Protein AF-A0A267DAJ0-F1 (afdb_monomer)

pLDDT: mean 79.02, std 20.19, range [28.12, 97.5]

Foldseek 3Di:
DPVVVVVVVVVVVVVVVVVVVVVVVVVVVVVVVVVVVVVVVVVVVVVVVVVVVVVVVVVVVVVVVVVVVVVVVVVVVVVVVVVVVVVVVVVVVVVVVVVVVVVVVVVVVVVVVVVVVVVVVVVVVVVVVVVVVVVVVVVVVVVVVVVVVVVVVVVVVVVVVVVVVVVVVVVVVVVVVVVVVVVVVVVVVVVVVVVVVVVVVVVVVVVVVVVVVVVVVVVVVVVVVVVVVVVVPDDDDDDDPDDDDDDDDDDDPPPVVVVVVVVVVVVVVVVVVVVVVVVVVVVVVVVVVVVVVVVVVVVVVVVVVVVVVVVVVVVVVVVVVVVVVVVVVVVVVVVVVVVVVVVVVVVVVVVVVVVVVVVVVVVVVVVVVVVVVVVVVVVVVVVVVVVVVVVVVVVVVVVVVVVVPPDDDDDDDDDDDDDDDDPDDDPDDDDDDDDDDDDDDDDDDDDDDDDDDDDPPDPVVVVVVVVVVVVPVPDDDDDDDDVVPVVVVVVVVVVVVVVVVVVVVVVVVVVVVVVVVVVVVVVVVVVVVVVVVVVVVVVVVVVVVLVVVLVVLVVCCVPPLQCVVVSLVVNCVSVVDDPVRSVVSVVVSVVSNVVVVVVVVVVVPDPDDDPDPPPPPDDDDD

InterPro domains:
  IPR000237 GRIP domain [PF01465] (546-585)
  IPR000237 GRIP domain [PS50913] (540-588)
  IPR000237 GRIP domain [SM00755] (543-588)
  IPR032023 GCC2, Rab binding domain [PF16704] (497-543)
  IPR051841 Microtubule and Golgi organization protein [PTHR18902] (442-602)

Organism: NCBI:txid282301

Radius of gyration: 82.45 Å; Cα contacts (8 Å, |Δi|>4): 29; chains: 1; bounding box: 186×139×301 Å

Structure (mmCIF, N/CA/C/O backbone):
data_AF-A0A267DAJ0-F1
#
_entry.id   AF-A0A267DAJ0-F1
#
loop_
_atom_site.group_PDB
_atom_site.id
_atom_site.type_symbol
_atom_site.label_atom_id
_atom_site.label_alt_id
_atom_site.label_comp_id
_atom_site.label_asym_id
_atom_site.label_entity_id
_atom_site.label_seq_id
_atom_site.pdbx_PDB_ins_code
_atom_site.Cartn_x
_atom_site.Cartn_y
_atom_site.Cartn_z
_atom_site.occupancy
_atom_site.B_iso_or_equiv
_atom_site.auth_seq_id
_atom_site.auth_comp_id
_atom_site.auth_asym_id
_atom_site.auth_atom_id
_atom_site.pdbx_PDB_model_num
ATOM 1 N N . MET A 1 1 ? 97.417 31.213 -172.892 1.00 56.34 1 MET A N 1
ATOM 2 C CA . MET A 1 1 ? 96.941 29.946 -172.294 1.00 56.34 1 MET A CA 1
ATOM 3 C C . MET A 1 1 ? 97.526 29.656 -170.892 1.00 56.34 1 MET A C 1
ATOM 5 O O . MET A 1 1 ? 97.519 28.510 -170.480 1.00 56.34 1 MET A O 1
ATOM 9 N N . GLN A 1 2 ? 97.986 30.665 -170.129 1.00 55.81 2 GLN A N 1
ATOM 10 C CA . GLN A 1 2 ? 98.380 30.537 -168.703 1.00 55.81 2 GLN A CA 1
ATOM 11 C C . GLN A 1 2 ? 97.568 31.457 -167.764 1.00 55.81 2 GLN A C 1
ATOM 13 O O . GLN A 1 2 ? 97.585 31.253 -166.557 1.00 55.81 2 GLN A O 1
ATOM 18 N N . LEU A 1 3 ? 96.825 32.437 -168.303 1.00 58.94 3 LEU A N 1
ATOM 19 C CA . LEU A 1 3 ? 95.981 33.340 -167.507 1.00 58.94 3 LEU A CA 1
ATOM 20 C C . LEU A 1 3 ? 94.637 32.712 -167.089 1.00 58.94 3 LEU A C 1
ATOM 22 O O . LEU A 1 3 ? 94.156 33.004 -166.000 1.00 58.94 3 LEU A O 1
ATOM 26 N N . ASP A 1 4 ? 94.053 31.826 -167.903 1.00 60.34 4 ASP A N 1
ATOM 27 C CA . ASP A 1 4 ? 92.727 31.254 -167.604 1.00 60.34 4 ASP A CA 1
ATOM 28 C C . ASP A 1 4 ? 92.745 30.274 -166.419 1.00 60.34 4 ASP A C 1
ATOM 30 O O . ASP A 1 4 ? 91.778 30.201 -165.664 1.00 60.34 4 ASP A O 1
ATOM 34 N N . GLN A 1 5 ? 93.867 29.585 -166.180 1.00 60.50 5 GLN A N 1
ATOM 35 C CA . GLN A 1 5 ? 94.000 28.661 -165.048 1.00 60.50 5 GLN A CA 1
ATOM 36 C C . GLN A 1 5 ? 94.042 29.410 -163.700 1.00 60.50 5 GLN A C 1
ATOM 38 O O . GLN A 1 5 ? 93.380 29.014 -162.747 1.00 60.50 5 GLN A O 1
ATOM 43 N N . GLN A 1 6 ? 94.750 30.546 -163.632 1.00 64.31 6 GLN A N 1
ATOM 44 C CA . GLN A 1 6 ? 94.856 31.346 -162.403 1.00 64.31 6 GLN A CA 1
ATOM 45 C C . GLN A 1 6 ? 93.546 32.046 -162.027 1.00 64.31 6 GLN A C 1
ATOM 47 O O . GLN A 1 6 ? 93.268 32.241 -160.844 1.00 64.31 6 GLN A O 1
ATOM 52 N N . MET A 1 7 ? 92.731 32.416 -163.018 1.00 67.25 7 MET A N 1
ATOM 53 C CA . MET A 1 7 ? 91.415 33.000 -162.759 1.00 67.25 7 MET A CA 1
ATOM 54 C C . MET A 1 7 ? 90.448 31.958 -162.189 1.00 67.25 7 MET A C 1
ATOM 56 O O . MET A 1 7 ? 89.735 32.277 -161.243 1.00 67.25 7 MET A O 1
ATOM 60 N N . SER A 1 8 ? 90.495 30.715 -162.682 1.00 68.25 8 SER A N 1
ATOM 61 C CA . SER A 1 8 ? 89.690 29.599 -162.165 1.00 68.25 8 SER A CA 1
ATOM 62 C C . SER A 1 8 ? 90.034 29.246 -160.711 1.00 68.25 8 SER A C 1
ATOM 64 O O . SER A 1 8 ? 89.138 29.088 -159.879 1.00 68.25 8 SER A O 1
ATOM 66 N N . ASP A 1 9 ? 91.324 29.174 -160.373 1.00 70.06 9 ASP A N 1
ATOM 67 C CA . ASP A 1 9 ? 91.767 28.840 -159.011 1.00 70.06 9 ASP A CA 1
ATOM 68 C C . ASP A 1 9 ? 91.442 29.963 -158.012 1.00 70.06 9 ASP A C 1
ATOM 70 O O . ASP A 1 9 ? 91.066 29.708 -156.866 1.00 70.06 9 ASP A O 1
ATOM 74 N N . ARG A 1 10 ? 91.517 31.226 -158.452 1.00 74.75 10 ARG A N 1
ATOM 75 C CA . ARG A 1 10 ? 91.131 32.376 -157.628 1.00 74.75 10 ARG A CA 1
ATOM 76 C C . ARG A 1 10 ? 89.622 32.428 -157.387 1.00 74.75 10 ARG A C 1
ATOM 78 O O . ARG A 1 10 ? 89.211 32.707 -156.264 1.00 74.75 10 ARG A O 1
ATOM 85 N N . THR A 1 11 ? 88.800 32.134 -158.395 1.00 74.81 11 THR A N 1
ATOM 86 C CA . THR A 1 11 ? 87.344 32.043 -158.203 1.00 74.81 11 THR A CA 1
ATOM 87 C C . THR A 1 11 ? 86.968 30.896 -157.268 1.00 74.81 11 THR A C 1
ATOM 89 O O . THR A 1 11 ? 86.125 31.093 -156.399 1.00 74.81 11 THR A O 1
ATOM 92 N N . ALA A 1 12 ? 87.656 29.751 -157.353 1.00 75.56 12 ALA A N 1
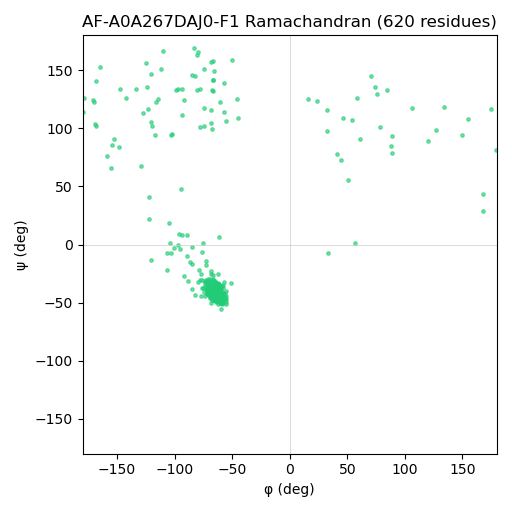ATOM 93 C CA . ALA A 1 12 ? 87.449 28.631 -156.435 1.00 75.56 12 ALA A CA 1
ATOM 94 C C . ALA A 1 12 ? 87.841 28.987 -154.986 1.00 75.56 12 ALA A C 1
ATOM 96 O O . ALA A 1 12 ? 87.092 28.708 -154.053 1.00 75.56 12 ALA A O 1
ATOM 97 N N . ALA A 1 13 ? 88.968 29.677 -154.782 1.00 75.44 13 ALA A N 1
ATOM 98 C CA . ALA A 1 13 ? 89.381 30.139 -153.455 1.00 75.44 13 ALA A CA 1
ATOM 99 C C . ALA A 1 13 ? 88.438 31.212 -152.872 1.00 75.44 13 ALA A C 1
ATOM 101 O O . ALA A 1 13 ? 88.178 31.221 -151.668 1.00 75.44 13 ALA A O 1
ATOM 102 N N . GLU A 1 14 ? 87.902 32.113 -153.701 1.00 77.56 14 GLU A N 1
ATOM 103 C CA . GLU A 1 14 ? 86.909 33.108 -153.275 1.00 77.56 14 GLU A CA 1
ATOM 104 C C . GLU A 1 14 ? 85.554 32.464 -152.927 1.00 77.56 14 GLU A C 1
ATOM 106 O O . GLU A 1 14 ? 84.870 32.933 -152.011 1.00 77.56 14 GLU A O 1
ATOM 111 N N . GLU A 1 15 ? 85.164 31.386 -153.611 1.00 77.81 15 GLU A N 1
ATOM 112 C CA . GLU A 1 15 ? 83.975 30.595 -153.277 1.00 77.81 15 GLU A CA 1
ATOM 113 C C . GLU A 1 15 ? 84.149 29.800 -151.977 1.00 77.81 15 GLU A C 1
ATOM 115 O O . GLU A 1 15 ? 83.267 29.866 -151.117 1.00 77.81 15 GLU A O 1
ATOM 120 N N . GLU A 1 16 ? 85.301 29.157 -151.764 1.00 78.88 16 GLU A N 1
ATOM 121 C CA . GLU A 1 16 ? 85.629 28.479 -150.501 1.00 78.88 16 GLU A CA 1
ATOM 122 C C . GLU A 1 16 ? 85.708 29.468 -149.326 1.00 78.88 16 GLU A C 1
ATOM 124 O O . GLU A 1 16 ? 85.150 29.220 -148.259 1.00 78.88 16 GLU A O 1
ATOM 129 N N . LEU A 1 17 ? 86.282 30.662 -149.521 1.00 78.75 17 LEU A N 1
ATOM 130 C CA . LEU A 1 17 ? 86.294 31.705 -148.488 1.00 78.75 17 LEU A CA 1
ATOM 131 C C . LEU A 1 17 ? 84.874 32.186 -148.141 1.00 78.75 17 LEU A C 1
ATOM 133 O O . LEU A 1 17 ? 84.572 32.454 -146.978 1.00 78.75 17 LEU A O 1
ATOM 137 N N . LYS A 1 18 ? 83.984 32.311 -149.135 1.00 80.06 18 LYS A N 1
ATOM 138 C CA . LYS A 1 18 ? 82.567 32.648 -148.904 1.00 80.06 18 LYS A CA 1
ATOM 139 C C . LYS A 1 18 ? 81.825 31.517 -148.197 1.00 80.06 18 LYS A C 1
ATOM 141 O O . LYS A 1 18 ? 80.920 31.800 -147.417 1.00 80.06 18 LYS A O 1
ATOM 146 N N . LYS A 1 19 ? 82.178 30.262 -148.467 1.00 82.50 19 LYS A N 1
ATOM 147 C CA . LYS A 1 19 ? 81.602 29.092 -147.802 1.00 82.50 19 LYS A CA 1
ATOM 148 C C . LYS A 1 19 ? 82.017 29.038 -146.332 1.00 82.50 19 LYS A C 1
ATOM 150 O O . LYS A 1 19 ? 81.141 29.053 -145.478 1.00 82.50 19 LYS A O 1
ATOM 155 N N . VAL A 1 20 ? 83.313 29.154 -146.040 1.00 81.31 20 VAL A N 1
ATOM 156 C CA . VAL A 1 20 ? 83.838 29.204 -144.664 1.00 81.31 20 VAL A CA 1
ATOM 157 C C . VAL A 1 20 ? 83.282 30.400 -143.888 1.00 81.31 20 VAL A C 1
ATOM 159 O O . VAL A 1 20 ? 82.968 30.274 -142.711 1.00 81.31 20 VAL A O 1
ATOM 162 N N . LYS A 1 21 ? 83.098 31.565 -144.527 1.00 80.50 21 LYS A N 1
ATOM 163 C CA . LYS A 1 21 ? 82.443 32.716 -143.881 1.00 80.50 21 LYS A CA 1
ATOM 164 C C . LYS A 1 21 ? 80.983 32.444 -143.529 1.00 80.50 21 LYS A C 1
ATOM 166 O O . LYS A 1 21 ? 80.570 32.816 -142.440 1.00 80.50 21 LYS A O 1
ATOM 171 N N . ARG A 1 22 ? 80.218 31.787 -144.410 1.00 81.75 22 ARG A N 1
ATOM 172 C CA . ARG A 1 22 ? 78.837 31.384 -144.095 1.00 81.75 22 ARG A CA 1
ATOM 173 C C . ARG A 1 22 ? 78.796 30.347 -142.983 1.00 81.75 22 ARG A C 1
ATOM 175 O O . ARG A 1 22 ? 78.008 30.512 -142.068 1.00 81.75 22 ARG A O 1
ATOM 182 N N . GLU A 1 23 ? 79.671 29.348 -143.021 1.00 82.00 23 GLU A N 1
ATOM 183 C CA . GLU A 1 23 ? 79.777 28.334 -141.966 1.00 82.00 23 GLU A CA 1
ATOM 184 C C . GLU A 1 23 ? 80.171 28.964 -140.621 1.00 82.00 23 GLU A C 1
ATOM 186 O O . GLU A 1 23 ? 79.617 28.608 -139.584 1.00 82.00 23 GLU A O 1
ATOM 191 N N . LEU A 1 24 ? 81.068 29.956 -140.626 1.00 81.88 24 LEU A N 1
ATOM 192 C CA . LEU A 1 24 ? 81.434 30.708 -139.428 1.00 81.88 24 LEU A CA 1
ATOM 193 C C . LEU A 1 24 ? 80.275 31.580 -138.930 1.00 81.88 24 LEU A C 1
ATOM 195 O O . LEU A 1 24 ? 80.025 31.585 -137.733 1.00 81.88 24 LEU A O 1
ATOM 199 N N . GLU A 1 25 ? 79.555 32.276 -139.816 1.00 80.56 25 GLU A N 1
ATOM 200 C CA . GLU A 1 25 ? 78.374 33.084 -139.470 1.00 80.56 25 GLU A CA 1
ATOM 201 C C . GLU A 1 25 ? 77.216 32.229 -138.933 1.00 80.56 25 GLU A C 1
ATOM 203 O O . GLU A 1 25 ? 76.533 32.619 -137.987 1.00 80.56 25 GLU A O 1
ATOM 208 N N . GLU A 1 26 ? 76.988 31.057 -139.524 1.00 83.25 26 GLU A N 1
ATOM 209 C CA . GLU A 1 26 ? 76.014 30.071 -139.055 1.00 83.25 26 GLU A CA 1
ATOM 210 C C . GLU A 1 26 ? 76.438 29.490 -137.709 1.00 83.25 26 GLU A C 1
ATOM 212 O O . GLU A 1 26 ? 75.611 29.407 -136.804 1.00 83.25 26 GLU A O 1
ATOM 217 N N . SER A 1 27 ? 77.727 29.184 -137.530 1.00 80.69 27 SER A N 1
ATOM 218 C CA . SER A 1 27 ? 78.279 28.769 -136.242 1.00 80.69 27 SER A CA 1
ATOM 219 C C . SER A 1 27 ? 78.124 29.869 -135.194 1.00 80.69 27 SER A C 1
ATOM 221 O O . SER A 1 27 ? 77.658 29.581 -134.098 1.00 80.69 27 SER A O 1
ATOM 223 N N . THR A 1 28 ? 78.446 31.131 -135.491 1.00 81.81 28 THR A N 1
ATOM 224 C CA . THR A 1 28 ? 78.282 32.235 -134.531 1.00 81.81 28 THR A CA 1
ATOM 225 C C . THR A 1 28 ? 76.819 32.483 -134.203 1.00 81.81 28 THR A C 1
ATOM 227 O O . THR A 1 28 ? 76.506 32.638 -133.032 1.00 81.81 28 THR A O 1
ATOM 230 N N . ARG A 1 29 ? 75.907 32.430 -135.184 1.00 84.88 29 ARG A N 1
ATOM 231 C CA . ARG A 1 29 ? 74.459 32.535 -134.926 1.00 84.88 29 ARG A CA 1
ATOM 232 C C . ARG A 1 29 ? 73.944 31.363 -134.097 1.00 84.88 29 ARG A C 1
ATOM 234 O O . ARG A 1 29 ? 73.108 31.564 -133.225 1.00 84.88 29 ARG A O 1
ATOM 241 N N . ALA A 1 30 ? 74.437 30.151 -134.345 1.00 83.56 30 ALA A N 1
ATOM 242 C CA . ALA A 1 30 ? 74.098 28.980 -133.544 1.00 83.56 30 ALA A CA 1
ATOM 243 C C . ALA A 1 30 ? 74.598 29.132 -132.100 1.00 83.56 30 ALA A C 1
ATOM 245 O O . ALA A 1 30 ? 73.832 28.883 -131.176 1.00 83.56 30 ALA A O 1
ATOM 246 N N . HIS A 1 31 ? 75.827 29.619 -131.904 1.00 83.69 31 HIS A N 1
ATOM 247 C CA . HIS A 1 31 ? 76.371 29.904 -130.574 1.00 83.69 31 HIS A CA 1
ATOM 248 C C . HIS A 1 31 ? 75.633 31.065 -129.893 1.00 83.69 31 HIS A C 1
ATOM 250 O O . HIS A 1 31 ? 75.391 30.997 -128.699 1.00 83.69 31 HIS A O 1
ATOM 256 N N . GLU A 1 32 ? 75.230 32.112 -130.616 1.00 85.62 32 GLU A N 1
ATOM 257 C CA . GLU A 1 32 ? 74.415 33.212 -130.078 1.00 85.62 32 GLU A CA 1
ATOM 258 C C . GLU A 1 32 ? 73.035 32.719 -129.631 1.00 85.62 32 GLU A C 1
ATOM 260 O O . GLU A 1 32 ? 72.586 33.052 -128.538 1.00 85.62 32 GLU A O 1
ATOM 265 N N . LEU A 1 33 ? 72.376 31.883 -130.438 1.00 87.56 33 LEU A N 1
ATOM 266 C CA . LEU A 1 33 ? 71.113 31.242 -130.071 1.00 87.56 33 LEU A CA 1
ATOM 267 C C . LEU A 1 33 ? 71.280 30.300 -128.875 1.00 87.56 33 LEU A C 1
ATOM 269 O O . LEU A 1 33 ? 70.421 30.277 -127.998 1.00 87.56 33 LEU A O 1
ATOM 273 N N . GLU A 1 34 ? 72.377 29.549 -128.814 1.00 87.19 34 GLU A N 1
ATOM 274 C CA . GLU A 1 34 ? 72.686 28.667 -127.689 1.00 87.19 34 GLU A CA 1
ATOM 275 C C . GLU A 1 34 ? 72.986 29.466 -126.416 1.00 87.19 34 GLU A C 1
ATOM 277 O O . GLU A 1 34 ? 72.481 29.125 -125.352 1.00 87.19 34 GLU A O 1
ATOM 282 N N . VAL A 1 35 ? 73.721 30.576 -126.516 1.00 86.94 35 VAL A N 1
ATOM 283 C CA . VAL A 1 35 ? 73.968 31.503 -125.404 1.00 86.94 35 VAL A CA 1
ATOM 284 C C . VAL A 1 35 ? 72.664 32.133 -124.926 1.00 86.94 35 VAL A C 1
ATOM 286 O O . VAL A 1 35 ? 72.434 32.157 -123.721 1.00 86.94 35 VAL A O 1
ATOM 289 N N . ASN A 1 36 ? 71.787 32.575 -125.830 1.00 87.88 36 ASN A N 1
ATOM 290 C CA . ASN A 1 36 ? 70.475 33.117 -125.467 1.00 87.88 36 ASN A CA 1
ATOM 291 C C . ASN A 1 36 ? 69.601 32.050 -124.792 1.00 87.88 36 ASN A C 1
ATOM 293 O O . ASN A 1 36 ? 69.010 32.311 -123.750 1.00 87.88 36 ASN A O 1
ATOM 297 N N . LEU A 1 37 ? 69.583 30.820 -125.313 1.00 90.06 37 LEU A N 1
ATOM 298 C CA . LEU A 1 37 ? 68.854 29.706 -124.703 1.00 90.06 37 LEU A CA 1
ATOM 299 C C . LEU A 1 37 ? 69.421 29.339 -123.323 1.00 90.06 37 LEU A C 1
ATOM 301 O O . LEU A 1 37 ? 68.673 29.004 -122.405 1.00 90.06 37 LEU A O 1
ATOM 305 N N . LEU A 1 38 ? 70.744 29.383 -123.157 1.00 86.62 38 LEU A N 1
ATOM 306 C CA . LEU A 1 38 ? 71.404 29.159 -121.872 1.00 86.62 38 LEU A CA 1
ATOM 307 C C . LEU A 1 38 ? 71.137 30.304 -120.891 1.00 86.62 38 LEU A C 1
ATOM 309 O O . LEU A 1 38 ? 70.970 30.026 -119.707 1.00 86.62 38 LEU A O 1
ATOM 313 N N . GLN A 1 39 ? 71.049 31.552 -121.356 1.00 89.75 39 GLN A N 1
ATOM 314 C CA . GLN A 1 39 ? 70.639 32.703 -120.547 1.00 89.75 39 GLN A CA 1
ATOM 315 C C . GLN A 1 39 ? 69.182 32.575 -120.102 1.00 89.75 39 GLN A C 1
ATOM 317 O O . GLN A 1 39 ? 68.923 32.661 -118.908 1.00 89.75 39 GLN A O 1
ATOM 322 N N . GLU A 1 40 ? 68.254 32.248 -121.003 1.00 88.56 40 GLU A N 1
ATOM 323 C CA . GLU A 1 40 ? 66.852 31.991 -120.650 1.00 88.56 40 GLU A CA 1
ATOM 324 C C . GLU A 1 40 ? 66.723 30.827 -119.659 1.00 88.56 40 GLU A C 1
ATOM 326 O O . GLU A 1 40 ? 65.985 30.913 -118.679 1.00 88.56 40 GLU A O 1
ATOM 331 N N . ARG A 1 41 ? 67.481 29.737 -119.854 1.00 89.00 41 ARG A N 1
ATOM 332 C CA . ARG A 1 41 ? 67.531 28.619 -118.895 1.00 89.00 41 ARG A CA 1
ATOM 333 C C . ARG A 1 41 ? 68.140 29.028 -117.555 1.00 89.00 41 ARG A C 1
ATOM 335 O O . ARG A 1 41 ? 67.680 28.543 -116.523 1.00 89.00 41 ARG A O 1
ATOM 342 N N . LEU A 1 42 ? 69.152 29.895 -117.553 1.00 89.12 42 LEU A N 1
ATOM 343 C CA . LEU A 1 42 ? 69.768 30.423 -116.338 1.00 89.12 42 LEU A CA 1
ATOM 344 C C . LEU A 1 42 ? 68.791 31.329 -115.582 1.00 89.12 42 LEU A C 1
ATOM 346 O O . LEU A 1 42 ? 68.654 31.180 -114.374 1.00 89.12 42 LEU A O 1
ATOM 350 N N . GLU A 1 43 ? 68.080 32.219 -116.269 1.00 88.12 43 GLU A N 1
ATOM 351 C CA . GLU A 1 43 ? 67.056 33.097 -115.692 1.00 88.12 43 GLU A CA 1
ATOM 352 C C . GLU A 1 43 ? 65.847 32.299 -115.182 1.00 88.12 43 GLU A C 1
ATOM 354 O O . GLU A 1 43 ? 65.364 32.536 -114.072 1.00 88.12 43 GLU A O 1
ATOM 359 N N . ALA A 1 44 ? 65.396 31.284 -115.925 1.00 87.38 44 ALA A N 1
ATOM 360 C CA . ALA A 1 44 ? 64.365 30.347 -115.478 1.00 87.38 44 ALA A CA 1
ATOM 361 C C . ALA A 1 44 ? 64.814 29.558 -114.235 1.00 87.38 44 ALA A C 1
ATOM 363 O O . ALA A 1 44 ? 64.044 29.380 -113.292 1.00 87.38 44 ALA A O 1
ATOM 364 N N . ALA A 1 45 ? 66.079 29.131 -114.179 1.00 86.56 45 ALA A N 1
ATOM 365 C CA . ALA A 1 45 ? 66.640 28.496 -112.990 1.00 86.56 45 ALA A CA 1
ATOM 366 C C . ALA A 1 45 ? 66.768 29.485 -111.818 1.00 86.56 45 ALA A C 1
ATOM 368 O O . ALA A 1 45 ? 66.477 29.120 -110.683 1.00 86.56 45 ALA A O 1
ATOM 369 N N . GLN A 1 46 ? 67.152 30.741 -112.061 1.00 87.94 46 GLN A N 1
ATOM 370 C CA . GLN A 1 46 ? 67.251 31.778 -111.027 1.00 87.94 46 GLN A CA 1
ATOM 371 C C . GLN A 1 46 ? 65.884 32.144 -110.443 1.00 87.94 46 GLN A C 1
ATOM 373 O O . GLN A 1 46 ? 65.759 32.273 -109.225 1.00 87.94 46 GLN A O 1
ATOM 378 N N . THR A 1 47 ? 64.861 32.275 -111.289 1.00 88.00 47 THR A N 1
ATOM 379 C CA . THR A 1 47 ? 63.475 32.514 -110.861 1.00 88.00 47 THR A CA 1
ATOM 380 C C . THR A 1 47 ? 62.874 31.291 -110.167 1.00 88.00 47 THR A C 1
ATOM 382 O O . THR A 1 47 ? 62.203 31.440 -109.151 1.00 88.00 47 THR A O 1
ATOM 385 N N . GLY A 1 48 ? 63.186 30.074 -110.621 1.00 89.00 48 GLY A N 1
ATOM 386 C CA . GLY A 1 48 ? 62.829 28.843 -109.910 1.00 89.00 48 GLY A CA 1
ATOM 387 C C . GLY A 1 48 ? 63.492 28.743 -108.530 1.00 89.00 48 GLY A C 1
ATOM 388 O O . GLY A 1 48 ? 62.839 28.397 -107.550 1.00 89.00 48 GLY A O 1
ATOM 389 N N . VAL A 1 49 ? 64.771 29.120 -108.415 1.00 89.06 49 VAL A N 1
ATOM 390 C CA . VAL A 1 49 ? 65.494 29.171 -107.133 1.00 89.06 49 VAL A CA 1
ATOM 391 C C . VAL A 1 49 ? 64.929 30.255 -106.210 1.00 89.06 49 VAL A C 1
ATOM 393 O O . VAL A 1 49 ? 64.855 30.033 -105.003 1.00 89.06 49 VAL A O 1
ATOM 396 N N . SER A 1 50 ? 64.527 31.423 -106.723 1.00 87.06 50 SER A N 1
ATOM 397 C CA . SER A 1 50 ? 63.916 32.469 -105.891 1.00 87.06 50 SER A CA 1
ATOM 398 C C . SER A 1 50 ? 62.510 32.093 -105.417 1.00 87.06 50 SER A C 1
ATOM 400 O O . SER A 1 50 ? 62.198 32.321 -104.250 1.00 87.06 50 SER A O 1
ATOM 402 N N . GLN A 1 51 ? 61.702 31.449 -106.265 1.00 89.94 51 GLN A N 1
ATOM 403 C CA . GLN A 1 51 ? 60.406 30.881 -105.878 1.00 89.94 51 GLN A CA 1
ATOM 404 C C . GLN A 1 51 ? 60.562 29.757 -104.848 1.00 89.94 51 GLN A C 1
ATOM 406 O O . GLN A 1 51 ? 59.859 29.762 -103.846 1.00 89.94 51 GLN A O 1
ATOM 411 N N . SER A 1 52 ? 61.524 28.844 -105.030 1.00 90.00 52 SER A N 1
ATOM 412 C CA . SER A 1 52 ? 61.827 27.802 -104.036 1.00 90.00 52 SER A CA 1
ATOM 413 C C . SER A 1 52 ? 62.200 28.412 -102.687 1.00 90.00 52 SER A C 1
ATOM 415 O O . SER A 1 52 ? 61.647 28.016 -101.674 1.00 90.00 52 SER A O 1
ATOM 417 N N . LYS A 1 53 ? 63.066 29.434 -102.668 1.00 92.44 53 LYS A N 1
ATOM 418 C CA . LYS A 1 53 ? 63.431 30.141 -101.428 1.00 92.44 53 LYS A CA 1
ATOM 419 C C . LYS A 1 53 ? 62.238 30.825 -100.759 1.00 92.44 53 LYS A C 1
ATOM 421 O 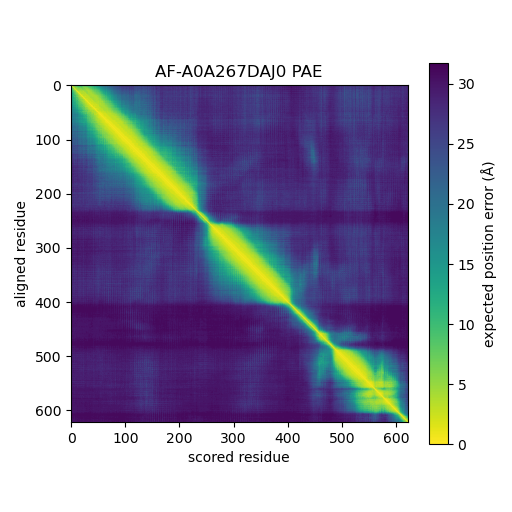O . LYS A 1 53 ? 62.194 30.881 -99.536 1.00 92.44 53 LYS A O 1
ATOM 426 N N . MET A 1 54 ? 61.304 31.375 -101.536 1.00 92.50 54 MET A N 1
ATOM 427 C CA . MET A 1 54 ? 60.067 31.957 -101.006 1.00 92.50 54 MET A CA 1
ATOM 428 C C . MET A 1 54 ? 59.197 30.880 -100.357 1.00 92.50 54 MET A C 1
ATOM 430 O O . MET A 1 54 ? 58.784 31.056 -99.218 1.00 92.50 54 MET A O 1
ATOM 434 N N . LEU A 1 55 ? 59.006 29.744 -101.033 1.00 90.38 55 LEU A N 1
ATOM 435 C CA . LEU A 1 55 ? 58.275 28.605 -100.479 1.00 90.38 55 LEU A CA 1
ATOM 436 C C . LEU A 1 55 ? 58.956 28.045 -99.227 1.00 90.38 55 LEU A C 1
ATOM 438 O O . LEU A 1 55 ? 58.270 27.750 -98.261 1.00 90.38 55 LEU A O 1
ATOM 442 N N . ASP A 1 56 ? 60.285 27.950 -99.197 1.00 93.19 56 ASP A N 1
ATOM 443 C CA . ASP A 1 56 ? 61.027 27.495 -98.015 1.00 93.19 56 ASP A CA 1
ATOM 444 C C . ASP A 1 56 ? 60.843 28.454 -96.824 1.00 93.19 56 ASP A C 1
ATOM 446 O O . ASP A 1 56 ? 60.731 28.012 -95.681 1.00 93.19 56 ASP A O 1
ATOM 450 N N . LEU A 1 57 ? 60.780 29.769 -97.073 1.00 92.88 57 LEU A N 1
ATOM 451 C CA . LEU A 1 57 ? 60.476 30.764 -96.040 1.00 92.88 57 LEU A CA 1
ATOM 452 C C . LEU A 1 57 ? 59.027 30.659 -95.558 1.00 92.88 57 LEU A C 1
ATOM 454 O O . LEU A 1 57 ? 58.804 30.650 -94.351 1.00 92.88 57 LEU A O 1
ATOM 458 N N . GLU A 1 58 ? 58.062 30.531 -96.469 1.00 93.44 58 GLU A N 1
ATOM 459 C CA . GLU A 1 58 ? 56.646 30.345 -96.134 1.00 93.44 58 GLU A CA 1
ATOM 460 C C . GLU A 1 58 ? 56.422 29.041 -95.361 1.00 93.44 58 GLU A C 1
ATOM 462 O O . GLU A 1 58 ? 55.723 29.034 -94.351 1.00 93.44 58 GLU A O 1
ATOM 467 N N . LEU A 1 59 ? 57.066 27.946 -95.770 1.00 93.62 59 LEU A N 1
ATOM 468 C CA . LEU A 1 59 ? 57.059 26.680 -95.042 1.00 93.62 59 LEU A CA 1
ATOM 469 C C . LEU A 1 59 ? 57.662 26.853 -93.651 1.00 93.62 59 LEU A C 1
ATOM 471 O O . LEU A 1 59 ? 57.044 26.433 -92.680 1.00 93.62 59 LEU A O 1
ATOM 475 N N . ALA A 1 60 ? 58.795 27.543 -93.521 1.00 93.69 60 ALA A N 1
ATOM 476 C CA . ALA A 1 60 ? 59.401 27.805 -92.220 1.00 93.69 60 ALA A CA 1
ATOM 477 C C . ALA A 1 60 ? 58.547 28.744 -91.339 1.00 93.69 60 ALA A C 1
ATOM 479 O O . ALA A 1 60 ? 58.610 28.678 -90.111 1.00 93.69 60 ALA A O 1
ATOM 480 N N . GLU A 1 61 ? 57.773 29.663 -91.917 1.00 92.81 61 GLU A N 1
ATOM 481 C CA . GLU A 1 61 ? 56.800 30.486 -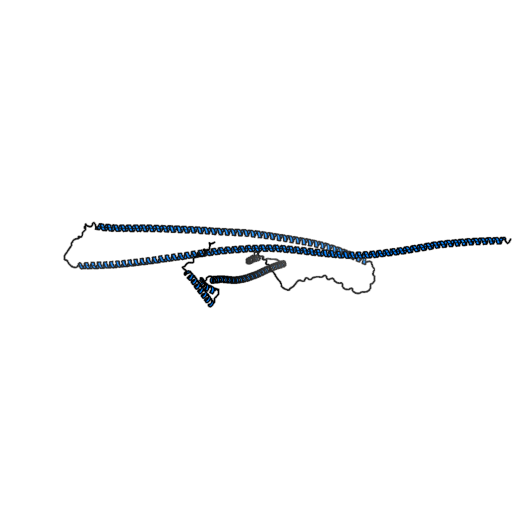91.187 1.00 92.81 61 GLU A CA 1
ATOM 482 C C . GLU A 1 61 ? 55.589 29.659 -90.742 1.00 92.81 61 GLU A C 1
ATOM 484 O O . GLU A 1 61 ? 55.158 29.767 -89.593 1.00 92.81 61 GLU A O 1
ATOM 489 N N . LEU A 1 62 ? 55.073 28.786 -91.608 1.00 94.19 62 LEU A N 1
ATOM 490 C CA . LEU A 1 62 ? 53.996 27.854 -91.279 1.00 94.19 62 LEU A CA 1
ATOM 491 C C . LEU A 1 62 ? 54.426 26.844 -90.212 1.00 94.19 62 LEU A C 1
ATOM 493 O O . LEU A 1 62 ? 53.666 26.605 -89.280 1.00 94.19 62 LEU A O 1
ATOM 497 N N . GLU A 1 63 ? 55.639 26.300 -90.294 1.00 94.25 63 GLU A N 1
ATOM 498 C CA . GLU A 1 63 ? 56.227 25.421 -89.278 1.00 94.25 63 GLU A CA 1
ATOM 499 C C . GLU A 1 63 ? 56.322 26.133 -87.929 1.00 94.25 63 GLU A C 1
ATOM 501 O O . GLU A 1 63 ? 55.835 25.614 -86.925 1.00 94.25 63 GLU A O 1
ATOM 506 N N . ARG A 1 64 ? 56.837 27.372 -87.909 1.00 94.44 64 ARG A N 1
ATOM 507 C CA . ARG A 1 64 ? 56.850 28.195 -86.691 1.00 94.44 64 ARG A CA 1
ATOM 508 C C . AR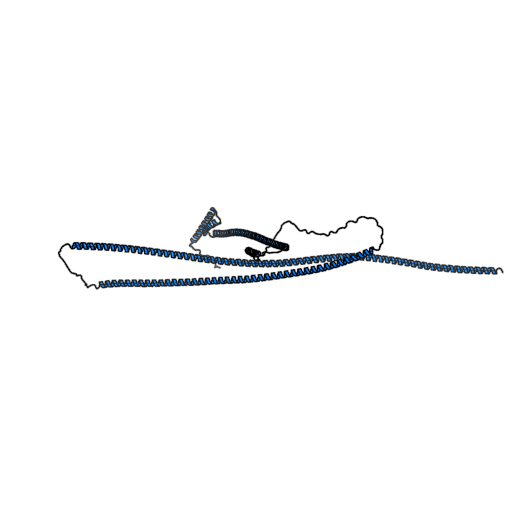G A 1 64 ? 55.446 28.425 -86.143 1.00 94.44 64 ARG A C 1
ATOM 510 O O . ARG A 1 64 ? 55.250 28.310 -84.937 1.00 94.44 64 ARG A O 1
ATOM 517 N N . ASN A 1 65 ? 54.467 28.728 -86.994 1.00 95.38 65 ASN A N 1
ATOM 518 C CA . ASN A 1 65 ? 53.081 28.913 -86.563 1.00 95.38 65 ASN A CA 1
ATOM 519 C C . ASN A 1 65 ? 52.489 27.617 -85.996 1.00 95.38 65 ASN A C 1
ATOM 521 O O . ASN A 1 65 ? 51.825 27.655 -84.965 1.00 95.38 65 ASN A O 1
ATOM 525 N N . VAL A 1 66 ? 52.756 26.469 -86.621 1.00 95.69 66 VAL A N 1
ATOM 526 C CA . VAL A 1 66 ? 52.344 25.152 -86.122 1.00 95.69 66 VAL A CA 1
ATOM 527 C C . VAL A 1 66 ? 52.959 24.879 -84.754 1.00 95.69 66 VAL A C 1
ATOM 529 O O . VAL A 1 66 ? 52.246 24.426 -83.865 1.00 95.69 66 VAL A O 1
ATOM 532 N N . ASP A 1 67 ? 54.236 25.187 -84.548 1.00 94.75 67 ASP A N 1
ATOM 533 C CA . ASP A 1 67 ? 54.892 24.988 -83.255 1.00 94.75 67 ASP A CA 1
ATOM 534 C C . ASP A 1 67 ? 54.366 25.950 -82.184 1.00 94.75 67 ASP A C 1
ATOM 536 O O . ASP A 1 67 ? 54.149 25.540 -81.047 1.00 94.75 67 ASP A O 1
ATOM 540 N N . VAL A 1 68 ? 54.058 27.202 -82.538 1.00 95.25 68 VAL A N 1
ATOM 541 C CA . VAL A 1 68 ? 53.362 28.135 -81.636 1.00 95.25 68 VAL A CA 1
ATOM 542 C C . VAL A 1 68 ? 51.971 27.612 -81.272 1.00 95.25 68 VAL A C 1
ATOM 544 O O . VAL A 1 68 ? 51.600 27.656 -80.101 1.00 95.25 68 VAL A O 1
ATOM 547 N N . TYR A 1 69 ? 51.203 27.091 -82.235 1.00 94.94 69 TYR A N 1
ATOM 548 C CA . TYR A 1 69 ? 49.884 26.517 -81.962 1.00 94.94 69 TYR A CA 1
ATOM 549 C C . TYR A 1 69 ? 49.958 25.230 -81.144 1.00 94.94 69 TYR A C 1
ATOM 551 O O . TYR A 1 69 ? 49.105 25.040 -80.283 1.00 94.94 69 TYR A O 1
ATOM 559 N N . LYS A 1 70 ? 50.965 24.378 -81.365 1.00 96.19 70 LYS A N 1
ATOM 560 C CA . LYS A 1 70 ? 51.226 23.199 -80.526 1.00 96.19 70 LYS A CA 1
ATOM 561 C C . LYS A 1 70 ? 51.559 23.613 -79.100 1.00 96.19 70 LYS A C 1
ATOM 563 O O . LYS A 1 70 ? 50.881 23.165 -78.193 1.00 96.19 70 LYS A O 1
ATOM 568 N N . ASN A 1 71 ? 52.503 24.536 -78.909 1.00 95.25 71 ASN A N 1
ATOM 569 C CA . ASN A 1 71 ? 52.851 25.031 -77.575 1.00 95.25 71 ASN A CA 1
ATOM 570 C C . ASN A 1 71 ? 51.635 25.654 -76.874 1.00 95.25 71 ASN A C 1
ATOM 572 O O . ASN A 1 71 ? 51.394 25.399 -75.700 1.00 95.25 71 ASN A O 1
ATOM 576 N N . LEU A 1 72 ? 50.822 26.430 -77.600 1.00 96.62 72 LEU A N 1
ATOM 577 C CA . LEU A 1 72 ? 49.589 26.988 -77.052 1.00 96.62 72 LEU A CA 1
ATOM 578 C C . LEU A 1 72 ? 48.566 25.896 -76.707 1.00 96.62 72 LEU A C 1
ATOM 580 O O . LEU A 1 72 ? 47.843 26.042 -75.725 1.00 96.62 72 LEU A O 1
ATOM 584 N N . LEU A 1 73 ? 48.473 24.831 -77.505 1.00 95.25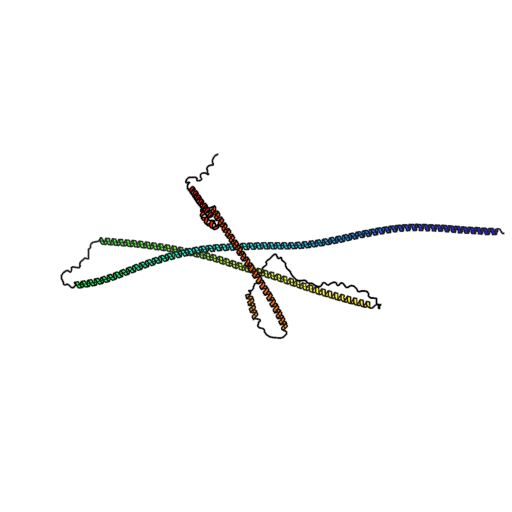 73 LEU A N 1
ATOM 585 C CA . LEU A 1 73 ? 47.609 23.688 -77.223 1.00 95.25 73 LEU A CA 1
ATOM 586 C C . LEU A 1 73 ? 48.086 22.956 -75.964 1.00 95.25 73 LEU A C 1
ATOM 588 O O . LEU A 1 73 ? 47.278 22.757 -75.064 1.00 95.25 73 LEU A O 1
ATOM 592 N N . ASP A 1 74 ? 49.382 22.670 -75.858 1.00 95.81 74 ASP A N 1
ATOM 593 C CA . ASP A 1 74 ? 50.002 22.012 -74.705 1.00 95.81 74 ASP A CA 1
ATOM 594 C C . ASP A 1 74 ? 49.805 22.837 -73.421 1.00 95.81 74 ASP A C 1
ATOM 596 O O . ASP A 1 74 ? 49.401 22.301 -72.388 1.00 95.81 74 ASP A O 1
ATOM 600 N N . ASP A 1 75 ? 49.987 24.163 -73.484 1.00 95.88 75 ASP A N 1
ATOM 601 C CA . ASP A 1 75 ? 49.717 25.073 -72.364 1.00 95.88 75 ASP A CA 1
ATOM 602 C C . ASP A 1 75 ? 48.237 25.033 -71.946 1.00 95.88 75 ASP A C 1
ATOM 604 O O . ASP A 1 75 ? 47.903 25.042 -70.756 1.00 95.88 75 ASP A O 1
ATOM 608 N N . LYS A 1 76 ? 47.312 24.989 -72.915 1.00 95.50 76 LYS A N 1
ATOM 609 C CA . LYS A 1 76 ? 45.872 24.886 -72.635 1.00 95.50 76 LYS A CA 1
ATOM 610 C C . LYS A 1 76 ? 45.507 23.524 -72.059 1.00 95.50 76 LYS A C 1
ATOM 612 O O . LYS A 1 76 ? 44.690 23.481 -71.141 1.00 95.50 76 LYS A O 1
ATOM 617 N N . GLU A 1 77 ? 46.103 22.445 -72.549 1.00 96.06 77 GLU A N 1
ATOM 618 C CA . GLU A 1 77 ? 45.931 21.094 -72.016 1.00 96.06 77 GLU A CA 1
ATOM 619 C C . GLU A 1 77 ? 46.466 20.990 -70.584 1.00 96.06 77 GLU A C 1
ATOM 621 O O . GLU A 1 77 ? 45.782 20.435 -69.723 1.00 96.06 77 GLU A O 1
ATOM 626 N N . ALA A 1 78 ? 47.614 21.606 -70.285 1.00 95.56 78 ALA A N 1
ATOM 627 C CA . ALA A 1 78 ? 48.173 21.669 -68.937 1.00 95.56 78 ALA A CA 1
ATOM 628 C C . ALA A 1 78 ? 47.251 22.423 -67.963 1.00 95.56 78 ALA A C 1
ATOM 630 O O . ALA A 1 78 ? 46.943 21.916 -66.881 1.00 95.56 78 ALA A O 1
ATOM 631 N N . VAL A 1 79 ? 46.740 23.597 -68.359 1.00 96.75 79 VAL A N 1
ATOM 632 C CA . VAL A 1 79 ? 45.783 24.363 -67.540 1.00 96.75 79 VAL A CA 1
ATOM 633 C C . VAL A 1 79 ? 44.468 23.599 -67.363 1.00 96.75 79 VAL A C 1
ATOM 635 O O . VAL A 1 79 ? 43.903 23.587 -66.270 1.00 96.75 79 VAL A O 1
ATOM 638 N N . LEU A 1 80 ? 43.964 22.937 -68.409 1.00 95.44 80 LEU A N 1
ATOM 639 C CA . LEU A 1 80 ? 42.769 22.098 -68.303 1.00 95.44 80 LEU A CA 1
ATOM 640 C C . LEU A 1 80 ? 42.992 20.931 -67.338 1.00 95.44 80 LEU A C 1
ATOM 642 O O . LEU A 1 80 ? 42.122 20.673 -66.509 1.00 95.44 80 LEU A O 1
ATOM 646 N N . ALA A 1 81 ? 44.146 20.265 -67.392 1.00 95.62 81 ALA A N 1
ATOM 647 C CA . ALA A 1 81 ? 44.492 19.190 -66.468 1.00 95.62 81 ALA A CA 1
ATOM 648 C C . ALA A 1 81 ? 44.551 19.684 -65.012 1.00 95.62 81 ALA A C 1
ATOM 650 O O . ALA A 1 81 ? 44.007 19.029 -64.121 1.00 95.62 81 ALA A O 1
ATOM 651 N N . GLU A 1 82 ? 45.132 20.862 -64.764 1.00 96.25 82 GLU A N 1
ATOM 652 C CA . GLU A 1 82 ? 45.136 21.490 -63.438 1.00 96.25 82 GLU A CA 1
ATOM 653 C C . GLU A 1 82 ? 43.707 21.771 -62.948 1.00 96.25 82 GLU A C 1
ATOM 655 O O . GLU A 1 82 ? 43.347 21.372 -61.840 1.00 96.25 82 GLU A O 1
ATOM 660 N N . LYS A 1 83 ? 42.844 22.353 -63.793 1.00 94.81 83 LYS A N 1
ATOM 661 C CA . LYS A 1 83 ? 41.436 22.606 -63.439 1.00 94.81 83 LYS A CA 1
ATOM 662 C C . LYS A 1 83 ? 40.625 21.335 -63.229 1.00 94.81 83 LYS A C 1
ATOM 664 O O . LYS A 1 83 ? 39.773 21.308 -62.345 1.00 94.81 83 LYS A O 1
ATOM 669 N N . VAL A 1 84 ? 40.892 20.270 -63.979 1.00 96.94 84 VAL A N 1
ATOM 670 C CA . VAL A 1 84 ? 40.266 18.960 -63.754 1.00 96.94 84 VAL A CA 1
ATOM 671 C C . VAL A 1 84 ? 40.690 18.381 -62.403 1.00 96.94 84 VAL A C 1
ATOM 673 O O . VAL A 1 84 ? 39.837 17.882 -61.671 1.00 96.94 84 VAL A O 1
ATOM 676 N N . ASN A 1 85 ? 41.964 18.503 -62.027 1.00 95.56 85 ASN A N 1
ATOM 677 C CA . ASN A 1 85 ? 42.453 18.060 -60.719 1.00 95.56 85 ASN A CA 1
ATOM 678 C C . ASN A 1 85 ? 41.872 18.901 -59.566 1.00 95.56 85 ASN A C 1
ATOM 680 O O . ASN A 1 85 ? 41.437 18.346 -58.554 1.00 95.56 85 ASN A O 1
ATOM 684 N N . GLU A 1 86 ? 41.792 20.227 -59.718 1.00 96.69 86 GLU A N 1
ATOM 685 C CA . GLU A 1 86 ? 41.096 21.110 -58.769 1.00 96.69 86 GLU A CA 1
ATOM 686 C C . GLU A 1 86 ? 39.616 20.713 -58.617 1.00 96.69 86 GLU A C 1
ATOM 688 O O . GLU A 1 86 ? 39.119 20.572 -57.503 1.00 96.69 86 GLU A O 1
ATOM 693 N N . LEU A 1 87 ? 38.903 20.456 -59.719 1.00 94.81 87 LEU A N 1
ATOM 694 C CA . LEU A 1 87 ? 37.512 19.994 -59.663 1.00 94.81 87 LEU A CA 1
ATOM 695 C C . LEU A 1 87 ? 37.384 18.621 -58.996 1.00 94.81 87 LEU A C 1
ATOM 697 O O . LEU A 1 87 ? 36.448 18.412 -58.225 1.00 94.81 87 LEU A O 1
ATOM 701 N N . ALA A 1 88 ? 38.310 17.695 -59.252 1.00 96.31 88 ALA A N 1
ATOM 702 C CA . ALA A 1 88 ? 38.318 16.376 -58.626 1.00 96.31 88 ALA A CA 1
ATOM 703 C C . ALA A 1 88 ? 38.510 16.479 -57.105 1.00 96.31 88 ALA A C 1
ATOM 705 O O . ALA A 1 88 ? 37.712 15.923 -56.351 1.00 96.31 88 ALA A O 1
ATOM 706 N N . THR A 1 89 ? 39.501 17.254 -56.654 1.00 95.81 89 THR A N 1
ATOM 707 C CA . THR A 1 89 ? 39.758 17.487 -55.221 1.00 95.81 89 THR A CA 1
ATOM 708 C C . THR A 1 89 ? 38.601 18.210 -54.531 1.00 95.81 89 THR A C 1
ATOM 710 O O . THR A 1 89 ? 38.192 17.810 -53.441 1.00 95.81 89 THR A O 1
ATOM 713 N N . MET A 1 90 ? 37.998 19.215 -55.175 1.00 94.50 90 MET A N 1
ATOM 714 C CA . MET A 1 90 ? 36.801 19.878 -54.649 1.00 94.50 90 MET A CA 1
ATOM 715 C C . MET A 1 90 ? 35.606 18.925 -54.578 1.00 94.50 90 MET A C 1
ATOM 717 O O . MET A 1 90 ? 34.877 18.934 -53.591 1.00 94.50 90 MET A O 1
ATOM 721 N N . THR A 1 91 ? 35.425 18.058 -55.577 1.00 96.38 91 THR A N 1
ATOM 722 C CA . THR A 1 91 ? 34.359 17.044 -55.581 1.00 96.38 91 THR A CA 1
ATOM 723 C C . THR A 1 91 ? 34.553 16.032 -54.454 1.00 96.38 91 THR A C 1
ATOM 725 O O . THR A 1 91 ? 33.591 15.669 -53.780 1.00 96.38 91 THR A O 1
ATOM 728 N N . GLU A 1 92 ? 35.786 15.585 -54.214 1.00 96.38 92 GLU A N 1
ATOM 729 C CA . GLU A 1 92 ? 36.112 14.690 -53.102 1.00 96.38 92 GLU A CA 1
ATOM 730 C C . GLU A 1 92 ? 35.891 15.370 -51.744 1.00 96.38 92 GLU A C 1
ATOM 732 O O . GLU A 1 92 ? 35.298 14.772 -50.845 1.00 96.38 92 GLU A O 1
ATOM 737 N N . SER A 1 93 ? 36.249 16.652 -51.619 1.00 97.12 93 SER A N 1
ATOM 738 C CA . SER A 1 93 ? 35.942 17.454 -50.432 1.00 97.12 93 SER A CA 1
ATOM 739 C C . SER A 1 93 ? 34.432 17.588 -50.202 1.00 97.12 93 SER A C 1
ATOM 741 O O . SER A 1 93 ? 33.967 17.312 -49.095 1.00 97.12 93 SER A O 1
ATOM 743 N N . CYS A 1 94 ? 33.645 17.908 -51.236 1.00 95.62 94 CYS A N 1
ATOM 744 C CA . CYS A 1 94 ? 32.183 17.950 -51.153 1.00 95.62 94 CYS A CA 1
ATOM 745 C C . CYS A 1 94 ? 31.601 16.604 -50.708 1.00 95.62 94 CYS A C 1
ATOM 747 O O . CYS A 1 94 ? 30.807 16.578 -49.772 1.00 95.62 94 CYS A O 1
ATOM 749 N N . ARG A 1 95 ? 32.059 15.486 -51.289 1.00 96.94 95 ARG A N 1
ATOM 750 C CA . ARG A 1 95 ? 31.641 14.137 -50.869 1.00 96.94 95 ARG A CA 1
ATOM 751 C C . ARG A 1 95 ? 31.989 13.863 -49.408 1.00 96.94 95 ARG A C 1
ATOM 753 O O . ARG A 1 95 ? 31.162 13.336 -48.672 1.00 96.94 95 ARG A O 1
ATOM 760 N N . SER A 1 96 ? 33.184 14.250 -48.959 1.00 96.00 96 SER A N 1
ATOM 761 C CA . SER A 1 96 ? 33.582 14.085 -47.557 1.00 96.00 96 SER A CA 1
ATOM 762 C C . SER A 1 96 ? 32.677 14.887 -46.609 1.00 96.00 96 SER A C 1
ATOM 764 O O . SER A 1 96 ? 32.211 14.355 -45.601 1.00 96.00 96 SER A O 1
ATOM 766 N N . LEU A 1 97 ? 32.330 16.129 -46.964 1.00 95.44 97 LEU A N 1
ATOM 767 C CA . LEU A 1 97 ? 31.419 16.970 -46.186 1.00 95.44 97 LEU A CA 1
ATOM 768 C C . LEU A 1 97 ? 29.986 16.423 -46.191 1.00 95.44 97 LEU A C 1
ATOM 770 O O . LEU A 1 97 ? 29.320 16.469 -45.160 1.00 95.44 97 LEU A O 1
ATOM 774 N N . GLU A 1 98 ? 29.521 15.862 -47.308 1.00 96.25 98 GLU A N 1
ATOM 775 C CA . GLU A 1 98 ? 28.230 15.170 -47.398 1.00 96.25 98 GLU A CA 1
ATOM 776 C C . GLU A 1 98 ? 28.183 13.952 -46.467 1.00 96.25 98 GLU A C 1
ATOM 778 O O . GLU A 1 98 ? 27.221 13.801 -45.712 1.00 96.25 98 GLU A O 1
ATOM 783 N N . THR A 1 99 ? 29.240 13.129 -46.442 1.00 96.19 99 THR A N 1
ATOM 784 C CA . THR A 1 99 ? 29.316 11.984 -45.516 1.00 96.19 99 THR A CA 1
ATOM 785 C C . THR A 1 99 ? 29.328 12.429 -44.052 1.00 96.19 99 THR A C 1
ATOM 787 O O . THR A 1 99 ? 28.563 11.897 -43.249 1.00 96.19 99 THR A O 1
ATOM 790 N N . GLN A 1 100 ? 30.093 13.472 -43.709 1.00 95.94 100 GLN A N 1
ATOM 791 C CA . GLN A 1 100 ? 30.110 14.040 -42.356 1.00 95.94 100 GLN A CA 1
ATOM 792 C C . GLN A 1 100 ? 28.748 14.624 -41.960 1.00 95.94 100 GLN A C 1
ATOM 794 O O . GLN A 1 100 ? 28.308 14.465 -40.821 1.00 95.94 100 GLN A O 1
ATOM 799 N N . LEU A 1 101 ? 28.045 15.275 -42.893 1.00 94.25 101 LEU A N 1
ATOM 800 C CA . LEU A 1 101 ? 26.698 15.788 -42.657 1.00 94.25 101 LEU A CA 1
ATOM 801 C C . LEU A 1 101 ? 25.709 14.643 -42.406 1.00 94.25 101 LEU A C 1
ATOM 803 O O . LEU A 1 101 ? 24.888 14.741 -41.493 1.00 94.25 101 LEU A O 1
ATOM 807 N N . GLN A 1 102 ? 25.798 13.552 -43.170 1.00 96.75 102 GLN A N 1
ATOM 808 C CA . GLN A 1 102 ? 24.946 12.375 -43.000 1.00 96.75 102 GLN A CA 1
ATOM 809 C C . GLN A 1 102 ? 25.213 11.660 -41.664 1.00 96.75 102 GLN A C 1
ATOM 811 O O . GLN A 1 102 ? 24.271 11.257 -40.976 1.00 96.75 102 GLN A O 1
ATOM 816 N N . GLU A 1 103 ? 26.476 11.549 -41.247 1.00 95.44 103 GLU A N 1
ATOM 817 C CA . GLU A 1 103 ? 26.849 11.032 -39.925 1.00 95.44 103 GLU A CA 1
ATOM 818 C C . GLU A 1 103 ? 26.327 11.927 -38.795 1.00 95.44 103 GLU A C 1
ATOM 820 O O . GLU A 1 103 ? 25.719 11.434 -37.845 1.00 95.44 103 GLU A O 1
ATOM 825 N N . ALA A 1 104 ? 26.479 13.249 -38.909 1.00 92.69 104 ALA A N 1
ATOM 826 C CA . ALA A 1 104 ? 25.944 14.188 -37.925 1.00 92.69 104 ALA A CA 1
ATOM 827 C C . ALA A 1 104 ? 24.406 14.122 -37.842 1.00 92.69 104 ALA A C 1
ATOM 829 O O . ALA A 1 104 ? 23.834 14.175 -36.749 1.00 92.69 104 ALA A O 1
ATOM 830 N N . GLN A 1 105 ? 23.719 13.962 -38.979 1.00 94.81 105 GLN A N 1
ATOM 831 C CA . GLN A 1 105 ? 22.267 13.776 -39.031 1.00 94.81 105 GLN A CA 1
ATOM 832 C C . GLN A 1 105 ? 21.824 12.462 -38.374 1.00 94.81 105 GLN A C 1
ATOM 834 O O . GLN A 1 105 ? 20.863 12.471 -37.600 1.00 94.81 105 GLN A O 1
ATOM 839 N N . SER A 1 106 ? 22.522 11.347 -38.619 1.00 94.31 106 SER A N 1
ATOM 840 C CA . SER A 1 106 ? 22.187 10.057 -37.999 1.00 94.31 106 SER A CA 1
ATOM 841 C C . SER A 1 106 ? 22.436 10.070 -36.486 1.00 94.31 106 SER A C 1
ATOM 843 O O . SER A 1 106 ? 21.586 9.621 -35.711 1.00 94.31 106 SER A O 1
ATOM 845 N N . GLN A 1 107 ? 23.537 10.683 -36.037 1.00 93.38 107 GLN A N 1
ATOM 846 C CA . GLN A 1 107 ? 23.823 10.894 -34.616 1.00 93.38 107 GLN A CA 1
ATOM 847 C C . GLN A 1 107 ? 22.755 11.766 -33.944 1.00 93.38 107 GLN A C 1
ATOM 849 O O . GLN A 1 107 ? 22.289 11.444 -32.843 1.00 93.38 107 GLN A O 1
ATOM 854 N N . ARG A 1 108 ? 22.323 12.844 -34.613 1.00 93.06 108 ARG A N 1
ATOM 855 C CA . ARG A 1 108 ? 21.231 13.701 -34.142 1.00 93.06 108 ARG A CA 1
ATOM 856 C C . ARG A 1 108 ? 19.928 12.915 -34.006 1.00 93.06 108 ARG A C 1
ATOM 858 O O . ARG A 1 108 ? 19.343 12.951 -32.926 1.00 93.06 108 ARG A O 1
ATOM 865 N N . ALA A 1 109 ? 19.516 12.161 -35.023 1.00 93.44 109 ALA A N 1
ATOM 866 C CA . ALA A 1 109 ? 18.307 11.336 -34.967 1.00 93.44 109 ALA A CA 1
ATOM 867 C C . ALA A 1 109 ? 18.353 10.316 -33.811 1.00 93.44 109 ALA A C 1
ATOM 869 O O . ALA A 1 109 ? 17.408 10.216 -33.029 1.00 93.44 109 ALA A O 1
ATOM 870 N N . ALA A 1 110 ? 19.489 9.637 -33.616 1.00 93.12 110 ALA A N 1
ATOM 871 C CA . ALA A 1 110 ? 19.676 8.700 -32.506 1.00 93.12 110 ALA A CA 1
ATOM 872 C C . ALA A 1 110 ? 19.620 9.393 -31.128 1.00 93.12 110 ALA A C 1
ATOM 874 O O . ALA A 1 110 ? 19.158 8.816 -30.139 1.00 93.12 110 ALA A O 1
ATOM 875 N N . SER A 1 111 ? 20.104 10.636 -31.021 1.00 88.62 111 SER A N 1
ATOM 876 C CA . SER A 1 111 ? 19.957 11.438 -29.798 1.00 88.62 111 SER A CA 1
ATOM 877 C C . SER A 1 111 ? 18.509 11.870 -29.551 1.00 88.62 111 SER A C 1
ATOM 879 O O . SER A 1 111 ? 18.043 11.791 -28.414 1.00 88.62 111 SER A O 1
ATOM 881 N N . GLU A 1 112 ? 17.775 12.254 -30.598 1.00 93.94 112 GLU A N 1
ATOM 882 C CA . GLU A 1 112 ? 16.369 12.651 -30.515 1.00 93.94 112 GLU A CA 1
ATOM 883 C C . GLU A 1 112 ? 15.494 11.460 -30.090 1.00 93.94 112 GLU A C 1
ATOM 885 O O . GLU A 1 112 ? 14.641 11.611 -29.211 1.00 93.94 112 GLU A O 1
ATOM 890 N N . GLU A 1 113 ? 15.774 10.253 -30.594 1.00 95.56 113 GLU A N 1
ATOM 891 C CA . GLU A 1 113 ? 15.108 9.017 -30.163 1.00 95.56 113 GLU A CA 1
ATOM 892 C C . GLU A 1 113 ? 15.385 8.702 -28.682 1.00 95.56 113 GLU A C 1
ATOM 894 O O . GLU A 1 113 ? 14.461 8.401 -27.919 1.00 95.56 113 GLU A O 1
ATOM 899 N N . ARG A 1 114 ? 16.645 8.828 -28.231 1.00 93.12 114 ARG A N 1
ATOM 900 C CA . ARG A 1 114 ? 17.011 8.662 -26.811 1.00 93.12 114 ARG A CA 1
ATOM 901 C C . ARG A 1 114 ? 16.290 9.670 -25.918 1.00 93.12 114 ARG A C 1
ATOM 903 O O . ARG A 1 114 ? 15.751 9.288 -24.881 1.00 93.12 114 ARG A O 1
ATOM 910 N N . VAL A 1 115 ? 16.228 10.936 -26.328 1.00 93.06 115 VAL A N 1
ATOM 911 C CA . VAL A 1 115 ? 15.472 11.978 -25.616 1.00 93.06 115 VAL A CA 1
ATOM 912 C C . VAL A 1 115 ? 13.977 11.645 -25.589 1.00 93.06 115 VAL A C 1
ATOM 914 O O . VAL A 1 115 ? 13.339 11.830 -24.554 1.00 93.06 115 VAL A O 1
ATOM 917 N N . GLY A 1 116 ? 13.416 11.111 -26.677 1.00 92.62 116 GLY A N 1
ATOM 918 C CA . GLY A 1 116 ? 12.035 10.624 -26.734 1.00 92.62 116 GLY A CA 1
ATOM 919 C C . GLY A 1 116 ? 11.758 9.516 -25.713 1.00 92.62 116 GLY A C 1
ATOM 920 O O . GLY A 1 116 ? 10.821 9.634 -24.919 1.00 92.62 116 GLY A O 1
ATOM 921 N N . LYS A 1 117 ? 12.621 8.493 -25.657 1.00 94.88 117 LYS A N 1
ATOM 922 C CA . LYS A 1 117 ? 12.539 7.401 -24.668 1.00 94.88 117 LYS A CA 1
ATOM 923 C C . LYS A 1 117 ? 12.644 7.926 -23.234 1.00 94.88 117 LYS A C 1
ATOM 925 O O . LYS A 1 117 ? 11.823 7.565 -22.394 1.00 94.88 117 LYS A O 1
ATOM 930 N N . LEU A 1 118 ? 13.587 8.829 -22.956 1.00 91.19 118 LEU A N 1
ATOM 931 C CA . LEU A 1 118 ? 13.736 9.448 -21.632 1.00 91.19 118 LEU A CA 1
ATOM 932 C C . LEU A 1 118 ? 12.510 10.280 -21.237 1.00 91.19 118 LEU A C 1
ATOM 934 O O . LEU A 1 118 ? 12.050 10.182 -20.102 1.00 91.19 118 LEU A O 1
ATOM 938 N N . LYS A 1 119 ? 11.933 11.055 -22.164 1.00 95.75 119 LYS A N 1
ATOM 939 C CA . LYS A 1 119 ? 10.680 11.790 -21.927 1.00 95.75 119 LYS A CA 1
ATOM 940 C C . LYS A 1 119 ? 9.525 10.838 -21.621 1.00 95.75 119 LYS A C 1
ATOM 942 O O . LYS A 1 119 ? 8.768 11.098 -20.691 1.00 95.75 119 LYS A O 1
ATOM 947 N N . GLN A 1 120 ? 9.401 9.731 -22.354 1.00 92.56 120 GLN A N 1
ATOM 948 C CA . GLN A 1 120 ? 8.365 8.731 -22.097 1.00 92.56 120 GLN A CA 1
ATOM 949 C C . GLN A 1 120 ? 8.540 8.076 -20.720 1.00 92.56 120 GLN A C 1
ATOM 951 O O . GLN A 1 120 ? 7.568 7.963 -19.976 1.00 92.56 120 GLN A O 1
ATOM 956 N N . MET A 1 121 ? 9.769 7.701 -20.355 1.00 90.94 121 MET A N 1
ATOM 957 C CA . MET A 1 121 ? 10.089 7.173 -19.023 1.00 90.94 121 MET A CA 1
ATOM 958 C C . MET A 1 121 ? 9.788 8.192 -17.920 1.00 90.94 121 MET A C 1
ATOM 960 O O . MET A 1 121 ? 9.207 7.826 -16.905 1.00 90.94 121 MET A O 1
ATOM 964 N N . LEU A 1 122 ? 10.094 9.475 -18.137 1.00 94.56 122 LEU A N 1
ATOM 965 C CA . LEU A 1 122 ? 9.776 10.553 -17.199 1.00 94.56 122 LEU A CA 1
ATOM 966 C C . LEU A 1 122 ? 8.262 10.750 -17.025 1.00 94.56 122 LEU A C 1
ATOM 968 O O . LEU A 1 122 ? 7.797 11.037 -15.927 1.00 94.56 122 LEU A O 1
ATOM 972 N N . VAL A 1 123 ? 7.475 10.628 -18.096 1.00 95.81 123 VAL A N 1
ATOM 973 C CA . VAL A 1 123 ? 6.008 10.715 -18.009 1.00 95.81 123 VAL A CA 1
ATOM 974 C C . VAL A 1 123 ? 5.439 9.508 -17.265 1.00 95.81 123 VAL A C 1
ATOM 976 O O . VAL A 1 123 ? 4.565 9.687 -16.419 1.00 95.81 123 VAL A O 1
ATOM 979 N N . LYS A 1 124 ? 5.951 8.300 -17.534 1.00 94.62 124 LYS A N 1
ATOM 980 C CA . LYS A 1 124 ? 5.567 7.084 -16.803 1.00 94.62 124 LYS A CA 1
ATOM 981 C C . LYS A 1 124 ? 5.883 7.210 -15.313 1.00 94.62 124 LYS A C 1
ATOM 983 O O . LYS A 1 124 ? 4.971 7.068 -14.509 1.00 94.62 124 LYS A O 1
ATOM 988 N N . SER A 1 125 ? 7.105 7.605 -14.954 1.00 87.44 125 SER A N 1
ATOM 989 C CA . SER A 1 125 ? 7.492 7.767 -13.550 1.00 87.44 125 SER A CA 1
ATOM 990 C C . SER A 1 125 ? 6.714 8.880 -12.845 1.00 87.44 125 SER A C 1
ATOM 992 O O . SER A 1 125 ? 6.337 8.723 -11.691 1.00 87.44 125 SER A O 1
ATOM 994 N N . LYS A 1 126 ? 6.389 9.987 -13.531 1.00 91.88 126 LYS A N 1
ATOM 995 C CA . LYS A 1 126 ? 5.489 11.022 -12.987 1.00 91.88 126 LYS A CA 1
ATOM 996 C C . LYS A 1 126 ? 4.078 10.494 -12.738 1.00 91.88 126 LYS A C 1
ATOM 998 O O . LYS A 1 126 ? 3.475 10.858 -11.732 1.00 91.88 126 LYS A O 1
ATOM 1003 N N . LYS A 1 127 ? 3.547 9.663 -13.641 1.00 95.00 127 LYS A N 1
ATOM 1004 C CA . LYS A 1 127 ? 2.229 9.038 -13.478 1.00 95.00 127 LYS A CA 1
ATOM 1005 C C . LYS A 1 127 ? 2.232 8.060 -12.303 1.00 95.00 127 LYS A C 1
ATOM 1007 O O . LYS A 1 127 ? 1.354 8.155 -11.457 1.00 95.00 127 LYS A O 1
ATOM 1012 N N . GLU A 1 128 ? 3.236 7.190 -12.227 1.00 91.88 128 GLU A N 1
ATOM 1013 C CA . GLU A 1 128 ? 3.428 6.255 -11.113 1.00 91.88 128 GLU A CA 1
ATOM 1014 C C . GLU A 1 128 ? 3.576 7.004 -9.785 1.00 91.88 128 GLU A C 1
ATOM 1016 O O . GLU A 1 128 ? 2.941 6.644 -8.802 1.00 91.88 128 GLU A O 1
ATOM 1021 N N . LEU A 1 129 ? 4.331 8.106 -9.755 1.00 88.94 129 LEU A N 1
ATOM 1022 C CA . LEU A 1 129 ? 4.486 8.928 -8.555 1.00 88.94 129 LEU A CA 1
ATOM 1023 C C . LEU A 1 129 ? 3.165 9.585 -8.126 1.00 88.94 129 LEU A C 1
ATOM 1025 O O . LEU A 1 129 ? 2.867 9.616 -6.935 1.00 88.94 129 LEU A O 1
ATOM 1029 N N . ALA A 1 130 ? 2.351 10.063 -9.071 1.00 89.94 130 ALA A N 1
ATOM 1030 C CA . ALA A 1 130 ? 1.019 10.594 -8.774 1.00 89.94 130 ALA A CA 1
ATOM 1031 C C . ALA A 1 130 ? 0.054 9.500 -8.276 1.00 89.94 130 ALA A C 1
ATOM 1033 O O . ALA A 1 130 ? -0.742 9.738 -7.369 1.00 89.94 130 ALA A O 1
ATOM 1034 N N . GLU A 1 131 ? 0.138 8.294 -8.836 1.00 92.69 131 GLU A N 1
ATOM 1035 C CA . GLU A 1 131 ? -0.660 7.138 -8.419 1.00 92.69 131 GLU A CA 1
ATOM 1036 C C . GLU A 1 131 ? -0.267 6.656 -7.016 1.00 92.69 131 GLU A C 1
ATOM 1038 O O . GLU A 1 131 ? -1.137 6.458 -6.167 1.00 92.69 131 GLU A O 1
ATOM 1043 N N . VAL A 1 132 ? 1.036 6.590 -6.718 1.00 89.06 132 VAL A N 1
ATOM 1044 C CA . VAL A 1 132 ? 1.550 6.298 -5.372 1.00 89.06 132 VAL A CA 1
ATOM 1045 C C . VAL A 1 132 ? 1.107 7.374 -4.382 1.00 89.06 132 VAL A C 1
ATOM 1047 O O . VAL A 1 132 ? 0.590 7.028 -3.323 1.00 89.06 132 VAL A O 1
ATOM 1050 N N . GLN A 1 133 ? 1.217 8.661 -4.727 1.00 90.38 133 GLN A N 1
ATOM 1051 C CA . GLN A 1 133 ? 0.737 9.759 -3.877 1.00 90.38 133 GLN A CA 1
ATOM 1052 C C . GLN A 1 133 ? -0.760 9.645 -3.571 1.00 90.38 133 GLN A C 1
ATOM 1054 O O . GLN A 1 133 ? -1.160 9.815 -2.420 1.00 90.38 133 GLN A O 1
ATOM 1059 N N . LYS A 1 134 ? -1.583 9.308 -4.569 1.00 92.38 134 LYS A N 1
ATOM 1060 C CA . LYS A 1 134 ? -3.017 9.082 -4.369 1.00 92.38 134 LYS A CA 1
ATOM 1061 C C . LYS A 1 134 ? -3.275 7.876 -3.462 1.00 92.38 134 LYS A C 1
ATOM 1063 O O . LYS A 1 134 ? -4.050 7.983 -2.518 1.00 92.38 134 LYS A O 1
ATOM 1068 N N . SER A 1 135 ? -2.594 6.753 -3.698 1.00 85.50 135 SER A N 1
ATOM 1069 C CA . SER A 1 135 ? -2.736 5.556 -2.859 1.00 85.50 135 SER A CA 1
ATOM 1070 C C . SER A 1 135 ? -2.318 5.820 -1.407 1.00 85.50 135 SER A C 1
ATOM 1072 O O . SER A 1 135 ? -2.994 5.373 -0.483 1.00 85.50 135 SER A O 1
ATOM 1074 N N . MET A 1 136 ? -1.268 6.623 -1.196 1.00 84.19 136 MET A N 1
ATOM 1075 C CA . MET A 1 136 ? -0.848 7.066 0.130 1.00 84.19 136 MET A CA 1
ATOM 1076 C C . MET A 1 136 ? -1.939 7.897 0.807 1.00 84.19 136 MET A C 1
ATOM 1078 O O . MET A 1 136 ? -2.294 7.601 1.946 1.00 84.19 136 MET A O 1
ATOM 1082 N N . GLN A 1 137 ? -2.515 8.882 0.112 1.00 89.06 137 GLN A N 1
ATOM 1083 C CA . GLN A 1 137 ? -3.614 9.693 0.648 1.00 89.06 137 GLN A CA 1
ATOM 1084 C C . GLN A 1 137 ? -4.819 8.831 1.041 1.00 89.06 137 GLN A C 1
ATOM 1086 O O . GLN A 1 137 ? -5.336 8.981 2.145 1.00 89.06 137 GLN A O 1
ATOM 1091 N N . GLU A 1 138 ? -5.205 7.866 0.204 1.00 90.62 138 GLU A N 1
ATOM 1092 C CA . GLU A 1 138 ? -6.282 6.927 0.530 1.00 90.62 138 GLU A CA 1
ATOM 1093 C C . GLU A 1 138 ? -5.956 6.081 1.772 1.00 90.62 138 GLU A C 1
ATOM 1095 O O . GLU A 1 138 ? -6.821 5.855 2.618 1.00 90.62 138 GLU A O 1
ATOM 1100 N N . THR A 1 139 ? -4.712 5.607 1.924 1.00 82.75 139 THR A N 1
ATOM 1101 C CA . THR A 1 139 ? -4.308 4.865 3.134 1.00 82.75 139 THR A CA 1
ATOM 1102 C C . THR A 1 139 ? -4.275 5.743 4.384 1.00 82.75 139 THR A C 1
ATOM 1104 O O . THR A 1 139 ? -4.638 5.275 5.463 1.00 82.75 139 THR A O 1
ATOM 1107 N N . GLU A 1 140 ? -3.899 7.019 4.258 1.00 89.12 140 GLU A N 1
ATOM 1108 C CA . GLU A 1 140 ? -3.962 7.980 5.360 1.00 89.12 140 GLU A CA 1
ATOM 1109 C C . GLU A 1 140 ? -5.403 8.277 5.772 1.00 89.12 140 GLU A C 1
ATOM 1111 O O . GLU A 1 140 ? -5.691 8.356 6.963 1.00 89.12 140 GLU A O 1
ATOM 1116 N N . GLU A 1 141 ? -6.316 8.432 4.813 1.00 89.38 141 GLU A N 1
ATOM 1117 C CA . GLU A 1 141 ? -7.743 8.612 5.084 1.00 89.38 141 GLU A CA 1
ATOM 1118 C C . GLU A 1 141 ? -8.333 7.387 5.783 1.00 89.38 141 GLU A C 1
ATOM 1120 O O . GLU A 1 141 ? -8.941 7.543 6.841 1.00 89.38 141 GLU A O 1
ATOM 1125 N N . ARG A 1 142 ? -8.039 6.171 5.297 1.00 90.25 142 ARG A N 1
ATOM 1126 C CA . ARG A 1 142 ? -8.433 4.922 5.975 1.00 90.25 142 ARG A CA 1
ATOM 1127 C C . ARG A 1 142 ? -7.882 4.846 7.401 1.00 90.25 142 ARG A C 1
ATOM 1129 O O . ARG A 1 142 ? -8.605 4.468 8.316 1.00 90.25 142 ARG A O 1
ATOM 1136 N N . SER A 1 143 ? -6.626 5.245 7.612 1.00 83.69 143 SER A N 1
ATOM 1137 C CA . SER A 1 143 ? -6.021 5.311 8.949 1.00 83.69 143 SER A CA 1
ATOM 1138 C C . SER A 1 143 ? -6.734 6.328 9.850 1.00 83.69 143 SER A C 1
ATOM 1140 O O . SER A 1 143 ? -7.051 6.019 10.999 1.00 83.69 143 SER A O 1
ATOM 1142 N N . ARG A 1 144 ? -7.067 7.520 9.328 1.00 89.69 144 ARG A N 1
ATOM 1143 C CA . ARG A 1 144 ? -7.862 8.532 10.049 1.00 89.69 144 ARG A CA 1
ATOM 1144 C C . ARG A 1 144 ? -9.250 8.004 10.411 1.00 89.69 144 ARG A C 1
ATOM 1146 O O . ARG A 1 144 ? -9.706 8.263 11.521 1.00 89.69 144 ARG A O 1
ATOM 1153 N N . ASP A 1 145 ? -9.897 7.248 9.530 1.00 90.06 145 ASP A N 1
ATOM 1154 C CA . ASP A 1 145 ? -11.197 6.628 9.804 1.00 90.06 145 ASP A CA 1
ATOM 1155 C C . ASP A 1 145 ? -11.105 5.555 10.891 1.00 90.06 145 ASP A C 1
ATOM 1157 O O . ASP A 1 145 ? -11.891 5.581 11.837 1.00 90.06 145 ASP A O 1
ATOM 1161 N N . SER A 1 146 ? -10.094 4.681 10.845 1.00 85.62 146 SER A N 1
ATOM 1162 C CA . SER A 1 146 ? -9.851 3.707 11.918 1.00 85.62 146 SER A CA 1
ATOM 1163 C C . SER A 1 146 ? -9.533 4.377 13.260 1.00 85.62 146 SER A C 1
ATOM 1165 O O . SER A 1 146 ? -9.931 3.875 14.309 1.00 85.62 146 SER A O 1
ATOM 1167 N N . ILE A 1 147 ? -8.833 5.519 13.260 1.00 90.69 147 ILE A N 1
ATOM 1168 C CA . ILE A 1 147 ? -8.601 6.310 14.478 1.00 90.69 147 ILE A CA 1
ATOM 1169 C C . ILE A 1 147 ? -9.927 6.838 15.033 1.00 90.69 147 ILE A C 1
ATOM 1171 O O . ILE A 1 147 ? -10.185 6.653 16.219 1.00 90.69 147 ILE A O 1
ATOM 1175 N N . ARG A 1 148 ? -10.789 7.417 14.187 1.00 93.06 148 ARG A N 1
ATOM 1176 C CA . ARG A 1 148 ? -12.118 7.901 14.600 1.00 93.06 148 ARG A CA 1
ATOM 1177 C C . ARG A 1 148 ? -12.976 6.778 15.176 1.00 93.06 148 ARG A C 1
ATOM 1179 O O . ARG A 1 148 ? -13.596 6.970 16.214 1.00 93.06 148 ARG A O 1
ATOM 1186 N N . GLU A 1 149 ? -12.980 5.606 14.542 1.00 94.25 149 GLU A N 1
ATOM 1187 C CA . GLU A 1 149 ? -13.725 4.444 15.038 1.00 94.25 149 GLU A CA 1
ATOM 1188 C C . GLU A 1 149 ? -13.211 3.990 16.411 1.00 94.25 149 GLU A C 1
ATOM 1190 O O . GLU A 1 149 ? -14.012 3.767 17.319 1.00 94.25 149 GLU A O 1
ATOM 1195 N N . ARG A 1 150 ? -11.887 3.936 16.618 1.00 89.38 150 ARG A N 1
ATOM 1196 C CA . ARG A 1 150 ? -11.331 3.651 17.951 1.00 89.38 150 ARG A CA 1
ATOM 1197 C C . ARG A 1 150 ? -11.730 4.698 18.987 1.00 89.38 150 ARG A C 1
ATOM 1199 O O . ARG A 1 150 ? -11.974 4.326 20.132 1.00 89.38 150 ARG A O 1
ATOM 1206 N N . ASP A 1 151 ? -11.757 5.976 18.628 1.00 92.69 151 ASP A N 1
ATOM 1207 C CA . ASP A 1 151 ? -12.110 7.047 19.563 1.00 92.69 151 ASP A CA 1
ATOM 1208 C C . ASP A 1 151 ? -13.599 6.960 19.953 1.00 92.69 151 ASP A C 1
ATOM 1210 O O . ASP A 1 151 ? -13.930 7.084 21.133 1.00 92.69 151 ASP A O 1
ATOM 1214 N N . CYS A 1 152 ? -14.486 6.627 19.004 1.00 96.12 152 CYS A N 1
ATOM 1215 C CA . CYS A 1 152 ? -15.891 6.315 19.286 1.00 96.12 152 CYS A CA 1
ATOM 1216 C C . CYS A 1 152 ? -16.032 5.113 20.230 1.00 96.12 152 CYS A C 1
ATOM 1218 O O . CYS A 1 152 ? -16.698 5.223 21.257 1.00 96.12 152 CYS A O 1
ATOM 1220 N N . LEU A 1 153 ? -15.350 3.999 19.940 1.00 94.19 153 LEU A N 1
ATOM 1221 C CA . LEU A 1 153 ? -15.363 2.814 20.808 1.00 94.19 153 LEU A CA 1
ATOM 1222 C C . LEU A 1 153 ? -14.788 3.110 22.201 1.00 94.19 153 LEU A C 1
ATOM 1224 O O . LEU A 1 153 ? -15.264 2.574 23.197 1.00 94.19 153 LEU A O 1
ATOM 1228 N N . THR A 1 154 ? -13.782 3.981 22.294 1.00 94.31 154 THR A N 1
ATOM 1229 C CA . THR A 1 154 ? -13.209 4.402 23.581 1.00 94.31 154 THR A CA 1
ATOM 1230 C C . THR A 1 154 ? -14.227 5.201 24.395 1.00 94.31 154 THR A C 1
ATOM 1232 O O . THR A 1 154 ? -14.400 4.923 25.580 1.00 94.31 154 THR A O 1
ATOM 1235 N N . SER A 1 155 ? -14.957 6.124 23.758 1.00 95.00 155 SER A N 1
ATOM 1236 C CA . SER A 1 155 ? -16.058 6.855 24.399 1.00 95.00 155 SER A CA 1
ATOM 1237 C C . SER A 1 155 ? -17.162 5.910 24.883 1.00 95.00 155 SER A C 1
ATOM 1239 O O . SER A 1 155 ? -17.619 6.040 26.015 1.00 95.00 155 SER A O 1
ATOM 1241 N N . GLU A 1 156 ? -17.553 4.922 24.071 1.00 97.00 156 GLU A N 1
ATOM 1242 C CA . GLU A 1 156 ? -18.556 3.917 24.459 1.00 97.00 156 GLU A CA 1
ATOM 1243 C C . GLU A 1 156 ? -18.096 3.072 25.658 1.00 97.00 156 GLU A C 1
ATOM 1245 O O . GLU A 1 156 ? -18.878 2.793 26.569 1.00 97.00 156 GLU A O 1
ATOM 1250 N N . ILE A 1 157 ? -16.817 2.685 25.697 1.00 93.44 157 ILE A N 1
ATOM 1251 C CA . ILE A 1 157 ? -16.229 1.971 26.836 1.00 93.44 157 ILE A CA 1
ATOM 1252 C C . ILE A 1 157 ? -16.300 2.824 28.109 1.00 93.44 157 ILE A C 1
ATOM 1254 O O . ILE A 1 157 ? -16.612 2.296 29.179 1.00 93.44 157 ILE A O 1
ATOM 1258 N N . ASP A 1 158 ? -16.006 4.119 28.022 1.00 95.75 158 ASP A N 1
ATOM 1259 C CA . ASP A 1 158 ? -16.039 5.007 29.183 1.00 95.75 158 ASP A CA 1
ATOM 1260 C C . ASP A 1 158 ? -17.473 5.254 29.682 1.00 95.75 158 ASP A C 1
ATOM 1262 O O . ASP A 1 158 ? -17.705 5.225 30.896 1.00 95.75 158 ASP A O 1
ATOM 1266 N N . ASP A 1 159 ? -18.454 5.343 28.780 1.00 97.00 159 ASP A N 1
ATOM 1267 C CA . ASP A 1 159 ? -19.877 5.382 29.138 1.00 97.00 159 ASP A CA 1
ATOM 1268 C C . ASP A 1 159 ? -20.321 4.096 29.855 1.00 97.00 159 ASP A C 1
ATOM 1270 O O . ASP A 1 159 ? -21.003 4.150 30.884 1.00 97.00 159 ASP A O 1
ATOM 1274 N N . LEU A 1 160 ? -19.899 2.925 29.365 1.00 95.00 160 LEU A N 1
ATOM 1275 C CA . LEU A 1 160 ? -20.193 1.640 30.008 1.00 95.00 160 LEU A CA 1
ATOM 1276 C C . LEU A 1 160 ? -19.538 1.522 31.390 1.00 95.00 160 LEU A C 1
ATOM 1278 O O . LEU A 1 160 ? -20.168 1.022 32.325 1.00 95.00 160 LEU A O 1
ATOM 1282 N N . LYS A 1 161 ? -18.306 2.015 31.565 1.00 97.50 161 LYS A N 1
ATOM 1283 C CA . LYS A 1 161 ? -17.663 2.085 32.890 1.00 97.50 161 LYS A CA 1
ATOM 1284 C C . LYS A 1 161 ? -18.446 2.988 33.839 1.00 97.50 161 LYS A C 1
ATOM 1286 O O . LYS A 1 161 ? -18.631 2.625 35.004 1.00 97.50 161 LYS A O 1
ATOM 1291 N N . LEU A 1 162 ? -18.930 4.135 33.357 1.00 96.38 162 LEU A N 1
ATOM 1292 C CA . LEU A 1 162 ? -19.737 5.049 34.162 1.00 96.38 162 LEU A CA 1
ATOM 1293 C C . LEU A 1 162 ? -21.046 4.375 34.601 1.00 96.38 162 LEU A C 1
ATOM 1295 O O . LEU A 1 162 ? -21.373 4.382 35.788 1.00 96.38 162 LEU A O 1
ATOM 1299 N N . GLN A 1 163 ? -21.741 3.699 33.685 1.00 96.75 163 GLN A N 1
ATOM 1300 C CA . GLN A 1 163 ? -22.946 2.928 34.006 1.00 96.75 163 GLN A CA 1
ATOM 1301 C C . GLN A 1 163 ? -22.667 1.802 35.010 1.00 96.75 163 GLN A C 1
ATOM 1303 O O . GLN A 1 163 ? -23.419 1.640 35.972 1.00 96.75 163 GLN A O 1
ATOM 1308 N N . LEU A 1 164 ? -21.567 1.062 34.841 1.00 94.38 164 LEU A N 1
ATOM 1309 C CA . LEU A 1 164 ? -21.176 -0.006 35.760 1.00 94.38 164 LEU A CA 1
ATOM 1310 C C . LEU A 1 164 ? -20.885 0.538 37.164 1.00 94.38 164 LEU A C 1
ATOM 1312 O O . LEU A 1 164 ? -21.367 -0.018 38.147 1.00 94.38 164 LEU A O 1
ATOM 1316 N N . SER A 1 165 ? -20.140 1.641 37.271 1.00 95.31 165 SER A N 1
ATOM 1317 C CA . SER A 1 165 ? -19.860 2.283 38.562 1.00 95.31 165 SER A CA 1
ATOM 1318 C C . SER A 1 165 ? -21.131 2.783 39.257 1.00 95.31 165 SER A C 1
ATOM 1320 O O . SER A 1 165 ? -21.281 2.590 40.463 1.00 95.31 165 SER A O 1
ATOM 1322 N N . SER A 1 166 ? -22.089 3.334 38.504 1.00 96.56 166 SER A N 1
ATOM 1323 C CA . SER A 1 166 ? -23.402 3.727 39.026 1.00 96.56 166 SER A CA 1
ATOM 1324 C C . SER A 1 166 ? -24.205 2.520 39.525 1.00 96.56 166 SER A C 1
ATOM 1326 O O . SER A 1 166 ? -24.728 2.542 40.641 1.00 96.56 166 SER A O 1
ATOM 1328 N N . ALA A 1 167 ? -24.251 1.434 38.749 1.00 94.56 167 ALA A N 1
ATOM 1329 C CA . ALA A 1 167 ? -24.928 0.201 39.142 1.00 94.56 167 ALA A CA 1
ATOM 1330 C C . ALA A 1 167 ? -24.294 -0.428 40.394 1.00 94.56 167 ALA A C 1
ATOM 1332 O O . ALA A 1 167 ? -25.008 -0.862 41.299 1.00 94.56 167 ALA A O 1
ATOM 1333 N N . LEU A 1 168 ? -22.961 -0.425 40.488 1.00 95.06 168 LEU A N 1
ATOM 1334 C CA . LEU A 1 168 ? -22.239 -0.885 41.675 1.00 95.06 168 LEU A CA 1
ATOM 1335 C C . LEU A 1 168 ? -22.543 -0.014 42.898 1.00 95.06 168 LEU A C 1
ATOM 1337 O O . LEU A 1 168 ? -22.765 -0.559 43.977 1.00 95.06 168 LEU A O 1
ATOM 1341 N N . ALA A 1 169 ? -22.614 1.311 42.745 1.00 96.31 169 ALA A N 1
ATOM 1342 C CA . ALA A 1 169 ? -22.986 2.211 43.836 1.00 96.31 169 ALA A CA 1
ATOM 1343 C C . ALA A 1 169 ? -24.414 1.939 44.344 1.00 96.31 169 ALA A C 1
ATOM 1345 O O . ALA A 1 169 ? -24.628 1.838 45.553 1.00 96.31 169 ALA A O 1
ATOM 1346 N N . LEU A 1 170 ? -25.376 1.736 43.436 1.00 96.44 170 LEU A N 1
ATOM 1347 C CA . LEU A 1 170 ? -26.748 1.352 43.790 1.00 96.44 170 LEU A CA 1
ATOM 1348 C C . LEU A 1 170 ? -26.797 -0.006 44.505 1.00 96.44 170 LEU A C 1
ATOM 1350 O O . LEU A 1 170 ? -27.487 -0.159 45.513 1.00 96.44 170 LEU A O 1
ATOM 1354 N N . LYS A 1 171 ? -26.025 -0.987 44.030 1.00 96.19 171 LYS A N 1
ATOM 1355 C CA . LYS A 1 171 ? -25.912 -2.310 44.655 1.00 96.19 171 LYS A CA 1
ATOM 1356 C C . LYS A 1 171 ? -25.347 -2.220 46.075 1.00 96.19 171 LYS A C 1
ATOM 1358 O O . LYS A 1 171 ? -25.876 -2.841 46.987 1.00 96.19 171 LYS A O 1
ATOM 1363 N N . VAL A 1 172 ? -24.314 -1.407 46.291 1.00 97.25 172 VAL A N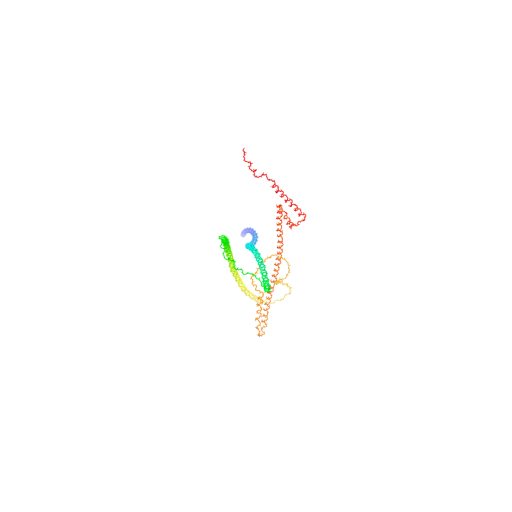 1
ATOM 1364 C CA . VAL A 1 172 ? -23.758 -1.178 47.635 1.00 97.25 172 VAL A CA 1
ATOM 1365 C C . VAL A 1 172 ? -24.776 -0.487 48.547 1.00 97.25 172 VAL A C 1
ATOM 1367 O O . VAL A 1 172 ? -24.942 -0.910 49.688 1.00 97.25 172 VAL A O 1
ATOM 1370 N N . SER A 1 173 ? -25.495 0.528 48.056 1.00 96.88 173 SER A N 1
ATOM 1371 C CA . SER A 1 173 ? -26.534 1.216 48.840 1.00 96.88 173 SER A CA 1
ATOM 1372 C C . SER A 1 173 ? -27.653 0.265 49.270 1.00 96.88 173 SER A C 1
ATOM 1374 O O . SER A 1 173 ? -28.035 0.238 50.438 1.00 96.88 173 SER A O 1
ATOM 1376 N N . THR A 1 174 ? -28.144 -0.562 48.347 1.00 94.81 174 THR A N 1
ATOM 1377 C CA . THR A 1 174 ? -29.207 -1.541 48.628 1.00 94.81 174 THR A CA 1
ATOM 1378 C C . THR A 1 174 ? -28.742 -2.647 49.581 1.00 94.81 174 THR A C 1
ATOM 1380 O O . THR A 1 174 ? -29.475 -2.994 50.507 1.00 94.81 174 THR A O 1
ATOM 1383 N N . ASP A 1 175 ? -27.507 -3.141 49.450 1.00 94.50 175 ASP A N 1
ATOM 1384 C CA . ASP A 1 175 ? -26.910 -4.077 50.415 1.00 94.50 175 ASP A CA 1
ATOM 1385 C C . ASP A 1 175 ? -26.791 -3.447 51.820 1.00 94.50 175 ASP A C 1
ATOM 1387 O O . ASP A 1 175 ? -27.062 -4.095 52.838 1.00 94.50 175 ASP A O 1
ATOM 1391 N N . GLN A 1 176 ? -26.420 -2.164 51.903 1.00 96.56 176 GLN A N 1
ATOM 1392 C CA . GLN A 1 176 ? -26.355 -1.420 53.164 1.00 96.56 176 GLN A CA 1
ATOM 1393 C C . GLN A 1 176 ? -27.747 -1.282 53.809 1.00 96.56 176 GLN A C 1
ATOM 1395 O O . GLN A 1 176 ? -27.911 -1.460 55.017 1.00 96.56 176 GLN A O 1
ATOM 1400 N N . GLU A 1 177 ? -28.782 -1.000 53.020 1.00 96.00 177 GLU A N 1
ATOM 1401 C CA . GLU A 1 177 ? -30.166 -0.940 53.500 1.00 96.00 177 GLU A CA 1
ATOM 1402 C C . GLU A 1 177 ? -30.674 -2.312 53.963 1.00 96.00 177 GLU A C 1
ATOM 1404 O O . GLU A 1 177 ? -31.288 -2.427 55.030 1.00 96.00 177 GLU A O 1
ATOM 1409 N N . LEU A 1 178 ? -30.364 -3.377 53.220 1.00 94.88 178 LEU A N 1
ATOM 1410 C CA . LEU A 1 178 ? -30.732 -4.747 53.573 1.00 94.88 178 LEU A CA 1
ATOM 1411 C C . LEU A 1 178 ? -30.051 -5.199 54.874 1.00 94.88 178 LEU A C 1
ATOM 1413 O O . LEU A 1 178 ? -30.679 -5.806 55.743 1.00 94.88 178 LEU A O 1
ATOM 1417 N N . THR A 1 179 ? -28.771 -4.876 55.052 1.00 96.12 179 THR A N 1
ATOM 1418 C CA . THR A 1 179 ? -28.044 -5.180 56.295 1.00 96.12 179 THR A CA 1
ATOM 1419 C C . THR A 1 179 ? -28.585 -4.375 57.476 1.00 96.12 179 THR A C 1
ATOM 1421 O O . THR A 1 179 ? -28.808 -4.940 58.548 1.00 96.12 179 THR A O 1
ATOM 1424 N N . ASN A 1 180 ? -28.898 -3.092 57.283 1.00 96.12 180 ASN A N 1
ATOM 1425 C CA . ASN A 1 180 ? -29.522 -2.256 58.311 1.00 96.12 180 ASN A CA 1
ATOM 1426 C C . ASN A 1 180 ? -30.903 -2.779 58.729 1.00 96.12 180 ASN A C 1
ATOM 1428 O O . ASN A 1 180 ? -31.203 -2.856 59.923 1.00 96.12 180 ASN A O 1
ATOM 1432 N N . THR A 1 181 ? -31.749 -3.160 57.770 1.00 94.75 181 THR A N 1
ATOM 1433 C CA . THR A 1 181 ? -33.073 -3.734 58.056 1.00 94.75 181 THR A CA 1
ATOM 1434 C C . THR A 1 181 ? -32.954 -5.093 58.739 1.00 94.75 181 THR A C 1
ATOM 1436 O O . THR A 1 181 ? -33.610 -5.304 59.760 1.00 94.75 181 THR A O 1
ATOM 1439 N N . LYS A 1 182 ? -32.053 -5.974 58.283 1.00 95.75 182 LYS A N 1
ATOM 1440 C CA . LYS A 1 182 ? -31.734 -7.243 58.957 1.00 95.75 182 LYS A CA 1
ATOM 1441 C C . LYS A 1 182 ? -31.319 -7.026 60.412 1.00 95.75 182 LYS A C 1
ATOM 1443 O O . LYS A 1 182 ? -31.881 -7.666 61.297 1.00 95.75 182 LYS A O 1
ATOM 1448 N N . ASN A 1 183 ? -30.396 -6.100 60.672 1.00 96.06 183 ASN A N 1
ATOM 1449 C CA . ASN A 1 183 ? -29.929 -5.792 62.025 1.00 96.06 183 ASN A CA 1
ATOM 1450 C C . ASN A 1 183 ? -31.063 -5.248 62.909 1.00 96.06 183 ASN A C 1
ATOM 1452 O O . ASN A 1 183 ? -31.186 -5.645 64.066 1.00 96.06 183 ASN A O 1
ATOM 1456 N N . ARG A 1 184 ? -31.943 -4.393 62.363 1.00 96.38 184 ARG A N 1
ATOM 1457 C CA . ARG A 1 184 ? -33.141 -3.906 63.073 1.00 96.38 184 ARG A CA 1
ATOM 1458 C C . ARG A 1 184 ? -34.100 -5.040 63.428 1.00 96.38 184 ARG A C 1
ATOM 1460 O O . ARG A 1 184 ? -34.585 -5.088 64.557 1.00 96.38 184 ARG A O 1
ATOM 1467 N N . PHE A 1 185 ? -34.375 -5.947 62.490 1.00 93.69 185 PHE A N 1
ATOM 1468 C CA . PHE A 1 185 ? -35.224 -7.107 62.757 1.00 93.69 185 PHE A CA 1
ATOM 1469 C C . PHE A 1 185 ? -34.595 -8.030 63.793 1.00 93.69 185 PHE A C 1
ATOM 1471 O O . PHE A 1 185 ? -35.285 -8.430 64.722 1.00 93.69 185 PHE A O 1
ATOM 1478 N N . GLN A 1 186 ? -33.294 -8.299 63.689 1.00 96.12 186 GLN A N 1
ATOM 1479 C CA . GLN A 1 186 ? -32.566 -9.125 64.647 1.00 96.12 186 GLN A CA 1
ATOM 1480 C C . GLN A 1 186 ? -32.605 -8.525 66.061 1.00 96.12 186 GLN A C 1
ATOM 1482 O O . GLN A 1 186 ? -32.933 -9.237 67.007 1.00 96.12 186 GLN A O 1
ATOM 1487 N N . ALA A 1 187 ? -32.385 -7.215 66.205 1.00 95.81 187 ALA A N 1
ATOM 1488 C CA . ALA A 1 187 ? -32.506 -6.519 67.488 1.00 95.81 187 ALA A CA 1
ATOM 1489 C C . ALA A 1 187 ? -33.939 -6.571 68.049 1.00 95.81 187 ALA A C 1
ATOM 1491 O O . ALA A 1 187 ? -34.143 -6.780 69.245 1.00 95.81 187 ALA A O 1
ATOM 1492 N N . ARG A 1 188 ? -34.960 -6.426 67.191 1.00 96.06 188 ARG A N 1
ATOM 1493 C CA . ARG A 1 188 ? -36.368 -6.555 67.600 1.00 96.06 188 ARG A CA 1
ATOM 1494 C C . ARG A 1 188 ? -36.697 -7.976 68.061 1.00 96.06 188 ARG A C 1
ATOM 1496 O O . ARG A 1 188 ? -37.426 -8.125 69.037 1.00 96.06 188 ARG A O 1
ATOM 1503 N N . LEU A 1 189 ? -36.155 -8.986 67.382 1.00 95.06 189 LEU A N 1
ATOM 1504 C CA . LEU A 1 189 ? -36.333 -10.400 67.708 1.00 95.06 189 LEU A CA 1
ATOM 1505 C C . LEU A 1 189 ? -35.727 -10.712 69.084 1.00 95.06 189 LEU A C 1
ATOM 1507 O O . LEU A 1 189 ? -36.444 -11.198 69.957 1.00 95.06 189 LEU A O 1
ATOM 1511 N N . GLN A 1 190 ? -34.484 -10.282 69.326 1.00 96.25 190 GLN A N 1
ATOM 1512 C CA . GLN A 1 190 ? -33.821 -10.387 70.634 1.00 96.25 190 GLN A CA 1
ATOM 1513 C C . GLN A 1 190 ? -34.633 -9.705 71.744 1.00 96.25 190 GLN A C 1
ATOM 1515 O O . GLN A 1 190 ? -34.923 -10.318 72.767 1.00 96.25 190 GLN A O 1
ATOM 1520 N N . ALA A 1 191 ? -35.113 -8.478 71.519 1.00 95.94 191 ALA A N 1
ATOM 1521 C CA . ALA A 1 191 ? -35.937 -7.774 72.503 1.00 95.94 191 ALA A CA 1
ATOM 1522 C C . ALA A 1 191 ? -37.268 -8.496 72.802 1.00 95.94 191 ALA A C 1
ATOM 1524 O O . ALA A 1 191 ? -37.779 -8.436 73.923 1.00 95.94 191 ALA A O 1
ATOM 1525 N N . THR A 1 192 ? -37.874 -9.167 71.816 1.00 92.69 192 THR A N 1
ATOM 1526 C CA . THR A 1 192 ? -39.075 -9.987 72.050 1.00 92.69 192 THR A CA 1
ATOM 1527 C C . THR A 1 192 ? -38.766 -11.295 72.771 1.00 92.69 192 THR A C 1
ATOM 1529 O O . THR A 1 192 ? -39.546 -11.693 73.634 1.00 92.69 192 THR A O 1
ATOM 1532 N N . GLU A 1 193 ? -37.629 -11.929 72.481 1.00 95.75 193 GLU A N 1
ATOM 1533 C CA . GLU A 1 193 ? -37.152 -13.123 73.188 1.00 95.75 193 GLU A CA 1
ATOM 1534 C C . GLU A 1 193 ? -36.846 -12.812 74.658 1.00 95.75 193 GLU A C 1
ATOM 1536 O O . GLU A 1 193 ? -37.278 -13.545 75.545 1.00 95.75 193 GLU A O 1
ATOM 1541 N N . GLU A 1 194 ? -36.194 -11.682 74.946 1.00 95.56 194 GLU A N 1
ATOM 1542 C CA . GLU A 1 194 ? -35.950 -11.205 76.313 1.00 95.56 194 GLU A CA 1
ATOM 1543 C C . GLU A 1 194 ? -37.259 -10.981 77.081 1.00 95.56 194 GLU A C 1
ATOM 1545 O O . GLU A 1 194 ? -37.402 -11.421 78.226 1.00 95.56 194 GLU A O 1
ATOM 1550 N N . LYS A 1 195 ? -38.260 -10.353 76.447 1.00 96.06 195 LYS A N 1
ATOM 1551 C CA . LYS A 1 195 ? -39.596 -10.172 77.041 1.00 96.06 195 LYS A CA 1
ATOM 1552 C C . LYS A 1 195 ? -40.296 -11.503 77.300 1.00 96.06 195 LYS A C 1
ATOM 1554 O O . LYS A 1 195 ? -40.896 -11.669 78.361 1.00 96.06 195 LYS A O 1
ATOM 1559 N N . LEU A 1 196 ? -40.215 -12.445 76.360 1.00 94.56 196 LEU A N 1
ATOM 1560 C CA . LEU A 1 196 ? -40.771 -13.790 76.505 1.00 94.56 196 LEU A CA 1
ATOM 1561 C C . LEU A 1 196 ? -40.121 -14.522 77.686 1.00 94.56 196 LEU A C 1
ATOM 1563 O O . LEU A 1 196 ? -40.824 -15.093 78.517 1.00 94.56 196 LEU A O 1
ATOM 1567 N N . ASN A 1 197 ? -38.794 -14.462 77.793 1.00 95.12 197 ASN A N 1
ATOM 1568 C CA . ASN A 1 197 ? -38.043 -15.075 78.885 1.00 95.12 197 ASN A CA 1
ATOM 1569 C C . ASN A 1 197 ? -38.376 -14.424 80.235 1.00 95.12 197 ASN A C 1
ATOM 1571 O O . ASN A 1 197 ? -38.598 -15.133 81.213 1.00 95.12 197 ASN A O 1
ATOM 1575 N N . SER A 1 198 ? -38.511 -13.095 80.286 1.00 95.19 198 SER A N 1
ATOM 1576 C CA . SER A 1 198 ? -38.969 -12.386 81.489 1.00 95.19 198 SER A CA 1
ATOM 1577 C C . SER A 1 198 ? -40.387 -12.796 81.900 1.00 95.19 198 SER A C 1
ATOM 1579 O O . SER A 1 198 ? -40.645 -13.026 83.081 1.00 95.19 198 SER A O 1
ATOM 1581 N N . ALA A 1 199 ? -41.314 -12.920 80.946 1.00 92.94 199 ALA A N 1
ATOM 1582 C CA . ALA A 1 199 ? -42.677 -13.369 81.217 1.00 92.94 199 ALA A CA 1
ATOM 1583 C C . ALA A 1 199 ? -42.717 -14.825 81.707 1.00 92.94 199 ALA A C 1
ATOM 1585 O O . ALA A 1 199 ? -43.440 -15.118 82.655 1.00 92.94 199 ALA A O 1
ATOM 1586 N N . ARG A 1 200 ? -41.904 -15.713 81.117 1.00 94.88 200 ARG A N 1
ATOM 1587 C CA . ARG A 1 200 ? -41.731 -17.099 81.583 1.00 94.88 200 ARG A CA 1
ATOM 1588 C C . ARG A 1 200 ? -41.197 -17.152 83.012 1.00 94.88 200 ARG A C 1
ATOM 1590 O O . ARG A 1 200 ? -41.785 -17.839 83.832 1.00 94.88 200 ARG A O 1
ATOM 1597 N N . ALA A 1 201 ? -40.166 -16.370 83.334 1.00 95.12 201 ALA A N 1
ATOM 1598 C CA . ALA A 1 201 ? -39.628 -16.301 84.692 1.00 95.12 201 ALA A CA 1
ATOM 1599 C C . ALA A 1 201 ? -40.668 -15.791 85.707 1.00 95.12 201 ALA A C 1
ATOM 1601 O O . ALA A 1 201 ? -40.763 -16.310 86.816 1.00 95.12 201 ALA A O 1
ATOM 1602 N N . LYS A 1 202 ? -41.492 -14.801 85.330 1.00 95.31 202 LYS A N 1
ATOM 1603 C CA . LYS A 1 202 ? -42.604 -14.322 86.171 1.00 95.31 202 LYS A CA 1
ATOM 1604 C C . LYS A 1 202 ? -43.697 -15.374 86.351 1.00 95.31 202 LYS A C 1
ATOM 1606 O O . LYS A 1 202 ? -44.242 -15.481 87.445 1.00 95.31 202 LYS A O 1
ATOM 1611 N N . LEU A 1 203 ? -44.029 -16.124 85.298 1.00 93.69 203 LEU A N 1
ATOM 1612 C CA . LEU A 1 203 ? -44.980 -17.234 85.373 1.00 93.69 203 LEU A CA 1
ATOM 1613 C C . LEU A 1 203 ? -44.468 -18.302 86.343 1.00 93.69 203 LEU A C 1
ATOM 1615 O O . LEU A 1 203 ? -45.200 -18.694 87.242 1.00 93.69 203 LEU A O 1
ATOM 1619 N N . GLU A 1 204 ? -43.202 -18.692 86.217 1.00 95.38 204 GLU A N 1
ATOM 1620 C CA . GLU A 1 204 ? -42.563 -19.676 87.092 1.00 95.38 204 GLU A CA 1
ATOM 1621 C C . GLU A 1 204 ? -42.521 -19.197 88.553 1.00 95.38 204 GLU A C 1
ATOM 1623 O O . GLU A 1 204 ? -42.880 -19.942 89.460 1.00 95.38 204 GLU A O 1
ATOM 1628 N N . GLN A 1 205 ? -42.194 -17.922 88.800 1.00 95.25 205 GLN A N 1
ATOM 1629 C CA . GLN A 1 205 ? -42.289 -17.327 90.140 1.00 95.25 205 GLN A CA 1
ATOM 1630 C C . GLN A 1 205 ? -43.721 -17.345 90.694 1.00 95.25 205 GLN A C 1
ATOM 1632 O O . GLN A 1 205 ? -43.919 -17.632 91.873 1.00 95.25 205 GLN A O 1
ATOM 1637 N N . ALA A 1 206 ? -44.727 -17.042 89.869 1.00 91.62 206 ALA A N 1
ATOM 1638 C CA . ALA A 1 206 ? -46.128 -17.085 90.282 1.00 91.62 206 ALA A CA 1
ATOM 1639 C C . ALA A 1 206 ? -46.601 -18.521 90.561 1.00 91.62 206 ALA A C 1
ATOM 1641 O O . ALA A 1 206 ? -47.360 -18.744 91.502 1.00 91.62 206 ALA A O 1
ATOM 1642 N N . GLU A 1 207 ? -46.136 -19.501 89.783 1.00 93.94 207 GLU A N 1
ATOM 1643 C CA . GLU A 1 207 ? -46.392 -20.924 90.009 1.00 93.94 207 GLU A CA 1
ATOM 1644 C C . GLU A 1 207 ? -45.757 -21.410 91.312 1.00 93.94 207 GLU A C 1
ATOM 1646 O O . GLU A 1 207 ? -46.447 -22.048 92.109 1.00 93.94 207 GLU A O 1
ATOM 1651 N N . GLN A 1 208 ? -44.498 -21.043 91.571 1.00 94.69 208 GLN A N 1
ATOM 1652 C CA . GLN A 1 208 ? -43.812 -21.319 92.835 1.00 94.69 208 GLN A CA 1
ATOM 1653 C C . GLN A 1 208 ? -44.556 -20.679 94.015 1.00 94.69 208 GLN A C 1
ATOM 1655 O O . GLN A 1 208 ? -44.855 -21.367 94.985 1.00 94.69 208 GLN A O 1
ATOM 1660 N N . ALA A 1 209 ? -44.947 -19.404 93.915 1.00 93.38 209 ALA A N 1
ATOM 1661 C CA . ALA A 1 209 ? -45.717 -18.721 94.958 1.00 93.38 209 ALA A CA 1
ATOM 1662 C C . ALA A 1 209 ? -47.103 -19.354 95.187 1.00 93.38 209 ALA A C 1
ATOM 1664 O O . ALA A 1 209 ? -47.578 -19.454 96.320 1.00 93.38 209 ALA A O 1
ATOM 1665 N N . ARG A 1 210 ? -47.770 -19.815 94.120 1.00 92.19 210 ARG A N 1
ATOM 1666 C CA . ARG A 1 210 ? -49.029 -20.568 94.216 1.00 92.19 210 ARG A CA 1
ATOM 1667 C C . ARG A 1 210 ? -48.810 -21.907 94.917 1.00 92.19 210 ARG A C 1
ATOM 1669 O O . ARG A 1 210 ? -49.667 -22.326 95.691 1.00 92.19 210 ARG A O 1
ATOM 1676 N N . GLN A 1 211 ? -47.698 -22.580 94.635 1.00 94.44 211 GLN A N 1
ATOM 1677 C CA . GLN A 1 211 ? -47.342 -23.849 95.257 1.00 94.44 211 GLN A CA 1
ATOM 1678 C C . GLN A 1 211 ? -47.040 -23.672 96.749 1.00 94.44 211 GLN A C 1
ATOM 1680 O O . GLN A 1 211 ? -47.638 -24.378 97.554 1.00 94.44 211 GLN A O 1
ATOM 1685 N N . THR A 1 212 ? -46.242 -22.672 97.134 1.00 93.44 212 THR A N 1
ATOM 1686 C CA . THR A 1 212 ? -45.991 -22.361 98.551 1.00 93.44 212 THR A CA 1
ATOM 1687 C C . THR A 1 212 ? -47.272 -21.963 99.279 1.00 93.44 212 THR A C 1
ATOM 1689 O O . THR A 1 212 ? -47.509 -22.421 100.387 1.00 93.44 212 THR A O 1
ATOM 1692 N N . LEU A 1 213 ? -48.155 -21.174 98.652 1.00 92.00 213 LEU A N 1
ATOM 1693 C CA . LEU A 1 213 ? -49.443 -20.817 99.256 1.00 92.00 213 LEU A CA 1
ATOM 1694 C C . LEU A 1 213 ? -50.361 -22.039 99.417 1.00 92.00 213 LEU A C 1
ATOM 1696 O O . LEU A 1 213 ? -51.106 -22.124 100.391 1.00 92.00 213 LEU A O 1
ATOM 1700 N N . ALA A 1 214 ? -50.329 -22.983 98.472 1.00 91.81 214 ALA A N 1
ATOM 1701 C CA . ALA A 1 214 ? -51.058 -24.242 98.593 1.00 91.81 214 ALA A CA 1
ATOM 1702 C C . ALA A 1 214 ? -50.513 -25.092 99.754 1.00 91.81 214 ALA A C 1
ATOM 1704 O O . ALA A 1 214 ? -51.303 -25.590 100.555 1.00 91.81 214 ALA A O 1
ATOM 1705 N N . GLU A 1 215 ? -49.188 -25.187 99.896 1.00 92.75 215 GLU A N 1
ATOM 1706 C CA . GLU A 1 215 ? -48.527 -25.845 101.030 1.00 92.75 215 GLU A CA 1
ATOM 1707 C C . GLU A 1 215 ? -48.879 -25.165 102.364 1.00 92.75 215 GLU A C 1
ATOM 1709 O O . GLU A 1 215 ? -49.262 -25.843 103.319 1.00 92.75 215 GLU A O 1
ATOM 1714 N N . ASP A 1 216 ? -48.847 -23.831 102.420 1.00 92.19 216 ASP A N 1
ATOM 1715 C CA . ASP A 1 216 ? -49.254 -23.040 103.586 1.00 92.19 216 ASP A CA 1
ATOM 1716 C C . ASP A 1 216 ? -50.735 -23.249 103.930 1.00 92.19 216 ASP A C 1
ATOM 1718 O O . ASP A 1 216 ? -51.099 -23.353 105.105 1.00 92.19 216 ASP A O 1
ATOM 1722 N N . PHE A 1 217 ? -51.609 -23.339 102.925 1.00 89.62 217 PHE A N 1
ATOM 1723 C CA . PHE A 1 217 ? -53.034 -23.601 103.114 1.00 89.62 217 PHE A CA 1
ATOM 1724 C C . PHE A 1 217 ? -53.294 -25.020 103.630 1.00 89.62 217 PHE A C 1
ATOM 1726 O O . PHE A 1 217 ? -54.129 -25.210 104.520 1.00 89.62 217 PHE A O 1
ATOM 1733 N N . ASP A 1 218 ? -52.562 -26.018 103.140 1.00 90.38 218 ASP A N 1
ATOM 1734 C CA . ASP A 1 218 ? -52.633 -27.385 103.655 1.00 90.38 218 ASP A CA 1
ATOM 1735 C C . ASP A 1 218 ? -52.049 -27.482 105.079 1.00 90.38 218 ASP A C 1
ATOM 1737 O O . ASP A 1 218 ? -52.635 -28.123 105.963 1.00 90.38 218 ASP A O 1
ATOM 1741 N N . ALA A 1 219 ? -50.970 -26.753 105.372 1.00 86.12 219 ALA A N 1
ATOM 1742 C CA . ALA A 1 219 ? -50.446 -26.582 106.726 1.00 86.12 219 ALA A CA 1
ATOM 1743 C C . ALA A 1 219 ? -51.454 -25.867 107.649 1.00 86.12 219 ALA A C 1
ATOM 1745 O O . ALA A 1 219 ? -51.595 -26.211 108.824 1.00 86.12 219 ALA A O 1
ATOM 1746 N N . TYR A 1 220 ? -52.208 -24.894 107.139 1.00 89.88 220 TYR A N 1
ATOM 1747 C CA . TYR A 1 220 ? -53.282 -24.240 107.884 1.00 89.88 220 TYR A CA 1
ATOM 1748 C C . TYR A 1 220 ? -54.456 -25.194 108.142 1.00 89.88 220 TYR A C 1
ATOM 1750 O O . TYR A 1 220 ? -54.900 -25.316 109.283 1.00 89.88 220 TYR A O 1
ATOM 1758 N N . LYS A 1 221 ? -54.919 -25.945 107.133 1.00 90.88 221 LYS A N 1
ATOM 1759 C CA . LYS A 1 221 ? -55.959 -26.979 107.291 1.00 90.88 221 LYS A CA 1
ATOM 1760 C C . LYS A 1 221 ? -55.591 -28.007 108.352 1.00 90.88 221 LYS A C 1
ATOM 1762 O O . LYS A 1 221 ? -56.441 -28.381 109.163 1.00 90.88 221 LYS A O 1
ATOM 1767 N N . THR A 1 222 ? -54.345 -28.478 108.357 1.00 85.19 222 THR A N 1
ATOM 1768 C CA . THR A 1 222 ? -53.866 -29.437 109.362 1.00 85.19 222 THR A CA 1
ATOM 1769 C C . THR A 1 222 ? -53.835 -28.812 110.759 1.00 85.19 222 THR A C 1
ATOM 1771 O O . THR A 1 222 ? -54.327 -29.442 111.697 1.00 85.19 222 THR A O 1
ATOM 1774 N N . LYS A 1 223 ? -53.381 -27.556 110.900 1.00 86.62 223 LYS A N 1
ATOM 1775 C CA . LYS A 1 223 ? -53.429 -26.791 112.163 1.00 86.62 223 LYS A CA 1
ATOM 1776 C C . LYS A 1 223 ? -54.857 -26.561 112.669 1.00 86.62 223 LYS A C 1
ATOM 1778 O O . LYS A 1 223 ? -55.117 -26.816 113.839 1.00 86.62 223 LYS A O 1
ATOM 1783 N N . VAL A 1 224 ? -55.798 -26.148 111.818 1.00 83.31 224 VAL A N 1
ATOM 1784 C CA . VAL A 1 224 ? -57.217 -25.974 112.188 1.00 83.31 224 VAL A CA 1
ATOM 1785 C C . VAL A 1 224 ? -57.859 -27.308 112.538 1.00 83.31 224 VAL A C 1
ATOM 1787 O O . VAL A 1 224 ? -58.576 -27.396 113.524 1.00 83.31 224 VAL A O 1
ATOM 1790 N N . SER A 1 225 ? -57.565 -28.378 111.800 1.00 74.12 225 SER A N 1
ATOM 1791 C CA . SER A 1 225 ? -58.056 -29.721 112.136 1.00 74.12 225 SER A CA 1
ATOM 1792 C C . SER A 1 225 ? -57.496 -30.216 113.472 1.00 74.12 225 SER A C 1
ATOM 1794 O O . SER A 1 225 ? -58.186 -30.924 114.205 1.00 74.12 225 SER A O 1
ATOM 1796 N N . ALA A 1 226 ? -56.259 -29.842 113.810 1.00 73.56 226 ALA A N 1
ATOM 1797 C CA . ALA A 1 226 ? -55.660 -30.107 115.113 1.00 73.56 226 ALA A CA 1
ATOM 1798 C C . ALA A 1 226 ? -56.300 -29.250 116.224 1.00 73.56 226 ALA A C 1
ATOM 1800 O O . ALA A 1 226 ? -56.628 -29.791 117.277 1.00 73.56 226 ALA A O 1
ATOM 1801 N N . ALA A 1 227 ? -56.556 -27.961 115.973 1.00 70.12 227 ALA A N 1
ATOM 1802 C CA . ALA A 1 227 ? -57.232 -27.050 116.900 1.00 70.12 227 ALA A CA 1
ATOM 1803 C C . ALA A 1 227 ? -58.698 -27.444 117.140 1.00 70.12 227 ALA A C 1
ATOM 1805 O O . ALA A 1 227 ? -59.129 -27.524 118.282 1.00 70.12 227 ALA A O 1
ATOM 1806 N N . TRP A 1 228 ? -59.438 -27.816 116.095 1.00 65.00 228 TRP A N 1
ATOM 1807 C CA . TRP A 1 228 ? -60.805 -28.331 116.189 1.00 65.00 228 TRP A CA 1
ATOM 1808 C C . TRP A 1 228 ? -60.866 -29.666 116.944 1.00 65.00 228 TRP A C 1
ATOM 1810 O O . TRP A 1 228 ? -61.785 -29.909 117.725 1.00 65.00 228 TRP A O 1
ATOM 1820 N N . ARG A 1 229 ? -59.858 -30.536 116.789 1.00 61.53 229 ARG A N 1
ATOM 1821 C CA . ARG A 1 229 ? -59.724 -31.743 117.624 1.00 61.53 229 ARG A CA 1
ATOM 1822 C C . ARG A 1 229 ? -59.362 -31.425 119.081 1.00 61.53 229 ARG A C 1
ATOM 1824 O O . ARG A 1 229 ? -59.757 -32.193 119.958 1.00 61.53 229 ARG A O 1
ATOM 1831 N N . ALA A 1 230 ? -58.654 -30.326 119.345 1.00 56.44 230 ALA A N 1
ATOM 1832 C CA . ALA A 1 230 ? -58.361 -29.845 120.696 1.00 56.44 230 ALA A CA 1
ATOM 1833 C C . ALA A 1 230 ? -59.589 -29.188 121.360 1.00 56.44 230 ALA A C 1
ATOM 1835 O O . ALA A 1 230 ? -59.844 -29.427 122.538 1.00 56.44 230 ALA A O 1
ATOM 1836 N N . GLU A 1 231 ? -60.403 -28.454 120.597 1.00 51.69 231 GLU A N 1
ATOM 1837 C CA . GLU A 1 231 ? -61.645 -27.814 121.052 1.00 51.69 231 GLU A CA 1
ATOM 1838 C C . GLU A 1 231 ? -62.748 -28.836 121.384 1.00 51.69 231 GLU A C 1
ATOM 1840 O O . GLU A 1 231 ? -63.572 -28.617 122.268 1.00 51.69 231 GLU A O 1
ATOM 1845 N N . LYS A 1 232 ? -62.711 -30.031 120.779 1.00 49.78 232 LYS A N 1
ATOM 1846 C CA . LYS A 1 232 ? -63.659 -31.127 121.059 1.00 49.78 232 LYS A CA 1
ATOM 1847 C C . LYS A 1 232 ? -63.422 -31.876 122.388 1.00 49.78 232 LYS A C 1
ATOM 1849 O O . LYS A 1 232 ? -64.140 -32.835 122.665 1.00 49.78 232 LYS A O 1
ATOM 1854 N N . ARG A 1 233 ? -62.426 -31.489 123.205 1.00 45.22 233 ARG A N 1
ATOM 1855 C CA . ARG A 1 233 ? -62.031 -32.166 124.467 1.00 45.22 233 ARG A CA 1
ATOM 1856 C C . ARG A 1 233 ? -62.450 -31.456 125.776 1.00 45.22 233 ARG A C 1
ATOM 1858 O O . ARG A 1 233 ? -61.925 -31.802 126.830 1.00 45.22 233 ARG A O 1
ATOM 1865 N N . GLN A 1 234 ? -63.416 -30.533 125.760 1.00 36.53 234 GLN A N 1
ATOM 1866 C CA . GLN A 1 234 ? -64.001 -29.903 126.966 1.00 36.53 234 GLN A CA 1
ATOM 1867 C C . GLN A 1 234 ? -65.539 -30.083 127.007 1.00 36.53 234 GLN A C 1
ATOM 1869 O O . GLN A 1 234 ? -66.175 -29.911 125.964 1.00 36.53 234 GLN A O 1
ATOM 1874 N N . PRO A 1 235 ? -66.170 -30.438 128.154 1.00 39.50 235 PRO A N 1
ATOM 1875 C CA . PRO A 1 235 ? -67.610 -30.677 128.216 1.00 39.50 235 PRO A CA 1
ATOM 1876 C C . PRO A 1 235 ? -68.436 -29.425 128.590 1.00 39.50 235 PRO A C 1
ATOM 1878 O O . PRO A 1 235 ? -68.263 -28.842 129.651 1.00 39.50 235 PRO A O 1
ATOM 1881 N N . ILE A 1 236 ? -69.392 -29.111 127.706 1.00 38.47 236 ILE A N 1
ATOM 1882 C CA . ILE A 1 236 ? -70.798 -28.700 127.928 1.00 38.47 236 ILE A CA 1
ATOM 1883 C C . ILE A 1 236 ? -71.086 -27.495 128.855 1.00 38.47 236 ILE A C 1
ATOM 1885 O O . ILE A 1 236 ? -71.166 -27.659 130.066 1.00 38.47 236 ILE A O 1
ATOM 1889 N N . ALA A 1 237 ? -71.488 -26.355 128.262 1.00 28.47 237 ALA A N 1
ATOM 1890 C CA . ALA A 1 237 ? -72.709 -25.619 128.646 1.00 28.47 237 ALA A CA 1
ATOM 1891 C C . ALA A 1 237 ? -73.073 -24.468 127.674 1.00 28.47 237 ALA A C 1
ATOM 1893 O O . ALA A 1 237 ? -72.325 -23.513 127.517 1.00 28.47 237 ALA A O 1
ATOM 1894 N N . ALA A 1 238 ? -74.313 -24.538 127.170 1.00 29.44 238 ALA A N 1
ATOM 1895 C CA . ALA A 1 238 ? -75.232 -23.438 126.846 1.00 29.44 238 ALA A CA 1
ATOM 1896 C C . ALA A 1 238 ? -75.044 -22.561 125.579 1.00 29.44 238 ALA A C 1
ATOM 1898 O O . ALA A 1 238 ? -74.048 -21.872 125.409 1.00 29.44 238 ALA A O 1
ATOM 1899 N N . LYS A 1 239 ? -76.181 -22.451 124.854 1.00 32.50 239 LYS A N 1
ATOM 1900 C CA . LYS A 1 239 ? -76.607 -21.396 123.901 1.00 32.50 239 LYS A CA 1
ATOM 1901 C C . LYS A 1 239 ? -75.886 -21.420 122.541 1.00 32.50 239 LYS A C 1
ATOM 1903 O O . LYS A 1 239 ? -74.685 -21.570 122.473 1.00 32.50 239 LYS A O 1
ATOM 1908 N N . THR A 1 240 ? -76.517 -21.285 121.379 1.00 32.91 240 THR A N 1
ATOM 1909 C CA . THR A 1 240 ? -77.880 -20.912 120.983 1.00 32.91 240 THR A CA 1
ATOM 1910 C C . THR A 1 240 ? -77.965 -21.220 119.491 1.00 32.91 240 THR A C 1
ATOM 1912 O O . THR A 1 240 ? -77.189 -20.679 118.709 1.00 32.91 240 THR A O 1
ATOM 1915 N N . SER A 1 241 ? -78.910 -22.061 119.087 1.00 34.06 241 SER A N 1
ATOM 1916 C CA . SER A 1 241 ? -79.378 -22.122 117.707 1.00 34.06 241 SER A CA 1
ATOM 1917 C C . SER A 1 241 ? -80.330 -20.948 117.489 1.00 34.06 241 SER A C 1
ATOM 1919 O O . SER A 1 241 ? -81.483 -20.995 117.917 1.00 34.06 241 SER A O 1
ATOM 1921 N N . ALA A 1 242 ? -79.839 -19.885 116.861 1.00 31.36 242 ALA A N 1
ATOM 1922 C CA . ALA A 1 242 ? -80.664 -18.801 116.359 1.00 31.36 242 ALA A CA 1
ATOM 1923 C C . ALA A 1 242 ? -80.463 -18.719 114.845 1.00 31.36 242 ALA A C 1
ATOM 1925 O O . ALA A 1 242 ? -79.435 -18.265 114.360 1.00 31.36 242 ALA A O 1
ATOM 1926 N N . ALA A 1 243 ? -81.469 -19.257 114.160 1.00 29.16 243 ALA A N 1
ATOM 1927 C CA . ALA A 1 243 ? -82.058 -18.744 112.935 1.00 29.16 243 ALA A CA 1
ATOM 1928 C C . ALA A 1 243 ? -81.105 -18.303 111.813 1.00 29.16 243 ALA A C 1
ATOM 1930 O O . ALA A 1 243 ? -80.552 -17.207 111.800 1.00 29.16 243 ALA A O 1
ATOM 1931 N N . ALA A 1 244 ? -81.104 -19.128 110.768 1.00 35.44 244 ALA A N 1
ATOM 1932 C CA . ALA A 1 244 ? -81.097 -18.647 109.400 1.00 35.44 244 ALA A CA 1
ATOM 1933 C C . ALA A 1 244 ? -82.122 -17.513 109.247 1.00 35.44 244 ALA A C 1
ATOM 1935 O O . ALA A 1 244 ? -83.322 -17.773 109.307 1.00 35.44 244 ALA A O 1
ATOM 1936 N N . ASN A 1 245 ? -81.657 -16.276 109.080 1.00 30.95 245 ASN A N 1
ATOM 1937 C CA . ASN A 1 245 ? -82.446 -15.209 108.475 1.00 30.95 245 ASN A CA 1
ATOM 1938 C C . ASN A 1 245 ? -81.567 -13.987 108.166 1.00 30.95 245 ASN A C 1
ATOM 1940 O O . ASN A 1 245 ? -81.261 -13.236 109.079 1.00 30.95 245 ASN A O 1
ATOM 1944 N N . VAL A 1 246 ? -81.198 -13.780 106.901 1.00 36.88 246 VAL A N 1
ATOM 1945 C CA . VAL A 1 246 ? -81.229 -12.466 106.225 1.00 36.88 246 VAL A CA 1
ATOM 1946 C C . VAL A 1 246 ? -81.414 -12.801 104.738 1.00 36.88 246 VAL A C 1
ATOM 1948 O O . VAL A 1 246 ? -80.508 -13.289 104.078 1.00 36.88 246 VAL A O 1
ATOM 1951 N N . SER A 1 247 ? -82.658 -12.877 104.284 1.00 34.44 247 SER A N 1
ATOM 1952 C CA . SER A 1 247 ? -83.408 -11.747 103.721 1.00 34.44 247 SER A CA 1
ATOM 1953 C C . SER A 1 247 ? -83.183 -11.617 102.212 1.00 34.44 247 SER A C 1
ATOM 1955 O O . SER A 1 247 ? -82.440 -10.779 101.714 1.00 34.44 247 SER A O 1
ATOM 1957 N N . THR A 1 248 ? -83.886 -12.466 101.465 1.00 35.44 248 THR A N 1
ATOM 1958 C CA . THR A 1 248 ? -84.489 -12.051 100.198 1.00 35.44 248 THR A CA 1
ATOM 1959 C C . THR A 1 248 ? -85.586 -11.024 100.486 1.00 35.44 248 THR A C 1
ATOM 1961 O O . THR A 1 248 ? -86.474 -11.305 101.289 1.00 35.44 248 THR A O 1
ATOM 1964 N N . LYS A 1 249 ? -85.547 -9.919 99.729 1.00 39.31 249 LYS A N 1
ATOM 1965 C CA . LYS A 1 249 ? -86.493 -8.786 99.618 1.00 39.31 249 LYS A CA 1
ATOM 1966 C C . LYS A 1 249 ? -86.299 -7.591 100.567 1.00 39.31 249 LYS A C 1
ATOM 1968 O O . LYS A 1 249 ? -86.964 -7.465 101.586 1.00 39.31 249 LYS A O 1
ATOM 1973 N N . SER A 1 250 ? -85.561 -6.610 100.050 1.00 31.20 250 SER A N 1
ATOM 1974 C CA . SER A 1 250 ? -86.045 -5.234 99.828 1.00 31.20 250 SER A CA 1
ATOM 1975 C C . SER A 1 250 ? -85.833 -4.964 98.325 1.00 31.20 250 SER A C 1
ATOM 1977 O O . SER A 1 250 ? -84.718 -5.134 97.855 1.00 31.20 250 SER A O 1
ATOM 1979 N N . ALA A 1 251 ? -86.804 -4.728 97.438 1.00 40.28 251 ALA A N 1
ATOM 1980 C CA . ALA A 1 251 ? -87.918 -3.787 97.509 1.00 40.28 251 ALA A CA 1
ATOM 1981 C C . ALA A 1 251 ? -87.467 -2.450 98.094 1.00 40.28 251 ALA A C 1
ATOM 1983 O O . ALA A 1 251 ? -87.659 -2.236 99.281 1.00 40.28 251 ALA A O 1
ATOM 1984 N N . THR A 1 252 ? -86.807 -1.646 97.252 1.00 38.69 252 THR A N 1
ATOM 1985 C CA . THR A 1 252 ? -86.952 -0.185 97.056 1.00 38.69 252 THR A CA 1
ATOM 1986 C C . THR A 1 252 ? -85.638 0.352 96.496 1.00 38.69 252 THR A C 1
ATOM 1988 O O . THR A 1 252 ? -84.645 0.407 97.215 1.00 38.69 252 THR A O 1
ATOM 1991 N N . GLY A 1 253 ? -85.626 0.736 95.220 1.00 35.16 253 GLY A N 1
ATOM 1992 C CA . GLY A 1 253 ? -84.441 1.336 94.609 1.00 35.16 253 GLY A CA 1
ATOM 1993 C C . GLY A 1 253 ? -84.510 1.442 93.092 1.00 35.16 253 GLY A C 1
ATOM 1994 O O . GLY A 1 253 ? -83.518 1.164 92.433 1.00 35.16 253 GLY A O 1
ATOM 1995 N N . GLY A 1 254 ? -85.652 1.858 92.532 1.00 44.00 254 GLY A N 1
ATOM 1996 C CA . GLY A 1 254 ? -85.801 2.140 91.094 1.00 44.00 254 GLY A CA 1
ATOM 1997 C C . GLY A 1 254 ? -84.898 3.266 90.557 1.00 44.00 254 GLY A C 1
ATOM 1998 O O . GLY A 1 254 ? -85.025 3.637 89.399 1.00 44.00 254 GLY A O 1
ATOM 1999 N N . GLU A 1 255 ? -83.987 3.792 91.378 1.00 49.53 255 GLU A N 1
ATOM 2000 C CA . GLU A 1 255 ? -82.954 4.764 91.011 1.00 49.53 255 GLU A CA 1
ATOM 2001 C C . GLU A 1 255 ? -81.538 4.142 90.956 1.00 49.53 255 GLU A C 1
ATOM 2003 O O . GLU A 1 255 ? -80.693 4.654 90.228 1.00 49.53 255 GLU A O 1
ATOM 2008 N N . SER A 1 256 ? -81.271 3.007 91.630 1.00 49.88 256 SER A N 1
ATOM 2009 C CA . SER A 1 256 ? -79.959 2.317 91.592 1.00 49.88 256 SER A CA 1
ATOM 2010 C C . SER A 1 256 ? -79.819 1.423 90.361 1.00 49.88 256 SER A C 1
ATOM 2012 O O . SER A 1 256 ? -78.808 1.493 89.672 1.00 49.88 256 SER A O 1
ATOM 2014 N N . ASP A 1 257 ? -80.860 0.655 90.021 1.00 53.25 257 ASP A N 1
ATOM 2015 C CA . ASP A 1 257 ? -80.878 -0.144 88.786 1.00 53.25 257 ASP A CA 1
ATOM 2016 C C . ASP A 1 257 ? -80.903 0.756 87.540 1.00 53.25 257 ASP A C 1
ATOM 2018 O O . ASP A 1 257 ? -80.348 0.400 86.504 1.00 53.25 257 ASP A O 1
ATOM 2022 N N . ALA A 1 258 ? -81.502 1.951 87.644 1.00 60.75 258 ALA A N 1
ATOM 2023 C CA . ALA A 1 258 ? -81.469 2.960 86.590 1.00 60.75 258 ALA A CA 1
ATOM 2024 C C . ALA A 1 258 ? -80.048 3.516 86.402 1.00 60.75 258 ALA A C 1
ATOM 2026 O O . ALA A 1 258 ? -79.559 3.528 85.276 1.00 60.75 258 ALA A O 1
ATOM 2027 N N . ALA A 1 259 ? -79.353 3.885 87.486 1.00 66.31 259 ALA A N 1
ATOM 2028 C CA . ALA A 1 259 ? -77.969 4.357 87.432 1.00 66.31 259 ALA A CA 1
ATOM 2029 C C . ALA A 1 259 ? -76.987 3.281 86.928 1.00 66.31 259 ALA A C 1
ATOM 2031 O O . ALA A 1 259 ? -76.133 3.580 86.094 1.00 66.31 259 ALA A O 1
ATOM 2032 N N . ASP A 1 260 ? -77.142 2.026 87.356 1.00 69.19 260 ASP A N 1
ATOM 2033 C CA . ASP A 1 260 ? -76.325 0.907 86.873 1.00 69.19 260 ASP A CA 1
ATOM 2034 C C . ASP A 1 260 ? -76.648 0.550 85.410 1.00 69.19 260 ASP A C 1
ATOM 2036 O O . ASP A 1 260 ? -75.743 0.226 84.633 1.00 69.19 260 ASP A O 1
ATOM 2040 N N . SER A 1 261 ? -77.913 0.678 84.988 1.00 69.31 261 SER A N 1
ATOM 2041 C CA . SER A 1 261 ? -78.312 0.515 83.583 1.00 69.31 261 SER A CA 1
ATOM 2042 C C . SER A 1 261 ? -77.794 1.646 82.684 1.00 69.31 261 SER A C 1
ATOM 2044 O O . SER A 1 261 ? -77.362 1.377 81.563 1.00 69.31 261 SER A O 1
ATOM 2046 N N . GLU A 1 262 ? -77.754 2.885 83.182 1.00 78.31 262 GLU A N 1
ATOM 2047 C CA . GLU A 1 262 ? -77.212 4.059 82.488 1.00 78.31 262 GLU A CA 1
ATOM 2048 C C . GLU A 1 262 ? -75.683 3.956 82.367 1.00 78.31 262 GLU A C 1
ATOM 2050 O O . GLU A 1 262 ? -75.123 4.190 81.296 1.00 78.31 262 GLU A O 1
ATOM 2055 N N . LEU A 1 263 ? -74.995 3.510 83.425 1.00 82.25 263 LEU A N 1
ATOM 2056 C CA . LEU A 1 263 ? -73.552 3.266 83.412 1.00 82.25 263 LEU A CA 1
ATOM 2057 C C . LEU A 1 263 ? -73.185 2.128 82.446 1.00 82.25 263 LEU A C 1
ATOM 2059 O O . LEU A 1 263 ? -72.219 2.242 81.690 1.00 82.25 263 LEU A O 1
ATOM 2063 N N . LEU A 1 264 ? -73.967 1.042 82.422 1.00 82.81 264 LEU A N 1
ATOM 2064 C CA . LEU A 1 264 ? -73.797 -0.050 81.460 1.00 82.81 264 LEU A CA 1
ATOM 2065 C C . LEU A 1 264 ? -74.042 0.428 80.024 1.00 82.81 264 LEU A C 1
ATOM 2067 O O . LEU A 1 264 ? -73.278 0.077 79.124 1.00 82.81 264 LEU A O 1
ATOM 2071 N N . ARG A 1 265 ? -75.064 1.265 79.813 1.00 83.94 265 ARG A N 1
ATOM 2072 C CA . ARG A 1 265 ? -75.374 1.874 78.518 1.00 83.94 265 ARG A CA 1
ATOM 2073 C C . ARG A 1 265 ? -74.241 2.781 78.037 1.00 83.94 265 ARG A C 1
ATOM 2075 O O . ARG A 1 265 ? -73.808 2.624 76.901 1.00 83.94 265 ARG A O 1
ATOM 2082 N N . GLN A 1 266 ? -73.699 3.648 78.892 1.00 87.12 266 GLN A N 1
ATOM 2083 C CA . GLN A 1 266 ? -72.534 4.479 78.564 1.00 87.12 266 GLN A CA 1
ATOM 2084 C C . GLN A 1 266 ? -71.302 3.628 78.237 1.00 87.12 266 GLN A C 1
ATOM 2086 O O . GLN A 1 266 ? -70.575 3.926 77.293 1.00 87.12 266 GLN A O 1
ATOM 2091 N N . ARG A 1 267 ? -71.080 2.527 78.965 1.00 87.38 267 ARG A N 1
ATOM 2092 C CA . ARG A 1 267 ? -69.968 1.599 78.703 1.00 87.38 267 ARG A CA 1
ATOM 2093 C C . ARG A 1 267 ? -70.123 0.878 77.361 1.00 87.38 267 ARG A C 1
ATOM 2095 O O . ARG A 1 267 ? -69.137 0.690 76.652 1.00 87.38 267 ARG A O 1
ATOM 2102 N N . LEU A 1 268 ? -71.352 0.511 76.992 1.00 84.31 268 LEU A N 1
ATOM 2103 C CA . LEU A 1 268 ? -71.682 -0.051 75.680 1.00 84.31 268 LEU A CA 1
ATOM 2104 C C . LEU A 1 268 ? -71.560 0.995 74.565 1.00 84.31 268 LEU A C 1
ATOM 2106 O O . LEU A 1 268 ? -71.012 0.679 73.517 1.00 84.31 268 LEU A O 1
ATOM 2110 N N . GLU A 1 269 ? -71.996 2.237 74.780 1.00 88.62 269 GLU A N 1
ATOM 2111 C CA . GLU A 1 269 ? -71.823 3.334 73.818 1.00 88.62 269 GLU A CA 1
ATOM 2112 C C . GLU A 1 269 ? -70.338 3.653 73.589 1.00 88.62 269 GLU A C 1
ATOM 2114 O O . GLU A 1 269 ? -69.919 3.790 72.440 1.00 88.62 269 GLU A O 1
ATOM 2119 N N . GLN A 1 270 ? -69.518 3.667 74.645 1.00 90.31 270 GLN A N 1
ATOM 2120 C CA . GLN A 1 270 ? -68.060 3.797 74.540 1.00 90.31 270 GLN A CA 1
ATOM 2121 C C . GLN A 1 270 ? -67.422 2.611 73.801 1.00 90.31 270 GLN A C 1
ATOM 2123 O O . GLN A 1 270 ? -66.534 2.815 72.976 1.00 90.31 270 GLN A O 1
ATOM 2128 N N . ALA A 1 271 ? -67.883 1.378 74.045 1.00 88.38 271 ALA A N 1
ATOM 2129 C CA . ALA A 1 271 ? -67.403 0.196 73.326 1.00 88.38 271 ALA A CA 1
ATOM 2130 C C . ALA A 1 271 ? -67.817 0.205 71.844 1.00 88.38 271 ALA A C 1
ATOM 2132 O O . ALA A 1 271 ? -67.044 -0.179 70.973 1.00 88.38 271 ALA A O 1
ATOM 2133 N N . VAL A 1 272 ? -69.024 0.678 71.528 1.00 89.69 272 VAL A N 1
ATOM 2134 C CA . VAL A 1 272 ? -69.490 0.841 70.145 1.00 89.69 272 VAL A CA 1
ATOM 2135 C C . VAL A 1 272 ? -68.721 1.960 69.444 1.00 89.69 272 VAL A C 1
ATOM 2137 O O . VAL A 1 272 ? -68.376 1.809 68.273 1.00 89.69 272 VAL A O 1
ATOM 2140 N N . ALA A 1 273 ? -68.431 3.067 70.132 1.00 90.12 273 ALA A N 1
ATOM 2141 C CA . ALA A 1 273 ? -67.610 4.147 69.596 1.00 90.12 273 ALA A CA 1
ATOM 2142 C C . ALA A 1 273 ? -66.183 3.666 69.292 1.00 90.12 273 ALA A C 1
ATOM 2144 O O . ALA A 1 273 ? -65.704 3.878 68.180 1.00 90.12 273 ALA A O 1
ATOM 2145 N N . SER A 1 274 ? -65.549 2.935 70.214 1.00 91.12 274 SER A N 1
ATOM 2146 C CA . SER A 1 274 ? -64.201 2.397 69.999 1.00 91.12 274 SER A CA 1
ATOM 2147 C C . SER A 1 274 ? -64.156 1.328 68.904 1.00 91.12 274 SER A C 1
ATOM 2149 O O . SER A 1 274 ? -63.220 1.317 68.110 1.00 91.12 274 SER A O 1
ATOM 2151 N N . LEU A 1 275 ? -65.184 0.479 68.777 1.00 90.00 275 LEU A N 1
ATOM 2152 C CA . LEU A 1 275 ? -65.294 -0.479 67.670 1.00 90.00 275 LEU A CA 1
ATOM 2153 C C . LEU A 1 275 ? -65.515 0.208 66.317 1.00 90.00 275 LEU A C 1
ATOM 2155 O O . LEU A 1 275 ? -64.961 -0.236 65.314 1.00 90.00 275 LEU A O 1
ATOM 2159 N N . LYS A 1 276 ? -66.295 1.295 66.264 1.00 91.19 276 LYS A N 1
ATOM 2160 C CA . LYS A 1 276 ? -66.464 2.097 65.040 1.00 91.19 276 LYS A CA 1
ATOM 2161 C C . LYS A 1 276 ? -65.164 2.780 64.633 1.00 91.19 276 LYS A C 1
ATOM 2163 O O . LYS A 1 276 ? -64.836 2.783 63.452 1.00 91.19 276 LYS A O 1
ATOM 2168 N N . GLU A 1 277 ? -64.423 3.317 65.596 1.00 93.50 277 GLU A N 1
ATOM 2169 C CA . GLU A 1 277 ? -63.115 3.921 65.353 1.00 93.50 277 GLU A CA 1
ATOM 2170 C C . GLU A 1 277 ? -62.090 2.876 64.895 1.00 93.50 277 GLU A C 1
ATOM 2172 O O . GLU A 1 277 ? -61.387 3.101 63.915 1.00 93.50 277 GLU A O 1
ATOM 2177 N N . GLN A 1 278 ? -62.073 1.686 65.506 1.00 92.75 278 GLN A N 1
ATOM 2178 C CA . GLN A 1 278 ? -61.247 0.564 65.048 1.00 92.75 278 GLN A CA 1
ATOM 2179 C C . GLN A 1 278 ? -61.631 0.081 63.644 1.00 92.75 278 GLN A C 1
ATOM 2181 O O . GLN A 1 278 ? -60.746 -0.233 62.850 1.00 92.75 278 GLN A O 1
ATOM 2186 N N . LEU A 1 279 ? -62.924 0.044 63.306 1.00 91.94 279 LEU A N 1
ATOM 2187 C CA . LEU A 1 279 ? -63.385 -0.317 61.965 1.00 91.94 279 LEU A CA 1
ATOM 2188 C C . LEU A 1 279 ? -62.968 0.737 60.932 1.00 91.94 279 LEU A C 1
ATOM 2190 O O . LEU A 1 279 ? -62.464 0.369 59.877 1.00 91.94 279 LEU A O 1
ATOM 2194 N N . ALA A 1 280 ? -63.124 2.026 61.243 1.00 93.38 280 ALA A N 1
ATOM 2195 C CA . ALA A 1 280 ? -62.693 3.121 60.376 1.00 93.38 280 ALA A CA 1
ATOM 2196 C C . ALA A 1 280 ? -61.167 3.130 60.187 1.00 93.38 280 ALA A C 1
ATOM 2198 O O . ALA A 1 280 ? -60.689 3.256 59.063 1.00 93.38 280 ALA A O 1
ATOM 2199 N N . ALA A 1 281 ? -60.401 2.910 61.261 1.00 93.38 281 ALA A N 1
ATOM 2200 C CA . ALA A 1 281 ? -58.948 2.783 61.202 1.00 93.38 281 ALA A CA 1
ATOM 2201 C C . ALA A 1 281 ? -58.511 1.553 60.389 1.00 93.38 281 ALA A C 1
ATOM 2203 O O . ALA A 1 281 ? -57.589 1.643 59.584 1.00 93.38 281 ALA A O 1
ATOM 2204 N N . SER A 1 282 ? -59.197 0.413 60.543 1.00 88.19 282 SER A N 1
ATOM 2205 C CA . SER A 1 282 ? -58.943 -0.782 59.733 1.00 88.19 282 SER A CA 1
ATOM 2206 C C . SER A 1 282 ? -59.291 -0.562 58.261 1.00 88.19 282 SER A C 1
ATOM 2208 O O . SER A 1 282 ? -58.574 -1.066 57.404 1.00 88.19 282 SER A O 1
ATOM 2210 N N . GLN A 1 283 ? -60.370 0.165 57.957 1.00 92.25 283 GLN A N 1
ATOM 2211 C CA . GLN A 1 283 ? -60.770 0.496 56.587 1.00 92.25 283 GLN A CA 1
ATOM 2212 C C . GLN A 1 283 ? -59.770 1.451 55.923 1.00 92.25 283 GLN A C 1
ATOM 2214 O O . GLN A 1 283 ? -59.369 1.202 54.787 1.00 92.25 283 GLN A O 1
ATOM 2219 N N . ALA A 1 284 ? -59.311 2.480 56.643 1.00 94.31 284 ALA A N 1
ATOM 2220 C CA . ALA A 1 284 ? -58.252 3.377 56.183 1.00 94.31 284 ALA A CA 1
ATOM 2221 C C . ALA A 1 284 ? -56.947 2.608 55.921 1.00 94.31 284 ALA A C 1
ATOM 2223 O O . ALA A 1 284 ? -56.405 2.686 54.826 1.00 94.31 284 ALA A O 1
ATOM 2224 N N . ALA A 1 285 ? -56.525 1.746 56.853 1.00 93.44 285 ALA A N 1
ATOM 2225 C CA . ALA A 1 285 ? -55.330 0.922 56.676 1.00 93.44 285 ALA A CA 1
ATOM 2226 C C . ALA A 1 285 ? -55.428 -0.041 55.475 1.00 93.44 285 ALA A C 1
ATOM 2228 O O . ALA A 1 285 ? -54.426 -0.307 54.814 1.00 93.44 285 ALA A O 1
ATOM 2229 N N . THR A 1 286 ? -56.617 -0.574 55.163 1.00 91.62 286 THR A N 1
ATOM 2230 C CA . THR A 1 286 ? -56.804 -1.394 53.953 1.00 91.62 286 THR A CA 1
ATOM 2231 C C . THR A 1 286 ? -56.801 -0.579 52.664 1.00 91.62 286 THR A C 1
ATOM 2233 O O . THR A 1 286 ? -56.347 -1.108 51.654 1.00 91.62 286 THR A O 1
ATOM 2236 N N . ALA A 1 287 ? -57.280 0.669 52.693 1.00 94.69 287 ALA A N 1
ATOM 2237 C CA . ALA A 1 287 ? -57.229 1.577 51.549 1.00 94.69 287 ALA A CA 1
ATOM 2238 C C . ALA A 1 287 ? -55.783 2.012 51.266 1.00 94.69 287 ALA A C 1
ATOM 2240 O O . ALA A 1 287 ? -55.317 1.853 50.143 1.00 94.69 287 ALA A O 1
ATOM 2241 N N . ASP A 1 288 ? -55.033 2.401 52.301 1.00 92.75 288 ASP A N 1
ATOM 2242 C CA . ASP A 1 288 ? -53.607 2.730 52.184 1.00 92.75 288 ASP A CA 1
ATOM 2243 C C . ASP A 1 288 ? -52.808 1.531 51.636 1.00 92.75 288 ASP A C 1
ATOM 2245 O O . ASP A 1 288 ? -52.017 1.661 50.704 1.00 92.75 288 ASP A O 1
ATOM 2249 N N . ALA A 1 289 ? -53.077 0.319 52.139 1.00 90.50 289 ALA A N 1
ATOM 2250 C CA . ALA A 1 289 ? -52.447 -0.901 51.631 1.00 90.50 289 ALA A CA 1
ATOM 2251 C C . ALA A 1 289 ? -52.863 -1.255 50.187 1.00 90.50 289 ALA A C 1
ATOM 2253 O O . ALA A 1 289 ? -52.120 -1.952 49.490 1.00 90.50 289 ALA A O 1
ATOM 2254 N N . GLN A 1 290 ? -54.049 -0.838 49.730 1.00 92.12 290 GLN A N 1
ATOM 2255 C CA . GLN A 1 290 ? -54.473 -0.979 48.332 1.00 92.12 290 GLN A CA 1
ATOM 2256 C C . GLN A 1 290 ? -53.737 0.022 47.436 1.00 92.12 290 GLN A C 1
ATOM 2258 O O . GLN A 1 290 ? -53.198 -0.386 46.409 1.00 92.12 290 GLN A O 1
ATOM 2263 N N . ASP A 1 291 ? -53.620 1.278 47.861 1.00 94.75 291 ASP A N 1
ATOM 2264 C CA . ASP A 1 291 ? -52.888 2.312 47.128 1.00 94.75 291 ASP A CA 1
ATOM 2265 C C . ASP A 1 291 ? -51.395 1.976 47.001 1.00 94.75 291 ASP A C 1
ATOM 2267 O O . ASP A 1 291 ? -50.811 2.131 45.925 1.00 94.75 291 ASP A O 1
ATOM 2271 N N . GLU A 1 292 ? -50.778 1.437 48.059 1.00 94.19 292 GLU A N 1
ATOM 2272 C CA . GLU A 1 292 ? -49.400 0.937 48.018 1.00 94.19 292 GLU A CA 1
ATOM 2273 C C . GLU A 1 292 ? -49.242 -0.233 47.035 1.00 94.19 292 GLU A C 1
ATOM 2275 O O . GLU A 1 292 ? -48.278 -0.274 46.266 1.00 94.19 292 GLU A O 1
ATOM 2280 N N . ARG A 1 293 ? -50.195 -1.175 47.003 1.00 90.88 293 ARG A N 1
ATOM 2281 C CA . ARG A 1 293 ? -50.179 -2.288 46.036 1.00 90.88 293 ARG A CA 1
ATOM 2282 C C . ARG A 1 293 ? -50.304 -1.796 44.601 1.00 90.88 293 ARG A C 1
ATOM 2284 O O . ARG A 1 293 ? -49.562 -2.271 43.742 1.00 90.88 293 ARG A O 1
ATOM 2291 N N . ASP A 1 294 ? -51.188 -0.839 44.346 1.00 94.75 294 ASP A N 1
ATOM 2292 C CA . ASP A 1 294 ? -51.373 -0.254 43.020 1.00 94.75 294 ASP A CA 1
ATOM 2293 C C . ASP A 1 294 ? -50.156 0.578 42.593 1.00 94.75 294 ASP A C 1
ATOM 2295 O O . ASP A 1 294 ? -49.764 0.554 41.424 1.00 94.75 294 ASP A O 1
ATOM 2299 N N . ALA A 1 295 ? -49.514 1.286 43.526 1.00 94.50 295 ALA A N 1
ATOM 2300 C CA . ALA A 1 295 ? -48.263 1.995 43.271 1.00 94.50 295 ALA A CA 1
ATOM 2301 C C . ALA A 1 295 ? -47.140 1.023 42.877 1.00 94.50 295 ALA A C 1
ATOM 2303 O O . ALA A 1 295 ? -46.496 1.218 41.845 1.00 94.50 295 ALA A O 1
ATOM 2304 N N . VAL A 1 296 ? -46.966 -0.068 43.631 1.00 94.56 296 VAL A N 1
ATOM 2305 C CA . VAL A 1 296 ? -45.980 -1.116 43.318 1.00 94.56 296 VAL A CA 1
ATOM 2306 C C . VAL A 1 296 ? -46.300 -1.807 41.987 1.00 94.56 296 VAL A C 1
ATOM 2308 O O . VAL A 1 296 ? -45.387 -2.072 41.207 1.00 94.56 296 VAL A O 1
ATOM 2311 N N . ALA A 1 297 ? -47.575 -2.057 41.675 1.00 94.06 297 ALA A N 1
ATOM 2312 C CA . ALA A 1 297 ? -47.976 -2.631 40.391 1.00 94.06 297 ALA A CA 1
ATOM 2313 C C . ALA A 1 297 ? -47.591 -1.723 39.208 1.00 94.06 297 ALA A C 1
ATOM 2315 O O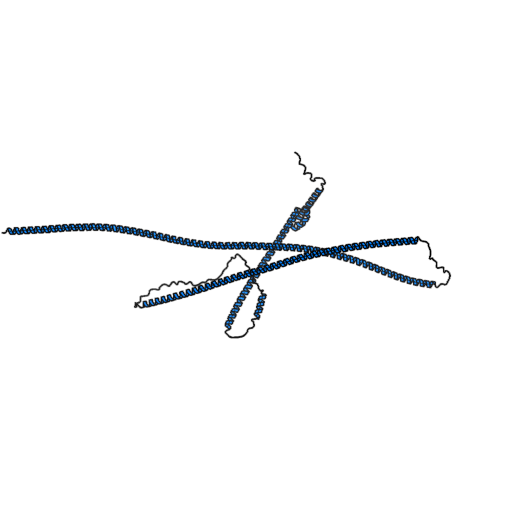 . ALA A 1 297 ? -47.000 -2.196 38.236 1.00 94.06 297 ALA A O 1
ATOM 2316 N N . ARG A 1 298 ? -47.833 -0.407 39.313 1.00 95.19 298 ARG A N 1
ATOM 2317 C CA . ARG A 1 298 ? -47.427 0.567 38.281 1.00 95.19 298 ARG A CA 1
ATOM 2318 C C . ARG A 1 298 ? -45.909 0.654 38.128 1.00 95.19 298 ARG A C 1
ATOM 2320 O O . ARG A 1 298 ? -45.422 0.779 37.005 1.00 95.19 298 ARG A O 1
ATOM 2327 N N . GLU A 1 299 ? -45.167 0.587 39.231 1.00 94.75 299 GLU A N 1
ATOM 2328 C CA . GLU A 1 299 ? -43.699 0.570 39.222 1.00 94.75 299 GLU A CA 1
ATOM 2329 C C . GLU A 1 299 ? -43.170 -0.676 38.492 1.00 94.75 299 GLU A C 1
ATOM 2331 O O . GLU A 1 299 ? -42.305 -0.563 37.622 1.00 94.75 299 GLU A O 1
ATOM 2336 N N . LEU A 1 300 ? -43.732 -1.856 38.778 1.00 93.00 300 LEU A N 1
ATOM 2337 C CA . LEU A 1 300 ? -43.372 -3.107 38.105 1.00 93.00 300 LEU A CA 1
ATOM 2338 C C . LEU A 1 300 ? -43.680 -3.062 36.604 1.00 93.00 300 LEU A C 1
ATOM 2340 O O . LEU A 1 300 ? -42.835 -3.456 35.799 1.00 93.00 300 LEU A O 1
ATOM 2344 N N . ASP A 1 301 ? -44.840 -2.540 36.207 1.00 92.75 301 ASP A N 1
ATOM 2345 C CA . ASP A 1 301 ? -45.191 -2.375 34.792 1.00 92.75 301 ASP A CA 1
ATOM 2346 C C . ASP A 1 301 ? -44.269 -1.372 34.083 1.00 92.75 301 ASP A C 1
ATOM 2348 O O . ASP A 1 301 ? -43.852 -1.590 32.942 1.00 92.75 301 ASP A O 1
ATOM 2352 N N . ALA A 1 302 ? -43.887 -0.285 34.759 1.00 93.62 302 ALA A N 1
ATOM 2353 C CA . ALA A 1 302 ? -42.920 0.674 34.233 1.00 93.62 302 ALA A CA 1
ATOM 2354 C C . ALA A 1 302 ? -41.524 0.050 34.073 1.00 93.62 302 ALA A C 1
ATOM 2356 O O . ALA A 1 302 ? -40.857 0.291 33.064 1.00 93.62 302 ALA A O 1
ATOM 2357 N N . GLN A 1 303 ? -41.085 -0.775 35.028 1.00 91.50 303 GLN A N 1
ATOM 2358 C CA . GLN A 1 303 ? -39.823 -1.511 34.932 1.00 91.50 303 GLN A CA 1
ATOM 2359 C C . GLN A 1 303 ? -39.847 -2.541 33.797 1.00 91.50 303 GLN A C 1
ATOM 2361 O O . GLN A 1 303 ? -38.873 -2.620 33.049 1.00 91.50 303 GLN A O 1
ATOM 2366 N N . ARG A 1 304 ? -40.962 -3.261 33.603 1.00 92.81 304 ARG A N 1
ATOM 2367 C CA . ARG A 1 304 ? -41.143 -4.191 32.474 1.00 92.81 304 ARG A CA 1
ATOM 2368 C C . ARG A 1 304 ? -41.041 -3.483 31.133 1.00 92.81 304 ARG A C 1
ATOM 2370 O O . ARG A 1 304 ? -40.229 -3.888 30.312 1.00 92.81 304 ARG A O 1
ATOM 2377 N N . ARG A 1 305 ? -41.758 -2.369 30.947 1.00 93.06 305 ARG A N 1
ATOM 2378 C CA . ARG A 1 305 ? -41.679 -1.571 29.709 1.00 93.06 305 ARG A CA 1
ATOM 2379 C C . ARG A 1 305 ? -40.267 -1.061 29.440 1.00 93.06 305 ARG A C 1
ATOM 2381 O O . ARG A 1 305 ? -39.810 -1.100 28.305 1.00 93.06 305 ARG A O 1
ATOM 2388 N N . ARG A 1 306 ? -39.551 -0.610 30.478 1.00 93.06 306 ARG A N 1
ATOM 2389 C CA . ARG A 1 306 ? -38.137 -0.215 30.349 1.00 93.06 306 ARG A CA 1
ATOM 2390 C C . ARG A 1 306 ? -37.253 -1.400 29.948 1.00 93.06 306 ARG A C 1
ATOM 2392 O O . ARG A 1 306 ? -36.338 -1.217 29.148 1.00 93.06 306 ARG A O 1
ATOM 2399 N N . GLY A 1 307 ? -37.523 -2.590 30.484 1.00 89.31 307 GLY A N 1
ATOM 2400 C CA . GLY A 1 307 ? -36.887 -3.844 30.076 1.00 89.31 307 GLY A CA 1
ATOM 2401 C C . GLY A 1 307 ? -37.126 -4.146 28.598 1.00 89.31 307 GLY A C 1
ATOM 2402 O O . GLY A 1 307 ? -36.166 -4.213 27.841 1.00 89.31 307 GLY A O 1
ATOM 2403 N N . GLU A 1 308 ? -38.388 -4.184 28.171 1.00 92.12 308 GLU A N 1
ATOM 2404 C CA . GLU A 1 308 ? -38.793 -4.427 26.778 1.00 92.12 308 GLU A CA 1
ATOM 2405 C C . GLU A 1 308 ? -38.152 -3.425 25.805 1.00 92.12 308 GLU A C 1
ATOM 2407 O O . GLU A 1 308 ? -37.653 -3.814 24.752 1.00 92.12 308 GLU A O 1
ATOM 2412 N N . THR A 1 309 ? -38.088 -2.134 26.161 1.00 92.06 309 THR A N 1
ATOM 2413 C CA . THR A 1 309 ? -37.409 -1.134 25.320 1.00 92.06 309 THR A CA 1
ATOM 2414 C C . THR A 1 309 ? -35.906 -1.377 25.219 1.00 92.06 309 THR A C 1
ATOM 2416 O O . THR A 1 309 ? -35.341 -1.244 24.137 1.00 92.06 309 THR A O 1
ATOM 2419 N N . ARG A 1 310 ? -35.250 -1.772 26.319 1.00 90.31 310 ARG A N 1
ATOM 2420 C CA . ARG A 1 310 ? -33.810 -2.073 26.321 1.00 90.31 310 ARG A CA 1
ATOM 2421 C C . ARG A 1 310 ? -33.504 -3.339 25.529 1.00 90.31 310 ARG A C 1
ATOM 2423 O O . ARG A 1 310 ? -32.515 -3.366 24.806 1.00 90.31 310 ARG A O 1
ATOM 2430 N N . GLU A 1 311 ? -34.353 -4.357 25.637 1.00 89.44 311 GLU A N 1
ATOM 2431 C CA . GLU A 1 311 ? -34.252 -5.589 24.852 1.00 89.44 311 GLU A CA 1
ATOM 2432 C C . GLU A 1 311 ? -34.461 -5.315 23.359 1.00 89.44 311 GLU A C 1
ATOM 2434 O O . GLU A 1 311 ? -33.671 -5.779 22.540 1.00 89.44 311 GLU A O 1
ATOM 2439 N N . ALA A 1 312 ? -35.448 -4.492 22.992 1.00 92.56 312 ALA A N 1
ATOM 2440 C CA . ALA A 1 312 ? -35.666 -4.085 21.605 1.00 92.56 312 ALA A CA 1
ATOM 2441 C C . ALA A 1 312 ? -34.482 -3.279 21.038 1.00 92.56 312 ALA A C 1
ATOM 2443 O O . ALA A 1 312 ? -34.065 -3.501 19.900 1.00 92.56 312 ALA A O 1
ATOM 2444 N N . GLU A 1 313 ? -33.907 -2.365 21.825 1.00 91.56 313 GLU A N 1
ATOM 2445 C CA . GLU A 1 313 ? -32.703 -1.624 21.438 1.00 91.56 313 GLU A CA 1
ATOM 2446 C C . GLU A 1 313 ? -31.478 -2.536 21.294 1.00 91.56 313 GLU A C 1
ATOM 2448 O O . GLU A 1 313 ? -30.713 -2.374 20.341 1.00 91.56 313 GLU A O 1
ATOM 2453 N N . ALA A 1 314 ? -31.293 -3.501 22.200 1.00 87.31 314 ALA A N 1
ATOM 2454 C CA . ALA A 1 314 ? -30.220 -4.488 22.117 1.00 87.31 314 ALA A CA 1
ATOM 2455 C C . ALA A 1 314 ? -30.371 -5.369 20.868 1.00 87.31 314 ALA A C 1
ATOM 2457 O O . ALA A 1 314 ? -29.435 -5.456 20.076 1.00 87.31 314 ALA A O 1
ATOM 2458 N N . ALA A 1 315 ? -31.569 -5.904 20.614 1.00 93.56 315 ALA A N 1
ATOM 2459 C CA . ALA A 1 315 ? -31.868 -6.691 19.419 1.00 93.56 315 ALA A CA 1
ATOM 2460 C C . ALA A 1 315 ? -31.652 -5.888 18.123 1.00 93.56 315 ALA A C 1
ATOM 2462 O O . ALA A 1 315 ? -31.119 -6.405 17.142 1.00 93.56 315 ALA A O 1
ATOM 2463 N N . ALA A 1 316 ? -32.005 -4.597 18.107 1.00 92.75 316 ALA A N 1
ATOM 2464 C CA . ALA A 1 316 ? -31.747 -3.725 16.963 1.00 92.75 316 ALA A CA 1
ATOM 2465 C C . ALA A 1 316 ? -30.246 -3.462 16.746 1.00 92.75 316 ALA A C 1
ATOM 2467 O O . ALA A 1 316 ? -29.800 -3.362 15.600 1.00 92.75 316 ALA A O 1
ATOM 2468 N N . ARG A 1 317 ? -29.455 -3.341 17.822 1.00 91.56 317 ARG A N 1
ATOM 2469 C CA . ARG A 1 317 ? -27.989 -3.220 17.735 1.00 91.56 317 ARG A CA 1
ATOM 2470 C C . ARG A 1 317 ? -27.362 -4.511 17.220 1.00 91.56 317 ARG A C 1
ATOM 2472 O O . ARG A 1 317 ? -26.549 -4.440 16.304 1.00 91.56 317 ARG A O 1
ATOM 2479 N N . GLU A 1 318 ? -27.781 -5.663 17.736 1.00 90.12 318 GLU A N 1
ATOM 2480 C CA . GLU A 1 318 ? -27.334 -6.977 17.261 1.00 90.12 318 GLU A CA 1
ATOM 2481 C C . GLU A 1 318 ? -27.650 -7.164 15.776 1.00 90.12 318 GLU A C 1
ATOM 2483 O O . GLU A 1 318 ? -26.740 -7.426 14.998 1.00 90.12 318 GLU A O 1
ATOM 2488 N N . ALA A 1 319 ? -28.882 -6.884 15.340 1.00 92.88 319 ALA A N 1
ATOM 2489 C CA . ALA A 1 319 ? -29.261 -6.971 13.929 1.00 92.88 319 ALA A CA 1
ATOM 2490 C C . ALA A 1 319 ? -28.405 -6.068 13.017 1.00 92.88 319 ALA A C 1
ATOM 2492 O O . ALA A 1 319 ? -28.050 -6.462 11.905 1.00 92.88 319 ALA A O 1
ATOM 2493 N N . ARG A 1 320 ? -28.032 -4.864 13.478 1.00 94.31 320 ARG A N 1
ATOM 2494 C CA . ARG A 1 320 ? -27.121 -3.967 12.740 1.00 94.31 320 ARG A CA 1
ATOM 2495 C C . ARG A 1 320 ? -25.702 -4.522 12.664 1.00 94.31 320 ARG A C 1
ATOM 2497 O O . ARG A 1 320 ? -25.069 -4.400 11.618 1.00 94.31 320 ARG A O 1
ATOM 2504 N N . LEU A 1 321 ? -25.204 -5.110 13.751 1.00 89.62 321 LEU A N 1
ATOM 2505 C CA . LEU A 1 321 ? -23.890 -5.750 13.771 1.00 89.62 321 LEU A CA 1
ATOM 2506 C C . LEU A 1 321 ? -23.871 -6.985 12.866 1.00 89.62 321 LEU A C 1
ATOM 2508 O O . LEU A 1 321 ? -22.945 -7.113 12.071 1.00 89.62 321 LEU A O 1
ATOM 2512 N N . GLN A 1 322 ? -24.914 -7.821 12.906 1.00 92.31 322 GLN A N 1
ATOM 2513 C CA . GLN A 1 322 ? -25.091 -8.944 11.983 1.00 92.31 322 GLN A CA 1
ATOM 2514 C C . GLN A 1 322 ? -25.051 -8.469 10.527 1.00 92.31 322 GLN A C 1
ATOM 2516 O O . GLN A 1 322 ? -24.233 -8.948 9.752 1.00 92.31 322 GLN A O 1
ATOM 2521 N N . ALA A 1 323 ? -25.843 -7.450 10.177 1.00 94.06 323 ALA A N 1
ATOM 2522 C CA . ALA A 1 323 ? -25.862 -6.911 8.820 1.00 94.06 323 ALA A CA 1
ATOM 2523 C C . ALA A 1 323 ? -24.495 -6.346 8.386 1.00 94.06 323 ALA A C 1
ATOM 2525 O O . ALA A 1 323 ? -24.112 -6.479 7.224 1.00 94.06 323 ALA A O 1
ATOM 2526 N N . ARG A 1 324 ? -23.737 -5.727 9.303 1.00 92.56 324 ARG A N 1
ATOM 2527 C CA . ARG A 1 324 ? -22.377 -5.239 9.019 1.00 92.56 324 ARG A CA 1
ATOM 2528 C C . ARG A 1 324 ? -21.402 -6.398 8.794 1.00 92.56 324 ARG A C 1
ATOM 2530 O O . ARG A 1 324 ? -20.563 -6.297 7.903 1.00 92.56 324 ARG A O 1
ATOM 2537 N N . LEU A 1 325 ? -21.516 -7.485 9.558 1.00 89.75 325 LEU A N 1
ATOM 2538 C CA . LEU A 1 325 ? -20.714 -8.695 9.357 1.00 89.75 325 LEU A CA 1
ATOM 2539 C C . LEU A 1 325 ? -21.029 -9.360 8.014 1.00 89.75 325 LEU A C 1
ATOM 2541 O O . LEU A 1 325 ? -20.098 -9.686 7.282 1.00 89.75 325 LEU A O 1
ATOM 2545 N N . ASP A 1 326 ? -22.307 -9.476 7.650 1.00 92.44 326 ASP A N 1
ATOM 2546 C CA . ASP A 1 326 ? -22.721 -10.037 6.359 1.00 92.44 326 ASP A CA 1
ATOM 2547 C C . ASP A 1 326 ? -22.188 -9.189 5.190 1.00 92.44 326 ASP A C 1
ATOM 2549 O O . ASP A 1 326 ? -21.621 -9.718 4.235 1.00 92.44 326 ASP A O 1
ATOM 2553 N N . GLN A 1 327 ? -22.264 -7.856 5.292 1.00 92.31 327 GLN A N 1
ATOM 2554 C CA . GLN A 1 327 ? -21.693 -6.948 4.289 1.00 92.31 327 GLN A CA 1
ATOM 2555 C C . GLN A 1 327 ? -20.173 -7.090 4.148 1.00 92.31 327 GLN A C 1
ATOM 2557 O O . GLN A 1 327 ? -19.654 -7.026 3.030 1.00 92.31 327 GLN A O 1
ATOM 2562 N N . LEU A 1 328 ? -19.454 -7.268 5.262 1.00 89.69 328 LEU A N 1
ATOM 2563 C CA . LEU A 1 328 ? -18.011 -7.509 5.244 1.00 89.69 328 LEU A CA 1
ATOM 2564 C C . LEU A 1 328 ? -17.690 -8.867 4.611 1.00 89.69 328 LEU A C 1
ATOM 2566 O O . LEU A 1 328 ? -16.829 -8.922 3.737 1.00 89.69 328 LEU A O 1
ATOM 2570 N N . ALA A 1 329 ? -18.433 -9.923 4.951 1.00 90.81 329 ALA A N 1
ATOM 2571 C CA . ALA A 1 329 ? -18.271 -11.246 4.350 1.00 90.81 329 ALA A CA 1
ATOM 2572 C C . ALA A 1 329 ? -18.517 -11.221 2.828 1.00 90.81 329 ALA A C 1
ATOM 2574 O O . ALA A 1 329 ? -17.734 -11.773 2.054 1.00 90.81 329 ALA A O 1
ATOM 2575 N N . GLU A 1 330 ? -19.550 -10.512 2.361 1.00 92.44 330 GLU A N 1
ATOM 2576 C CA . GLU A 1 330 ? -19.800 -10.309 0.928 1.00 92.44 330 GLU A CA 1
ATOM 2577 C C . GLU A 1 330 ? -18.715 -9.461 0.244 1.00 92.44 330 GLU A C 1
ATOM 2579 O O . GLU A 1 330 ? -18.419 -9.642 -0.942 1.00 92.44 330 GLU A O 1
ATOM 2584 N N . ALA A 1 331 ? -18.144 -8.476 0.941 1.00 89.12 331 ALA A N 1
ATOM 2585 C CA . ALA A 1 331 ? -17.042 -7.673 0.416 1.00 89.12 331 ALA A CA 1
ATOM 2586 C C . ALA A 1 331 ? -15.760 -8.508 0.280 1.00 89.12 331 ALA A C 1
ATOM 2588 O O . ALA A 1 331 ? -15.100 -8.425 -0.757 1.00 89.12 331 ALA A O 1
ATOM 2589 N N . GLU A 1 332 ? -15.454 -9.348 1.270 1.00 85.81 332 GLU A N 1
ATOM 2590 C CA . GLU A 1 332 ? -14.336 -10.295 1.247 1.00 85.81 332 GLU A CA 1
ATOM 2591 C C . GLU A 1 332 ? -14.502 -11.339 0.141 1.00 85.81 332 GLU A C 1
ATOM 2593 O O . GLU A 1 332 ? -13.566 -11.558 -0.628 1.00 85.81 332 GLU A O 1
ATOM 2598 N N . ALA A 1 333 ? -15.699 -11.911 -0.028 1.00 90.75 333 ALA A N 1
ATOM 2599 C CA . ALA A 1 333 ? -15.990 -12.836 -1.123 1.00 90.75 333 ALA A CA 1
ATOM 2600 C C . ALA A 1 333 ? -15.758 -12.178 -2.495 1.00 90.75 333 ALA A C 1
ATOM 2602 O O . ALA A 1 333 ? -15.035 -12.715 -3.336 1.00 90.75 333 ALA A O 1
ATOM 2603 N N . ARG A 1 334 ? -16.278 -10.958 -2.698 1.00 92.56 334 ARG A N 1
ATOM 2604 C CA . ARG A 1 334 ? -16.068 -10.184 -3.937 1.00 92.56 334 ARG A CA 1
ATOM 2605 C C . ARG A 1 334 ? -14.611 -9.775 -4.150 1.00 92.56 334 ARG A C 1
ATOM 2607 O O . ARG A 1 334 ? -14.185 -9.632 -5.296 1.00 92.56 334 ARG A O 1
ATOM 2614 N N . ALA A 1 335 ? -13.855 -9.521 -3.084 1.00 89.00 335 ALA A N 1
ATOM 2615 C CA . ALA A 1 335 ? -12.423 -9.244 -3.170 1.00 89.00 335 ALA A CA 1
ATOM 2616 C C . ALA A 1 335 ? -11.642 -10.512 -3.548 1.00 89.00 335 ALA A C 1
ATOM 2618 O O . ALA A 1 335 ? -10.764 -10.449 -4.408 1.00 89.00 335 ALA A O 1
ATOM 2619 N N . GLY A 1 336 ? -12.016 -11.663 -2.984 1.00 89.56 336 GLY A N 1
ATOM 2620 C CA . GLY A 1 336 ? -11.460 -12.970 -3.328 1.00 89.56 336 GLY A CA 1
ATOM 2621 C C . GLY A 1 336 ? -11.705 -13.351 -4.789 1.00 89.56 336 GLY A C 1
ATOM 2622 O O . GLY A 1 336 ? -10.774 -13.761 -5.482 1.00 89.56 336 GLY A O 1
ATOM 2623 N N . GLU A 1 337 ? -12.921 -13.147 -5.300 1.00 92.12 337 GLU A N 1
ATOM 2624 C CA . GLU A 1 337 ? -13.239 -13.361 -6.719 1.00 92.12 337 GLU A CA 1
ATOM 2625 C C . GLU A 1 337 ? -12.420 -12.449 -7.641 1.00 92.12 337 GLU A C 1
ATOM 2627 O O . GLU A 1 337 ? -11.854 -12.922 -8.628 1.00 92.12 337 GLU A O 1
ATOM 2632 N N . ARG A 1 338 ? -12.288 -11.159 -7.299 1.00 91.12 338 ARG A N 1
ATOM 2633 C CA . ARG A 1 338 ? -11.443 -10.217 -8.051 1.00 91.12 338 ARG A CA 1
ATOM 2634 C C . ARG A 1 338 ? -9.980 -10.647 -8.062 1.00 91.12 338 ARG A C 1
ATOM 2636 O O . ARG A 1 338 ? -9.381 -10.695 -9.132 1.00 91.12 338 ARG A O 1
ATOM 2643 N N . ALA A 1 339 ? -9.427 -11.023 -6.910 1.00 88.69 339 ALA A N 1
ATOM 2644 C CA . ALA A 1 339 ? -8.054 -11.510 -6.810 1.00 88.69 339 ALA A CA 1
ATOM 2645 C C . ALA A 1 339 ? -7.837 -12.786 -7.641 1.00 88.69 339 ALA A C 1
ATOM 2647 O O . ALA A 1 339 ? -6.809 -12.926 -8.304 1.00 88.69 339 ALA A O 1
ATOM 2648 N N . ARG A 1 340 ? -8.823 -13.693 -7.668 1.00 93.50 340 ARG A N 1
ATOM 2649 C CA . ARG A 1 340 ? -8.780 -14.912 -8.485 1.00 93.50 340 ARG A CA 1
ATOM 2650 C C . ARG A 1 340 ? -8.804 -14.606 -9.983 1.00 93.50 340 ARG A C 1
ATOM 2652 O O . ARG A 1 340 ? -8.027 -15.197 -10.728 1.00 93.50 340 ARG A O 1
ATOM 2659 N N . LEU A 1 341 ? -9.656 -13.680 -10.424 1.00 95.25 341 LEU A N 1
ATOM 2660 C CA . LEU A 1 341 ? -9.709 -13.247 -11.825 1.00 95.25 341 LEU A CA 1
ATOM 2661 C C . LEU A 1 341 ? -8.423 -12.524 -12.247 1.00 95.25 341 LEU A C 1
ATOM 2663 O O . LEU A 1 341 ? -7.912 -12.771 -13.337 1.00 95.25 341 LEU A O 1
ATOM 2667 N N . GLU A 1 342 ? -7.859 -11.679 -11.381 1.00 92.31 342 GLU A N 1
ATOM 2668 C CA . GLU A 1 342 ? -6.555 -11.054 -11.624 1.00 92.31 342 GLU A CA 1
ATOM 2669 C C . GLU A 1 342 ? -5.437 -12.091 -11.732 1.00 92.31 342 GLU A C 1
ATOM 2671 O O . GLU A 1 342 ? -4.605 -11.999 -12.633 1.00 92.31 342 GLU A O 1
ATOM 2676 N N . MET A 1 343 ? -5.415 -13.086 -10.841 1.00 91.88 343 MET A N 1
ATOM 2677 C CA . MET A 1 343 ? -4.447 -14.180 -10.897 1.00 91.88 343 MET A CA 1
ATOM 2678 C C . MET A 1 343 ? -4.573 -14.952 -12.213 1.00 91.88 343 MET A C 1
ATOM 2680 O O . MET A 1 343 ? -3.573 -15.124 -12.903 1.00 91.88 343 MET A O 1
ATOM 2684 N N . GLN A 1 344 ? -5.792 -15.312 -12.619 1.00 94.31 344 GLN A N 1
ATOM 2685 C CA . GLN A 1 344 ? -6.036 -15.986 -13.894 1.00 94.31 344 GLN A CA 1
ATOM 2686 C C . GLN A 1 344 ? -5.604 -15.128 -15.095 1.00 94.31 344 GLN A C 1
ATOM 2688 O O . GLN A 1 344 ? -5.009 -15.640 -16.040 1.00 94.31 344 GLN A O 1
ATOM 2693 N N . SER A 1 345 ? -5.853 -13.815 -15.066 1.00 93.31 345 SER A N 1
ATOM 2694 C CA . SER A 1 345 ? -5.399 -12.896 -16.117 1.00 93.31 345 SER A CA 1
ATOM 2695 C C . SER A 1 345 ? -3.871 -12.791 -16.171 1.00 93.31 345 SER A C 1
ATOM 2697 O O . SER A 1 345 ? -3.304 -12.778 -17.264 1.00 93.31 345 SER A O 1
ATOM 2699 N N . ARG A 1 346 ? -3.195 -12.759 -15.014 1.00 92.88 346 ARG A N 1
ATOM 2700 C CA . ARG A 1 346 ? -1.726 -12.780 -14.932 1.00 92.88 346 ARG A CA 1
ATOM 2701 C C . ARG A 1 346 ? -1.162 -14.095 -15.463 1.00 92.88 346 ARG A C 1
ATOM 2703 O O . ARG A 1 346 ? -0.205 -14.057 -16.226 1.00 92.88 346 ARG A O 1
ATOM 2710 N N . GLU A 1 347 ? -1.756 -15.232 -15.112 1.00 91.94 347 GLU A N 1
ATOM 2711 C CA . GLU A 1 347 ? -1.363 -16.549 -15.633 1.00 91.94 347 GLU A CA 1
ATOM 2712 C C . GLU A 1 347 ? -1.533 -16.635 -17.152 1.00 91.94 347 GLU A C 1
ATOM 2714 O O . GLU A 1 347 ? -0.636 -17.108 -17.845 1.00 91.94 347 GLU A O 1
ATOM 2719 N N . GLN A 1 348 ? -2.640 -16.121 -17.693 1.00 94.31 348 GLN A N 1
ATOM 2720 C CA . GLN A 1 348 ? -2.848 -16.050 -19.141 1.00 94.31 348 GLN A CA 1
ATOM 2721 C C . GLN A 1 348 ? -1.810 -15.155 -19.825 1.00 94.31 348 GLN A C 1
ATOM 2723 O O . GLN A 1 348 ? -1.263 -15.544 -20.854 1.00 94.31 348 GLN A O 1
ATOM 2728 N N . ALA A 1 349 ? -1.498 -13.988 -19.252 1.00 93.62 349 ALA A N 1
ATOM 2729 C CA . ALA A 1 349 ? -0.467 -13.098 -19.783 1.00 93.62 349 ALA A CA 1
ATOM 2730 C C . ALA A 1 349 ? 0.926 -13.752 -19.754 1.00 93.62 349 ALA A C 1
ATOM 2732 O O . ALA A 1 349 ? 1.670 -13.665 -20.731 1.00 93.62 349 ALA A O 1
ATOM 2733 N N . TRP A 1 350 ? 1.257 -14.459 -18.670 1.00 91.88 350 TRP A N 1
ATOM 2734 C CA . TRP A 1 350 ? 2.488 -15.244 -18.569 1.00 91.88 350 TRP A CA 1
ATOM 2735 C C . TRP A 1 350 ? 2.537 -16.369 -19.599 1.00 91.88 350 TRP A C 1
ATOM 2737 O O . TRP A 1 350 ? 3.539 -16.513 -20.291 1.00 91.88 350 TRP A O 1
ATOM 2747 N N . SER A 1 351 ? 1.447 -17.117 -19.765 1.00 95.62 351 SER A N 1
ATOM 2748 C CA . SER A 1 351 ? 1.352 -18.184 -20.763 1.00 95.62 351 SER A CA 1
ATOM 2749 C C . SER A 1 351 ? 1.516 -17.655 -22.194 1.00 95.62 351 SER A C 1
ATOM 2751 O O . SER A 1 351 ? 2.211 -18.274 -22.997 1.00 95.62 351 SER A O 1
ATOM 2753 N N . GLN A 1 352 ? 0.948 -16.485 -22.507 1.00 95.00 352 GLN A N 1
ATOM 2754 C CA . GLN A 1 352 ? 1.137 -15.817 -23.800 1.00 95.00 352 GLN A CA 1
ATOM 2755 C C . GLN A 1 352 ? 2.590 -15.384 -24.018 1.00 95.00 352 GLN A C 1
ATOM 2757 O O . GLN A 1 352 ? 3.128 -15.581 -25.106 1.00 95.00 352 GLN A O 1
ATOM 2762 N N . LEU A 1 353 ? 3.242 -14.830 -22.991 1.00 95.75 353 LEU A N 1
ATOM 2763 C CA . LEU A 1 353 ? 4.654 -14.462 -23.068 1.00 95.75 353 LEU A CA 1
ATOM 2764 C C . LEU A 1 353 ? 5.539 -15.697 -23.266 1.00 95.75 353 LEU A C 1
ATOM 2766 O O . LEU A 1 353 ? 6.420 -15.681 -24.120 1.00 95.75 353 LEU A O 1
ATOM 2770 N N . GLU A 1 354 ? 5.287 -16.779 -22.525 1.00 93.44 354 GLU A N 1
ATOM 2771 C CA . GLU A 1 354 ? 5.987 -18.051 -22.717 1.00 93.44 354 GLU A CA 1
ATOM 2772 C C . GLU A 1 354 ? 5.795 -18.602 -24.130 1.00 93.44 354 GLU A C 1
ATOM 2774 O O . GLU A 1 354 ? 6.759 -19.060 -24.739 1.00 93.44 354 GLU A O 1
ATOM 2779 N N . ALA A 1 355 ? 4.571 -18.560 -24.663 1.00 95.31 355 ALA A N 1
ATOM 2780 C CA . ALA A 1 355 ? 4.289 -18.996 -26.025 1.00 95.31 355 ALA A CA 1
ATOM 2781 C C . ALA A 1 355 ? 5.058 -18.151 -27.055 1.00 95.31 355 ALA A C 1
ATOM 2783 O O . ALA A 1 355 ? 5.704 -18.721 -27.930 1.00 95.31 355 ALA A O 1
ATOM 2784 N N . GLY A 1 356 ? 5.078 -16.823 -26.900 1.00 96.94 356 GLY A N 1
ATOM 2785 C CA . GLY A 1 356 ? 5.836 -15.929 -27.781 1.00 96.94 356 GLY A CA 1
ATOM 2786 C C . GLY A 1 356 ? 7.353 -16.127 -27.689 1.00 96.94 356 GLY A C 1
ATOM 2787 O O . GLY A 1 356 ? 8.047 -16.087 -28.701 1.00 96.94 356 GLY A O 1
ATOM 2788 N N . LEU A 1 357 ? 7.888 -16.400 -26.493 1.00 94.19 357 LEU A N 1
ATOM 2789 C CA . LEU A 1 357 ? 9.301 -16.757 -26.329 1.00 94.19 357 LEU A CA 1
ATOM 2790 C C . LEU A 1 357 ? 9.622 -18.102 -26.991 1.00 94.19 357 LEU A C 1
ATOM 2792 O O . LEU A 1 357 ? 10.648 -18.207 -27.657 1.00 94.19 357 LEU A O 1
ATOM 2796 N N . ARG A 1 358 ? 8.749 -19.110 -26.851 1.00 96.69 358 ARG A N 1
ATOM 2797 C CA . ARG A 1 358 ? 8.905 -20.410 -27.527 1.00 96.69 358 ARG A CA 1
ATOM 2798 C C . ARG A 1 358 ? 8.879 -20.264 -29.048 1.00 96.69 358 ARG A C 1
ATOM 2800 O O . ARG A 1 358 ? 9.731 -20.840 -29.712 1.00 96.69 358 ARG A O 1
ATOM 2807 N N . GLU A 1 359 ? 7.956 -19.472 -29.590 1.00 96.56 359 GLU A N 1
ATOM 2808 C CA . GLU A 1 359 ? 7.889 -19.182 -31.027 1.00 96.56 359 GLU A CA 1
ATOM 2809 C C . GLU A 1 359 ? 9.164 -18.484 -31.509 1.00 96.56 359 GLU A C 1
ATOM 2811 O O . GLU A 1 359 ? 9.768 -18.905 -32.491 1.00 96.56 359 GLU A O 1
ATOM 2816 N N . ARG A 1 360 ? 9.658 -17.490 -30.760 1.00 96.69 360 ARG A N 1
ATOM 2817 C CA . ARG A 1 360 ? 10.900 -16.799 -31.116 1.00 96.69 360 ARG A CA 1
ATOM 2818 C C . ARG A 1 360 ? 12.129 -17.707 -31.065 1.00 96.69 360 ARG A C 1
ATOM 2820 O O . ARG A 1 360 ? 13.032 -17.537 -31.879 1.00 96.69 360 ARG A O 1
ATOM 2827 N N . ILE A 1 361 ? 12.183 -18.637 -30.112 1.00 95.88 361 ILE A N 1
ATOM 2828 C CA . ILE A 1 361 ? 13.239 -19.655 -30.054 1.00 95.88 361 ILE A CA 1
ATOM 2829 C C . ILE A 1 361 ? 13.164 -20.544 -31.298 1.00 95.88 361 ILE A C 1
ATOM 2831 O O . ILE A 1 361 ? 14.173 -20.675 -31.981 1.00 95.88 361 ILE A O 1
ATOM 2835 N N . ALA A 1 362 ? 11.979 -21.045 -31.657 1.00 95.94 362 ALA A N 1
ATOM 2836 C CA . ALA A 1 362 ? 11.795 -21.876 -32.848 1.00 95.94 362 ALA A CA 1
ATOM 2837 C C . ALA A 1 362 ? 12.162 -21.142 -34.156 1.00 95.94 362 ALA A C 1
ATOM 2839 O O . ALA A 1 362 ? 12.786 -21.719 -35.044 1.00 95.94 362 ALA A O 1
ATOM 2840 N N . GLU A 1 363 ? 11.835 -19.849 -34.276 1.00 96.19 363 GLU A N 1
ATOM 2841 C CA . GLU A 1 363 ? 12.266 -19.013 -35.407 1.00 96.19 363 GLU A CA 1
ATOM 2842 C C . GLU A 1 363 ? 13.793 -18.882 -35.486 1.00 96.19 363 GLU A C 1
ATOM 2844 O O . GLU A 1 363 ? 14.370 -18.902 -36.576 1.00 96.19 363 GLU A O 1
ATOM 2849 N N . LEU A 1 364 ? 14.457 -18.702 -34.339 1.00 94.94 364 LEU A N 1
ATOM 2850 C CA . LEU A 1 364 ? 15.913 -18.601 -34.280 1.00 94.94 364 LEU A CA 1
ATOM 2851 C C . LEU A 1 364 ? 16.574 -19.937 -34.616 1.00 94.94 364 LEU A C 1
ATOM 2853 O O . LEU A 1 364 ? 17.539 -19.928 -35.371 1.00 94.94 364 LEU A O 1
ATOM 2857 N N . GLU A 1 365 ? 16.041 -21.051 -34.116 1.00 95.12 365 GLU A N 1
ATOM 2858 C CA . GLU A 1 365 ? 16.493 -22.407 -34.449 1.00 95.12 365 GLU A CA 1
ATOM 2859 C C . GLU A 1 365 ? 16.370 -22.664 -35.957 1.00 95.12 365 GLU A C 1
ATOM 2861 O O . GLU A 1 365 ? 17.373 -22.942 -36.605 1.00 95.12 365 GLU A O 1
ATOM 2866 N N . SER A 1 366 ? 15.204 -22.409 -36.561 1.00 96.56 366 SER A N 1
ATOM 2867 C CA . SER A 1 366 ? 15.016 -22.557 -38.015 1.00 96.56 366 SER A CA 1
ATOM 2868 C C . SER A 1 366 ? 15.966 -21.675 -38.837 1.00 96.56 366 SER A C 1
ATOM 2870 O O . SER A 1 366 ? 16.429 -22.068 -39.911 1.00 96.56 366 SER A O 1
ATOM 2872 N N . ARG A 1 367 ? 16.281 -20.470 -38.350 1.00 96.38 367 ARG A N 1
ATOM 2873 C CA . ARG A 1 367 ? 17.245 -19.581 -39.005 1.00 96.38 367 ARG A CA 1
ATOM 2874 C C . ARG A 1 367 ? 18.683 -20.076 -38.855 1.00 96.38 367 ARG A C 1
ATOM 2876 O O . ARG A 1 367 ? 19.471 -19.857 -39.772 1.00 96.38 367 ARG A O 1
ATOM 2883 N N . VAL A 1 368 ? 19.031 -20.692 -37.727 1.00 95.38 368 VAL A N 1
ATOM 2884 C CA . VAL A 1 368 ? 20.329 -21.353 -37.546 1.00 95.38 368 VAL A CA 1
ATOM 2885 C C . VAL A 1 368 ? 20.437 -22.520 -38.519 1.00 95.38 368 VAL A C 1
ATOM 2887 O O . VAL A 1 368 ? 21.385 -22.521 -39.295 1.00 95.38 368 VAL A O 1
ATOM 2890 N N . ASP A 1 369 ? 19.434 -23.397 -38.588 1.00 95.56 369 ASP A N 1
ATOM 2891 C CA . ASP A 1 369 ? 19.414 -24.535 -39.518 1.00 95.56 369 ASP A CA 1
ATOM 2892 C C . ASP A 1 369 ? 19.596 -24.075 -40.975 1.00 95.56 369 ASP A C 1
ATOM 2894 O O . ASP A 1 369 ? 20.463 -24.567 -41.692 1.00 95.56 369 ASP A O 1
ATOM 2898 N N . SER A 1 370 ? 18.861 -23.042 -41.404 1.00 96.25 370 SER A N 1
ATOM 2899 C CA . SER A 1 370 ? 18.993 -22.489 -42.760 1.00 96.25 370 SER A CA 1
ATOM 2900 C C . SER A 1 370 ? 20.380 -21.887 -43.037 1.00 96.25 370 SER A C 1
ATOM 2902 O O . SER A 1 370 ? 20.891 -21.980 -44.156 1.00 96.25 370 SER A O 1
ATOM 2904 N N . LEU A 1 371 ? 21.015 -21.263 -42.037 1.00 94.44 371 LEU A N 1
ATOM 2905 C CA . LEU A 1 371 ? 22.381 -20.747 -42.165 1.00 94.44 371 LEU A CA 1
ATOM 2906 C C . LEU A 1 371 ? 23.425 -21.869 -42.162 1.00 94.44 371 LEU A C 1
ATOM 2908 O O . LEU A 1 371 ? 24.451 -21.738 -42.831 1.00 94.44 371 LEU A O 1
ATOM 2912 N N . GLU A 1 372 ? 23.192 -22.950 -41.422 1.00 94.69 372 GLU A N 1
ATOM 2913 C CA . GLU A 1 372 ? 24.029 -24.149 -41.443 1.00 94.69 372 GLU A CA 1
ATOM 2914 C C . GLU A 1 372 ? 23.952 -24.844 -42.807 1.00 94.69 372 GLU A C 1
ATOM 2916 O O . GLU A 1 372 ? 24.996 -25.148 -43.387 1.00 94.69 372 GLU A O 1
ATOM 2921 N N . GLU A 1 373 ? 22.752 -24.989 -43.377 1.00 95.00 373 GLU A N 1
ATOM 2922 C CA . GLU A 1 373 ? 22.542 -25.492 -44.740 1.00 95.00 373 GLU A CA 1
ATOM 2923 C C . GLU A 1 373 ? 23.267 -24.621 -45.778 1.00 95.00 373 GLU A C 1
ATOM 2925 O O . GLU A 1 373 ? 24.053 -25.133 -46.577 1.00 95.00 373 GLU A O 1
ATOM 2930 N N . ALA A 1 374 ? 23.100 -23.294 -45.724 1.00 94.56 374 ALA A N 1
ATOM 2931 C CA . ALA A 1 374 ? 23.779 -22.374 -46.638 1.00 94.56 374 ALA A CA 1
ATOM 2932 C C . ALA A 1 374 ? 25.315 -22.421 -46.501 1.00 94.56 374 ALA A C 1
ATOM 2934 O O . ALA A 1 374 ? 26.036 -22.378 -47.501 1.00 94.56 374 ALA A O 1
ATOM 2935 N N . ASN A 1 375 ? 25.840 -22.540 -45.275 1.00 90.00 375 ASN A N 1
ATOM 2936 C CA . ASN A 1 375 ? 27.275 -22.735 -45.051 1.00 90.00 375 ASN A CA 1
ATOM 2937 C C . ASN A 1 375 ? 27.758 -24.076 -45.615 1.00 90.00 375 ASN A C 1
ATOM 2939 O O . ASN A 1 375 ? 28.834 -24.130 -46.211 1.00 90.00 375 ASN A O 1
ATOM 2943 N N . HIS A 1 376 ? 26.974 -25.147 -45.470 1.00 95.12 376 HIS A N 1
ATOM 2944 C CA . HIS A 1 376 ? 27.300 -26.453 -46.036 1.00 95.12 376 HIS A CA 1
ATOM 2945 C C . HIS A 1 376 ? 27.341 -26.417 -47.573 1.00 95.12 376 HIS A C 1
ATOM 2947 O O . HIS A 1 376 ? 28.265 -26.962 -48.185 1.00 95.12 376 HIS A O 1
ATOM 2953 N N . GLU A 1 377 ? 26.396 -25.722 -48.208 1.00 94.12 377 GLU A N 1
ATOM 2954 C CA . GLU A 1 377 ? 26.385 -25.507 -49.659 1.00 94.12 377 GLU A CA 1
ATOM 2955 C C . GLU A 1 377 ? 27.603 -24.707 -50.137 1.00 94.12 377 GLU A C 1
ATOM 2957 O O . GLU A 1 377 ? 28.264 -25.103 -51.105 1.00 94.12 377 GLU A O 1
ATOM 2962 N N . LEU A 1 378 ? 27.943 -23.615 -49.441 1.00 92.75 378 LEU A N 1
ATOM 2963 C CA . LEU A 1 378 ? 29.135 -22.815 -49.735 1.00 92.75 378 LEU A CA 1
ATOM 2964 C C . LEU A 1 378 ? 30.421 -23.631 -49.572 1.00 92.75 378 LEU A C 1
ATOM 2966 O O . LEU A 1 378 ? 31.306 -23.537 -50.423 1.00 92.75 378 LEU A O 1
ATOM 2970 N N . GLN A 1 379 ? 30.509 -24.467 -48.537 1.00 92.62 379 GLN A N 1
ATOM 2971 C CA . GLN A 1 379 ? 31.643 -25.364 -48.327 1.00 92.62 379 GLN A CA 1
ATOM 2972 C C . GLN A 1 379 ? 31.770 -26.375 -49.476 1.00 92.62 379 GLN A C 1
ATOM 2974 O O . GLN A 1 379 ? 32.845 -26.514 -50.057 1.00 92.62 379 GLN A O 1
ATOM 2979 N N . CYS A 1 380 ? 30.666 -27.003 -49.896 1.00 93.50 380 CYS A N 1
ATOM 2980 C CA . CYS A 1 380 ? 30.651 -27.904 -51.051 1.00 93.50 380 CYS A CA 1
ATOM 2981 C C . CYS A 1 380 ? 31.066 -27.200 -52.356 1.00 93.50 380 CYS A C 1
ATOM 2983 O O . CYS A 1 380 ? 31.748 -27.792 -53.198 1.00 93.50 380 CYS A O 1
ATOM 2985 N N . ALA A 1 381 ? 30.646 -25.949 -52.559 1.00 92.69 381 ALA A N 1
ATOM 2986 C CA . ALA A 1 381 ? 31.045 -25.150 -53.715 1.00 92.69 381 ALA A CA 1
ATOM 2987 C C . ALA A 1 381 ? 32.542 -24.798 -53.674 1.00 92.69 381 ALA A C 1
ATOM 2989 O O . ALA A 1 381 ? 33.224 -24.911 -54.698 1.00 92.69 381 ALA A O 1
ATOM 2990 N N . ALA A 1 382 ? 33.065 -24.439 -52.498 1.00 91.38 382 ALA A N 1
ATOM 2991 C CA . ALA A 1 382 ? 34.483 -24.179 -52.282 1.00 91.38 382 ALA A CA 1
ATOM 2992 C C . ALA A 1 382 ? 35.334 -25.433 -52.537 1.00 91.38 382 ALA A C 1
ATOM 2994 O O . ALA A 1 382 ? 36.337 -25.353 -53.246 1.00 91.38 382 ALA A O 1
ATOM 2995 N N . ASP A 1 383 ? 34.907 -26.601 -52.056 1.00 91.56 383 ASP A N 1
ATOM 2996 C CA . ASP A 1 383 ? 35.602 -27.872 -52.284 1.00 91.56 383 ASP A CA 1
ATOM 2997 C C . ASP A 1 383 ? 35.618 -28.256 -53.771 1.00 91.56 383 ASP A C 1
ATOM 2999 O O . ASP A 1 383 ? 36.661 -28.650 -54.299 1.00 91.56 383 ASP A O 1
ATOM 3003 N N . LYS A 1 384 ? 34.506 -28.057 -54.494 1.00 91.81 384 LYS A N 1
ATOM 3004 C CA . LYS A 1 384 ? 34.451 -28.247 -55.957 1.00 91.81 384 LYS A CA 1
ATOM 3005 C C . LYS A 1 384 ? 35.385 -27.287 -56.699 1.00 91.81 384 LYS A C 1
ATOM 3007 O O . LYS A 1 384 ? 36.074 -27.712 -57.626 1.00 91.81 384 LYS A O 1
ATOM 3012 N N . ALA A 1 385 ? 35.435 -26.016 -56.299 1.00 90.12 385 ALA A N 1
ATOM 3013 C CA . ALA A 1 385 ? 36.335 -25.026 -56.890 1.00 90.12 385 ALA A CA 1
ATOM 3014 C C . ALA A 1 385 ? 37.811 -25.358 -56.612 1.00 90.12 385 ALA A C 1
ATOM 3016 O O . ALA A 1 385 ? 38.641 -25.284 -57.519 1.00 90.12 385 ALA A O 1
ATOM 3017 N N . ASN A 1 386 ? 38.133 -25.797 -55.392 1.00 89.62 386 ASN A N 1
ATOM 3018 C CA . ASN A 1 386 ? 39.471 -26.245 -55.010 1.00 89.62 386 ASN A CA 1
ATOM 3019 C C . ASN A 1 386 ? 39.893 -27.500 -55.785 1.00 89.62 386 ASN A C 1
ATOM 3021 O O . ASN A 1 386 ? 41.021 -27.559 -56.274 1.00 89.62 386 ASN A O 1
ATOM 3025 N N . ALA A 1 387 ? 38.993 -28.474 -55.958 1.00 89.75 387 ALA A N 1
ATOM 3026 C CA . ALA A 1 387 ? 39.243 -29.667 -56.765 1.00 89.75 387 ALA A CA 1
ATOM 3027 C C . ALA A 1 387 ? 39.469 -29.320 -58.247 1.00 89.75 387 ALA A C 1
ATOM 3029 O O . ALA A 1 387 ? 40.406 -29.831 -58.863 1.00 89.75 387 ALA A O 1
ATOM 3030 N N . ALA A 1 388 ? 38.672 -28.406 -58.811 1.00 89.19 388 ALA A N 1
ATOM 3031 C CA . ALA A 1 388 ? 38.865 -27.913 -60.174 1.00 89.19 388 ALA A CA 1
ATOM 3032 C C . ALA A 1 388 ? 40.212 -27.184 -60.334 1.00 89.19 388 ALA A C 1
ATOM 3034 O O . ALA A 1 388 ? 40.952 -27.456 -61.278 1.00 89.19 388 ALA A O 1
ATOM 3035 N N . ALA A 1 389 ? 40.578 -26.321 -59.381 1.00 87.56 389 ALA A N 1
ATOM 3036 C CA . ALA A 1 389 ? 41.866 -25.630 -59.375 1.00 87.56 389 ALA A CA 1
ATOM 3037 C C . ALA A 1 389 ? 43.054 -26.597 -59.211 1.00 87.56 389 ALA A C 1
ATOM 3039 O O . ALA A 1 389 ? 44.108 -26.385 -59.813 1.00 87.56 389 ALA A O 1
ATOM 3040 N N . ALA A 1 390 ? 42.902 -27.663 -58.419 1.00 87.19 390 ALA A N 1
ATOM 3041 C CA . ALA A 1 390 ? 43.909 -28.712 -58.281 1.00 87.19 390 ALA A CA 1
ATOM 3042 C C . ALA A 1 390 ? 44.098 -29.493 -59.593 1.00 87.19 390 ALA A C 1
ATOM 3044 O O . ALA A 1 390 ? 45.235 -29.680 -60.024 1.00 87.19 390 ALA A O 1
ATOM 3045 N N . ALA A 1 391 ? 43.007 -29.861 -60.272 1.00 87.25 391 ALA A N 1
ATOM 3046 C CA . ALA A 1 391 ? 43.059 -30.522 -61.577 1.00 87.25 391 ALA A CA 1
ATOM 3047 C C . ALA A 1 391 ? 43.690 -29.628 -62.664 1.00 87.25 391 ALA A C 1
ATOM 3049 O O . ALA A 1 391 ? 44.467 -30.105 -63.492 1.00 87.25 391 ALA A O 1
ATOM 3050 N N . GLU A 1 392 ? 43.404 -28.322 -62.648 1.00 84.50 392 GLU A N 1
ATOM 3051 C CA . GLU A 1 392 ? 44.028 -27.339 -63.545 1.00 84.50 392 GLU A CA 1
ATOM 3052 C C . GLU A 1 392 ? 45.545 -27.248 -63.300 1.00 84.50 392 GLU A C 1
ATOM 3054 O O . GLU A 1 392 ? 46.340 -27.288 -64.242 1.00 84.50 392 GLU A O 1
ATOM 3059 N N . LYS A 1 393 ? 45.972 -27.207 -62.027 1.00 83.19 393 LYS A N 1
ATOM 3060 C CA . LYS A 1 393 ? 47.395 -27.234 -61.650 1.00 83.19 393 LYS A CA 1
ATOM 3061 C C . LYS A 1 393 ? 48.091 -28.511 -62.112 1.00 83.19 393 LYS A C 1
ATOM 3063 O O . LYS A 1 393 ? 49.211 -28.429 -62.613 1.00 83.19 393 LYS A O 1
ATOM 3068 N N . GLU A 1 394 ? 47.446 -29.668 -61.979 1.00 83.69 394 GLU A N 1
ATOM 3069 C CA . GLU A 1 394 ? 48.008 -30.947 -62.421 1.00 83.69 394 GLU A CA 1
ATOM 3070 C C . GLU A 1 394 ? 48.199 -30.979 -63.947 1.00 83.69 394 GLU A C 1
ATOM 3072 O O . GLU A 1 394 ? 49.267 -31.367 -64.427 1.00 83.69 394 GLU A O 1
ATOM 3077 N N . LYS A 1 395 ? 47.233 -30.460 -64.720 1.00 86.12 395 LYS A N 1
ATOM 3078 C CA . LYS A 1 395 ? 47.370 -30.288 -66.179 1.00 86.12 395 LYS A CA 1
ATOM 3079 C C . LYS A 1 395 ? 48.522 -29.354 -66.553 1.00 86.12 395 LYS A C 1
ATOM 3081 O O . LYS A 1 395 ? 49.319 -29.697 -67.425 1.00 86.12 395 LYS A O 1
ATOM 3086 N N . ILE A 1 396 ? 48.646 -28.200 -65.889 1.00 83.69 396 ILE A N 1
ATOM 3087 C CA . ILE A 1 396 ? 49.750 -27.249 -66.119 1.00 83.69 396 ILE A CA 1
ATOM 3088 C C . ILE A 1 396 ? 51.101 -27.903 -65.791 1.00 83.69 396 ILE A C 1
ATOM 3090 O O . ILE A 1 396 ? 52.071 -27.737 -66.534 1.00 83.69 396 ILE A O 1
ATOM 3094 N N . GLN A 1 397 ? 51.176 -28.690 -64.714 1.00 80.69 397 GLN A N 1
ATOM 3095 C CA . GLN A 1 397 ? 52.398 -29.391 -64.326 1.00 80.69 397 GLN A CA 1
ATOM 3096 C C . GLN A 1 397 ? 52.781 -30.496 -65.323 1.00 80.69 397 GLN A C 1
ATOM 3098 O O . GLN A 1 397 ? 53.960 -30.620 -65.666 1.00 80.69 397 GLN A O 1
ATOM 3103 N N . GLN A 1 398 ? 51.808 -31.246 -65.851 1.00 79.25 398 GLN A N 1
ATOM 3104 C CA . GLN A 1 398 ? 52.038 -32.214 -66.930 1.00 79.25 398 GLN A CA 1
ATOM 3105 C C . GLN A 1 398 ? 52.504 -31.525 -68.225 1.00 79.25 398 GLN A C 1
ATOM 3107 O O . GLN A 1 398 ? 53.429 -32.007 -68.880 1.00 79.25 398 GLN A O 1
ATOM 3112 N N . GLN A 1 399 ? 51.941 -30.362 -68.567 1.00 77.62 399 GLN A N 1
ATOM 3113 C CA . GLN A 1 399 ? 52.348 -29.586 -69.743 1.00 77.62 399 GLN A CA 1
ATOM 3114 C C . GLN A 1 399 ? 53.782 -29.033 -69.607 1.00 77.62 399 GLN A C 1
ATOM 3116 O O . GLN A 1 399 ? 54.562 -29.091 -70.559 1.00 77.62 399 GLN A O 1
ATOM 3121 N N . GLN A 1 400 ? 54.184 -28.591 -68.407 1.00 73.69 400 GLN A N 1
ATOM 3122 C CA . GLN A 1 400 ? 55.575 -28.205 -68.121 1.00 73.69 400 GLN A CA 1
ATOM 3123 C C . GLN A 1 400 ? 56.548 -29.396 -68.155 1.00 73.69 400 GLN A C 1
ATOM 3125 O O . GLN A 1 400 ? 57.688 -29.244 -68.597 1.00 73.69 400 GLN A O 1
ATOM 3130 N N . GLN A 1 401 ? 56.132 -30.591 -67.717 1.00 67.81 401 GLN A N 1
ATOM 3131 C CA . GLN A 1 401 ? 56.959 -31.800 -67.839 1.00 67.81 401 GLN A CA 1
ATOM 3132 C C . GLN A 1 401 ? 57.156 -32.225 -69.300 1.00 67.81 401 GLN A C 1
ATOM 3134 O O . GLN A 1 401 ? 58.250 -32.665 -69.650 1.00 67.81 401 GLN A O 1
ATOM 3139 N N . GLN A 1 402 ? 56.155 -32.032 -70.165 1.00 64.38 402 GLN A N 1
ATOM 3140 C CA . GLN A 1 402 ? 56.292 -32.275 -71.606 1.00 64.38 402 GLN A CA 1
ATOM 3141 C C . GLN A 1 402 ? 57.234 -31.262 -72.280 1.00 64.38 402 GLN A C 1
ATOM 3143 O O . GLN A 1 402 ? 58.053 -31.657 -73.107 1.00 64.38 402 GLN A O 1
ATOM 3148 N N . GLN A 1 403 ? 57.222 -29.985 -71.871 1.00 58.66 403 GLN A N 1
ATOM 3149 C CA . GLN A 1 403 ? 58.189 -28.984 -72.359 1.00 58.66 403 GLN A CA 1
ATOM 3150 C C . GLN A 1 403 ? 59.634 -29.239 -71.886 1.00 58.66 403 GLN A C 1
ATOM 3152 O O . GLN A 1 403 ? 60.583 -28.819 -72.543 1.00 58.66 403 GLN A O 1
ATOM 3157 N N . LYS A 1 404 ? 59.839 -29.979 -70.787 1.00 53.88 404 LYS A N 1
ATOM 3158 C CA . LYS A 1 404 ? 61.180 -30.389 -70.329 1.00 53.88 404 LYS A CA 1
ATOM 3159 C C . LYS A 1 404 ? 61.809 -31.533 -71.136 1.00 53.88 404 LYS A C 1
ATOM 3161 O O . LYS A 1 404 ? 62.977 -31.833 -70.905 1.00 53.88 404 LYS A O 1
ATOM 3166 N N . GLN A 1 405 ? 61.096 -32.153 -72.081 1.00 49.25 405 GLN A N 1
ATOM 3167 C CA . GLN A 1 405 ? 61.632 -33.254 -72.898 1.00 49.25 405 GLN A CA 1
ATOM 3168 C C . GLN A 1 405 ? 62.235 -32.823 -74.248 1.00 49.25 405 GLN A C 1
ATOM 3170 O O . GLN A 1 405 ? 62.627 -33.683 -75.033 1.00 49.25 405 GLN A O 1
ATOM 3175 N N . THR A 1 406 ? 62.384 -31.522 -74.528 1.00 48.25 406 THR A N 1
ATOM 3176 C CA . THR A 1 406 ? 62.915 -31.046 -75.820 1.00 48.25 406 THR A CA 1
ATOM 3177 C C . THR A 1 406 ? 64.163 -30.165 -75.732 1.00 48.25 406 THR A C 1
ATOM 3179 O O . THR A 1 406 ? 64.251 -29.230 -76.510 1.00 48.25 406 THR A O 1
ATOM 3182 N N . HIS A 1 407 ? 65.158 -30.440 -74.874 1.00 43.03 407 HIS A N 1
ATOM 3183 C CA . HIS A 1 407 ? 66.504 -29.839 -75.019 1.00 43.03 407 HIS A CA 1
ATOM 3184 C C . HIS A 1 407 ? 67.633 -30.794 -74.543 1.00 43.03 407 HIS A C 1
ATOM 3186 O O . HIS A 1 407 ? 67.494 -31.388 -73.473 1.00 43.03 407 HIS A O 1
ATOM 3192 N N . PRO A 1 408 ? 68.744 -30.965 -75.301 1.00 45.06 408 PRO A N 1
ATOM 3193 C CA . PRO A 1 408 ? 69.889 -31.813 -74.932 1.00 45.06 408 PRO A CA 1
ATOM 3194 C C . PRO A 1 408 ? 70.857 -31.118 -73.941 1.00 45.06 408 PRO A C 1
ATOM 3196 O O . PRO A 1 408 ? 70.801 -29.896 -73.786 1.00 45.06 408 PRO A O 1
ATOM 3199 N N . PRO A 1 409 ? 71.745 -31.870 -73.255 1.00 42.84 409 PRO A N 1
ATOM 3200 C CA . PRO A 1 409 ? 72.447 -31.404 -72.059 1.00 42.84 409 PRO A CA 1
ATOM 3201 C C . PRO A 1 409 ? 73.655 -30.516 -72.387 1.00 42.84 409 PRO A C 1
ATOM 3203 O O . PRO A 1 409 ? 74.513 -30.891 -73.185 1.00 42.84 409 PRO A O 1
ATOM 3206 N N . GLN A 1 410 ? 73.768 -29.373 -71.703 1.00 36.59 410 GLN A N 1
ATOM 3207 C CA . GLN A 1 410 ? 75.009 -28.602 -71.614 1.00 36.59 410 GLN A CA 1
ATOM 3208 C C . GLN A 1 410 ? 75.480 -28.450 -70.161 1.00 36.59 410 GLN A C 1
ATOM 3210 O O . GLN A 1 410 ? 74.705 -28.411 -69.210 1.00 36.59 410 GLN A O 1
ATOM 3215 N N . THR A 1 411 ? 76.803 -28.432 -70.073 1.00 42.81 411 THR A N 1
ATOM 3216 C CA . THR A 1 411 ? 77.757 -28.440 -68.958 1.00 42.81 411 THR A CA 1
ATOM 3217 C C . THR A 1 411 ? 77.535 -27.418 -67.828 1.00 42.81 411 THR A C 1
ATOM 3219 O O . THR A 1 411 ? 76.916 -26.380 -68.052 1.00 42.81 411 THR A O 1
ATOM 3222 N N . PRO A 1 412 ? 78.091 -27.672 -66.620 1.00 52.12 412 PRO A N 1
ATOM 3223 C CA . PRO A 1 412 ? 77.846 -26.866 -65.424 1.00 52.12 412 PRO A CA 1
ATOM 3224 C C . PRO A 1 412 ? 78.730 -25.602 -65.371 1.00 52.12 412 PRO A C 1
ATOM 3226 O O . PRO A 1 412 ? 79.906 -25.674 -65.733 1.00 52.12 412 PRO A O 1
ATOM 3229 N N . PRO A 1 413 ? 78.221 -24.472 -64.844 1.00 50.66 413 PRO A N 1
ATOM 3230 C CA . PRO A 1 413 ? 79.035 -23.359 -64.360 1.00 50.66 413 PRO A CA 1
ATOM 3231 C C . PRO A 1 413 ? 78.992 -23.218 -62.812 1.00 50.66 413 PRO A C 1
ATOM 3233 O O . PRO A 1 413 ? 78.188 -23.876 -62.151 1.00 50.66 413 PRO A O 1
ATOM 3236 N N . PRO A 1 414 ? 79.908 -22.421 -62.221 1.00 55.16 414 PRO A N 1
ATOM 3237 C CA . PRO A 1 414 ? 80.417 -22.565 -60.847 1.00 55.16 414 PRO A CA 1
ATOM 3238 C C . PRO A 1 414 ? 79.526 -21.935 -59.751 1.00 55.16 414 PRO A C 1
ATOM 3240 O O . PRO A 1 414 ? 78.594 -21.194 -60.067 1.00 55.16 414 PRO A O 1
ATOM 3243 N N . PRO A 1 415 ? 79.795 -22.213 -58.452 1.00 55.00 415 PRO A N 1
ATOM 3244 C CA . PRO A 1 415 ? 78.895 -21.866 -57.357 1.00 55.00 415 PRO A CA 1
ATOM 3245 C C . PRO A 1 415 ? 78.993 -20.382 -56.982 1.00 55.00 415 PRO A C 1
ATOM 3247 O O . PRO A 1 415 ? 80.082 -19.842 -56.792 1.00 55.00 415 PRO A O 1
ATOM 3250 N N . ALA A 1 416 ? 77.833 -19.748 -56.826 1.00 46.81 416 ALA A N 1
ATOM 3251 C CA . ALA A 1 416 ? 77.666 -18.383 -56.335 1.00 46.81 416 ALA A CA 1
ATOM 3252 C C . ALA A 1 416 ? 76.702 -18.377 -55.119 1.00 46.81 416 ALA A C 1
ATOM 3254 O O . ALA A 1 416 ? 75.946 -19.333 -54.936 1.00 46.81 416 ALA A O 1
ATOM 3255 N N . PRO A 1 417 ? 76.790 -17.355 -54.250 1.00 57.38 417 PRO A N 1
ATOM 3256 C CA . PRO A 1 417 ? 76.618 -17.444 -52.793 1.00 57.38 417 PRO A CA 1
ATOM 3257 C C . PRO A 1 417 ? 75.151 -17.490 -52.313 1.00 57.38 417 PRO A C 1
ATOM 3259 O O . PRO A 1 417 ? 74.238 -17.202 -53.089 1.00 57.38 417 PRO A O 1
ATOM 3262 N N . PRO A 1 418 ? 74.908 -17.861 -51.036 1.00 58.25 418 PRO A N 1
ATOM 3263 C CA . PRO A 1 418 ? 73.576 -18.198 -50.532 1.00 58.25 418 PRO A CA 1
ATOM 3264 C C . PRO A 1 418 ? 72.607 -17.000 -50.500 1.00 58.25 418 PRO A C 1
ATOM 3266 O O . PRO A 1 418 ? 73.009 -15.898 -50.118 1.00 58.25 418 PRO A O 1
ATOM 3269 N N . PRO A 1 419 ? 71.319 -17.205 -50.839 1.00 60.62 419 PRO A N 1
ATOM 3270 C CA . PRO A 1 419 ? 70.291 -16.181 -50.708 1.00 60.62 419 PRO A CA 1
ATOM 3271 C C . PRO A 1 419 ? 69.873 -15.967 -49.236 1.00 60.62 419 PRO A C 1
ATOM 3273 O O . PRO A 1 419 ? 69.934 -16.900 -48.431 1.00 60.62 419 PRO A O 1
ATOM 3276 N N . PRO A 1 420 ? 69.434 -14.747 -48.869 1.00 60.59 420 PRO A N 1
ATOM 3277 C CA . PRO A 1 420 ? 68.988 -14.411 -47.517 1.00 60.59 420 PRO A CA 1
ATOM 3278 C C . PRO A 1 420 ? 67.672 -15.122 -47.137 1.00 60.59 420 PRO A C 1
ATOM 3280 O O . PRO A 1 420 ? 66.897 -15.498 -48.021 1.00 60.59 420 PRO A O 1
ATOM 3283 N N . PRO A 1 421 ? 67.396 -15.299 -45.829 1.00 56.69 421 PRO A N 1
ATOM 3284 C CA . PRO A 1 421 ? 66.272 -16.099 -45.349 1.00 56.69 421 PRO A CA 1
ATOM 3285 C C . PRO A 1 421 ? 64.904 -15.492 -45.720 1.00 56.69 421 PRO A C 1
ATOM 3287 O O . PRO A 1 421 ? 64.764 -14.264 -45.780 1.00 56.69 421 PRO A O 1
ATOM 3290 N N . PRO A 1 422 ? 63.869 -16.330 -45.922 1.00 46.53 422 PRO A N 1
ATOM 3291 C CA . PRO A 1 422 ? 62.516 -15.860 -46.171 1.00 46.53 422 PRO A CA 1
ATOM 3292 C C . PRO A 1 422 ? 61.950 -15.187 -44.918 1.00 46.53 422 PRO A C 1
ATOM 3294 O O . PRO A 1 422 ? 62.017 -15.724 -43.815 1.00 46.53 422 PRO A O 1
ATOM 3297 N N . LYS A 1 423 ? 61.352 -14.006 -45.094 1.00 46.16 423 LYS A N 1
ATOM 3298 C CA . LYS A 1 423 ? 60.503 -13.388 -44.073 1.00 46.16 423 LYS A CA 1
ATOM 3299 C C . LYS A 1 423 ? 59.239 -14.234 -43.924 1.00 46.16 423 LYS A C 1
ATOM 3301 O O . LYS A 1 423 ? 58.305 -14.097 -44.711 1.00 46.16 423 LYS A O 1
ATOM 3306 N N . GLU A 1 424 ? 59.211 -15.087 -42.908 1.00 42.44 424 GLU A N 1
ATOM 3307 C CA . GLU A 1 424 ? 57.981 -15.669 -42.380 1.00 42.44 424 GLU A CA 1
ATOM 3308 C C . GLU A 1 424 ? 57.039 -14.536 -41.949 1.00 42.44 424 GLU A C 1
ATOM 3310 O O . GLU A 1 424 ? 57.314 -13.770 -41.021 1.00 42.44 424 GLU A O 1
ATOM 3315 N N . ARG A 1 425 ? 55.900 -14.409 -42.637 1.00 40.78 425 ARG A N 1
ATOM 3316 C CA . ARG A 1 425 ? 54.725 -13.768 -42.047 1.00 40.78 425 ARG A CA 1
ATOM 3317 C C . ARG A 1 425 ? 54.224 -14.700 -40.950 1.00 40.78 425 ARG A C 1
ATOM 3319 O O . ARG A 1 425 ? 53.769 -15.799 -41.246 1.00 40.78 425 ARG A O 1
ATOM 3326 N N . ARG A 1 426 ? 54.286 -14.229 -39.704 1.00 40.50 426 ARG A N 1
ATOM 3327 C CA . ARG A 1 426 ? 53.527 -14.773 -38.571 1.00 40.50 426 ARG A CA 1
ATOM 3328 C C . ARG A 1 426 ? 52.062 -14.998 -38.985 1.00 40.50 426 ARG A C 1
ATOM 3330 O O . ARG A 1 426 ? 51.417 -14.016 -39.359 1.00 40.50 426 ARG A O 1
ATOM 3337 N N . PRO A 1 427 ? 51.484 -16.199 -38.843 1.00 43.31 427 PRO A N 1
ATOM 3338 C CA . PRO A 1 427 ? 50.116 -16.296 -38.375 1.00 43.31 427 PRO A CA 1
ATOM 3339 C C . PRO A 1 427 ? 50.146 -15.987 -36.873 1.00 43.31 427 PRO A C 1
ATOM 3341 O O . PRO A 1 427 ? 50.832 -16.656 -36.102 1.00 43.31 427 PRO A O 1
ATOM 3344 N N . ALA A 1 428 ? 49.472 -14.917 -36.457 1.00 35.38 428 ALA A N 1
ATOM 3345 C CA . ALA A 1 428 ? 49.187 -14.713 -35.046 1.00 35.38 428 ALA A CA 1
ATOM 3346 C C . ALA A 1 428 ? 48.183 -15.794 -34.626 1.00 35.38 428 ALA A C 1
ATOM 3348 O O . ALA A 1 428 ? 47.013 -15.733 -34.996 1.00 35.38 428 ALA A O 1
ATOM 3349 N N . ALA A 1 429 ? 48.676 -16.802 -33.915 1.00 38.78 429 ALA A N 1
ATOM 3350 C CA . ALA A 1 429 ? 47.866 -17.672 -33.087 1.00 38.78 429 ALA A CA 1
ATOM 3351 C C . ALA A 1 429 ? 47.870 -17.119 -31.652 1.00 38.78 429 ALA A C 1
ATOM 3353 O O . ALA A 1 429 ? 48.931 -16.795 -31.125 1.00 38.78 429 ALA A O 1
ATOM 3354 N N . GLU A 1 430 ? 46.666 -17.072 -31.081 1.00 42.34 430 GLU A N 1
ATOM 3355 C CA . GLU A 1 430 ? 46.332 -17.319 -29.671 1.00 42.34 430 GLU A CA 1
ATOM 3356 C C . GLU A 1 430 ? 46.727 -16.345 -28.544 1.00 42.34 430 GLU A C 1
ATOM 3358 O O . GLU A 1 430 ? 47.795 -15.744 -28.501 1.00 42.34 430 GLU A O 1
ATOM 3363 N N . GLY A 1 431 ? 45.799 -16.292 -27.577 1.00 35.28 431 GLY A N 1
ATOM 3364 C CA . GLY A 1 431 ? 45.829 -15.566 -26.304 1.00 35.28 431 GLY A CA 1
ATOM 3365 C C . GLY A 1 431 ? 44.662 -14.574 -26.252 1.00 35.28 431 GLY A C 1
ATOM 3366 O O . GLY A 1 431 ? 44.784 -13.480 -26.777 1.00 35.28 431 GLY A O 1
ATOM 3367 N N . SER A 1 432 ? 43.450 -14.882 -25.774 1.00 50.84 432 SER A N 1
ATOM 3368 C CA . SER A 1 432 ? 43.076 -15.624 -24.561 1.00 50.84 432 SER A CA 1
ATOM 3369 C C . SER A 1 432 ? 43.896 -15.197 -23.350 1.00 50.84 432 SER A C 1
ATOM 3371 O O . SER A 1 432 ? 44.750 -15.936 -22.877 1.00 50.84 432 SER A O 1
ATOM 3373 N N . GLU A 1 433 ? 43.608 -14.004 -22.838 1.00 37.47 433 GLU A N 1
ATOM 3374 C CA . GLU A 1 433 ? 43.954 -13.624 -21.474 1.00 37.47 433 GLU A CA 1
ATOM 3375 C C . GLU A 1 433 ? 42.675 -13.269 -20.716 1.00 37.47 433 GLU A C 1
ATOM 3377 O O . GLU A 1 433 ? 42.027 -12.245 -20.923 1.00 37.47 433 GLU A O 1
ATOM 3382 N N . ALA A 1 434 ? 42.290 -14.202 -19.852 1.00 34.47 434 ALA A N 1
ATOM 3383 C CA . ALA A 1 434 ? 41.407 -13.962 -18.734 1.00 34.47 434 ALA A CA 1
ATOM 3384 C C . ALA A 1 434 ? 42.220 -14.128 -17.444 1.00 34.47 434 ALA A C 1
ATOM 3386 O O . ALA A 1 434 ? 43.102 -14.985 -17.366 1.00 34.47 434 ALA A O 1
ATOM 3387 N N . THR A 1 435 ? 41.778 -13.391 -16.418 1.00 32.62 435 THR A N 1
ATOM 3388 C CA . THR A 1 435 ? 42.104 -13.516 -14.980 1.00 32.62 435 THR A CA 1
ATOM 3389 C C . THR A 1 435 ? 43.404 -12.795 -14.556 1.00 32.62 435 THR A C 1
ATOM 3391 O O . THR A 1 435 ? 44.401 -12.873 -15.254 1.00 32.62 435 THR A O 1
ATOM 3394 N N . THR A 1 436 ? 43.506 -12.005 -13.477 1.00 32.38 436 THR A N 1
ATOM 3395 C CA . THR A 1 436 ? 42.717 -11.821 -12.239 1.00 32.38 436 THR A CA 1
ATOM 3396 C C . THR A 1 436 ? 43.098 -10.505 -11.523 1.00 32.38 436 THR A C 1
ATOM 3398 O O . THR A 1 436 ? 44.264 -10.131 -11.546 1.00 32.38 436 THR A O 1
ATOM 3401 N N . SER A 1 437 ? 42.132 -9.945 -10.767 1.00 34.53 437 SER A N 1
ATOM 3402 C CA . SER A 1 437 ? 42.245 -9.214 -9.470 1.00 34.53 437 SER A CA 1
ATOM 3403 C C . SER A 1 437 ? 43.131 -7.948 -9.406 1.00 34.53 437 SER A C 1
ATOM 3405 O O . SER A 1 437 ? 44.315 -8.009 -9.690 1.00 34.53 437 SER A O 1
ATOM 3407 N N . VAL A 1 438 ? 42.657 -6.776 -8.962 1.00 32.28 438 VAL A N 1
ATOM 3408 C CA . VAL A 1 438 ? 42.282 -6.464 -7.570 1.00 32.28 438 VAL A CA 1
ATOM 3409 C C . VAL A 1 438 ? 41.516 -5.128 -7.470 1.00 32.28 438 VAL A C 1
ATOM 3411 O O . VAL A 1 438 ? 41.846 -4.152 -8.131 1.00 32.28 438 VAL A O 1
ATOM 3414 N N . SER A 1 439 ? 40.509 -5.138 -6.594 1.00 32.12 439 SER A N 1
ATOM 3415 C CA . SER A 1 439 ? 39.923 -4.081 -5.753 1.00 32.12 439 SER A CA 1
ATOM 3416 C C . SER A 1 439 ? 40.202 -2.592 -6.029 1.00 32.12 439 SER A C 1
ATOM 3418 O O . SER A 1 439 ? 41.328 -2.139 -5.863 1.00 32.12 439 SER A O 1
ATOM 3420 N N . ALA A 1 440 ? 39.128 -1.801 -6.183 1.00 28.12 440 ALA A N 1
ATOM 3421 C CA . ALA A 1 440 ? 38.743 -0.746 -5.225 1.00 28.12 440 ALA A CA 1
ATOM 3422 C C . ALA A 1 440 ? 37.450 -0.008 -5.644 1.00 28.12 440 ALA A C 1
ATOM 3424 O O . ALA A 1 440 ? 37.348 0.515 -6.745 1.00 28.12 440 ALA A O 1
ATOM 3425 N N . ALA A 1 441 ? 36.493 0.024 -4.710 1.00 30.08 441 ALA A N 1
ATOM 3426 C CA . ALA A 1 441 ? 35.511 1.076 -4.415 1.00 30.08 441 ALA A CA 1
ATOM 3427 C C . ALA A 1 441 ? 34.950 1.959 -5.556 1.00 30.08 441 ALA A C 1
ATOM 3429 O O . ALA A 1 441 ? 35.619 2.858 -6.049 1.00 30.08 441 ALA A O 1
ATOM 3430 N N . SER A 1 442 ? 33.640 1.865 -5.805 1.00 30.28 442 SER A N 1
ATOM 3431 C CA . SER A 1 442 ? 32.667 2.826 -5.252 1.00 30.28 442 SER A CA 1
ATOM 3432 C C . SER A 1 442 ? 31.255 2.443 -5.702 1.00 30.28 442 SER A C 1
ATOM 3434 O O . SER A 1 442 ? 30.931 2.483 -6.887 1.00 30.28 442 SER A O 1
ATOM 3436 N N . ALA A 1 443 ? 30.419 2.053 -4.744 1.00 31.27 443 ALA A N 1
ATOM 3437 C CA . ALA A 1 443 ? 28.992 1.851 -4.934 1.00 31.27 443 ALA A CA 1
ATOM 3438 C C . ALA A 1 443 ? 28.246 3.111 -4.485 1.00 31.27 443 ALA A C 1
ATOM 3440 O O . ALA A 1 443 ? 28.478 3.616 -3.388 1.00 31.27 443 ALA A O 1
ATOM 3441 N N . THR A 1 444 ? 27.296 3.568 -5.298 1.00 31.50 444 THR A N 1
ATOM 3442 C CA . THR A 1 444 ? 26.130 4.315 -4.822 1.00 31.50 444 THR A CA 1
ATOM 3443 C C . THR A 1 444 ? 24.870 3.761 -5.485 1.00 31.50 444 THR A C 1
ATOM 3445 O O . THR A 1 444 ? 24.828 3.571 -6.697 1.00 31.50 444 THR A O 1
ATOM 3448 N N . SER A 1 445 ? 23.858 3.554 -4.637 1.00 32.62 445 SER A N 1
ATOM 3449 C CA . SER A 1 445 ? 22.416 3.553 -4.937 1.00 32.62 445 SER A CA 1
ATOM 3450 C C . SER A 1 445 ? 21.740 2.246 -5.384 1.00 32.62 445 SER A C 1
ATOM 3452 O O . SER A 1 445 ? 21.519 1.982 -6.558 1.00 32.62 445 SER A O 1
ATOM 3454 N N . ALA A 1 446 ? 21.358 1.465 -4.369 1.00 31.66 446 ALA A N 1
ATOM 3455 C CA . ALA A 1 446 ? 19.982 1.093 -4.001 1.00 31.66 446 ALA A CA 1
ATOM 3456 C C . ALA A 1 446 ? 18.844 1.133 -5.053 1.00 31.66 446 ALA A C 1
ATOM 3458 O O . ALA A 1 446 ? 18.479 2.204 -5.532 1.00 31.66 446 ALA A O 1
ATOM 3459 N N . ALA A 1 447 ? 18.173 -0.018 -5.221 1.00 30.03 447 ALA A N 1
ATOM 3460 C CA . ALA A 1 447 ? 16.707 -0.194 -5.249 1.00 30.03 447 ALA A CA 1
ATOM 3461 C C . ALA A 1 447 ? 16.390 -1.711 -5.165 1.00 30.03 447 ALA A C 1
ATOM 3463 O O . ALA A 1 447 ? 16.726 -2.469 -6.066 1.00 30.03 447 ALA A O 1
ATOM 3464 N N . THR A 1 448 ? 15.984 -2.245 -4.008 1.00 33.59 448 THR A N 1
ATOM 3465 C CA . THR A 1 448 ? 14.600 -2.666 -3.686 1.00 33.59 448 THR A CA 1
ATOM 3466 C C . THR A 1 448 ? 13.775 -3.205 -4.860 1.00 33.59 448 THR A C 1
ATOM 3468 O O . THR A 1 448 ? 13.108 -2.446 -5.557 1.00 33.59 448 THR A O 1
ATOM 3471 N N . SER A 1 449 ? 13.719 -4.533 -4.981 1.00 31.55 449 SER A N 1
ATOM 3472 C CA . SER A 1 449 ? 12.532 -5.247 -5.463 1.00 31.55 449 SER A CA 1
ATOM 3473 C C . SER A 1 449 ? 12.378 -6.556 -4.684 1.00 31.55 449 SER A C 1
ATOM 3475 O O . SER A 1 449 ? 13.315 -7.339 -4.551 1.00 31.55 449 SER A O 1
ATOM 3477 N N . SER A 1 450 ? 11.196 -6.734 -4.101 1.00 31.73 450 SER A N 1
ATOM 3478 C CA . SER A 1 450 ? 10.744 -7.965 -3.456 1.00 31.73 450 SER A CA 1
ATOM 3479 C C . SER A 1 450 ? 10.147 -8.906 -4.505 1.00 31.73 450 SER A C 1
ATOM 3481 O O . SER A 1 450 ? 9.420 -8.430 -5.380 1.00 31.73 450 SER A O 1
ATOM 3483 N N . PRO A 1 451 ? 10.309 -10.227 -4.343 1.00 37.00 451 PRO A N 1
ATOM 3484 C CA . PRO A 1 451 ? 9.296 -11.180 -4.772 1.00 37.00 451 PRO A CA 1
ATOM 3485 C C . PRO A 1 451 ? 8.936 -12.117 -3.609 1.00 37.00 451 PRO A C 1
ATOM 3487 O O . PRO A 1 451 ? 9.739 -12.941 -3.188 1.00 37.00 451 PRO A O 1
ATOM 3490 N N . SER A 1 452 ? 7.705 -12.011 -3.108 1.00 32.50 452 SER A N 1
ATOM 3491 C CA . SER A 1 452 ? 7.092 -13.049 -2.273 1.00 32.50 452 SER A CA 1
ATOM 3492 C C . SER A 1 452 ? 5.890 -13.603 -3.017 1.00 32.50 452 SER A C 1
ATOM 3494 O O . SER A 1 452 ? 4.981 -12.853 -3.370 1.00 32.50 452 SER A O 1
ATOM 3496 N N . GLY A 1 453 ? 5.893 -14.913 -3.250 1.00 36.03 453 GLY A N 1
ATOM 3497 C CA . GLY A 1 453 ? 4.773 -15.602 -3.880 1.00 36.03 453 GLY A CA 1
ATOM 3498 C C . GLY A 1 453 ? 5.054 -17.031 -4.337 1.00 36.03 453 GLY A C 1
ATOM 3499 O O . GLY A 1 453 ? 4.433 -17.468 -5.296 1.00 36.03 453 GLY A O 1
ATOM 3500 N N . SER A 1 454 ? 5.961 -17.770 -3.694 1.00 35.47 454 SER A N 1
ATOM 3501 C CA . SER A 1 454 ? 5.973 -19.231 -3.792 1.00 35.47 454 SER A CA 1
ATOM 3502 C C . SER A 1 454 ? 5.652 -19.804 -2.417 1.00 35.47 454 SER A C 1
ATOM 3504 O O . SER A 1 454 ? 6.226 -19.425 -1.399 1.00 35.47 454 SER A O 1
ATOM 3506 N N . SER A 1 455 ? 4.633 -20.658 -2.394 1.00 41.81 455 SER A N 1
ATOM 3507 C CA . SER A 1 455 ? 4.186 -21.404 -1.226 1.00 41.81 455 SER A CA 1
ATOM 3508 C C . SER A 1 455 ? 5.363 -22.201 -0.663 1.00 41.81 455 SER A C 1
ATOM 3510 O O . SER A 1 455 ? 5.811 -23.179 -1.263 1.00 41.81 455 SER A O 1
ATOM 3512 N N . ILE A 1 456 ? 5.897 -21.749 0.470 1.00 49.47 456 ILE A N 1
ATOM 3513 C CA . ILE A 1 456 ? 6.918 -22.478 1.215 1.00 49.47 456 ILE A CA 1
ATOM 3514 C C . ILE A 1 456 ? 6.194 -23.634 1.898 1.00 49.47 456 ILE A C 1
ATOM 3516 O O . ILE A 1 456 ? 5.499 -23.452 2.898 1.00 49.47 456 ILE A O 1
ATOM 3520 N N . VAL A 1 457 ? 6.337 -24.829 1.329 1.00 57.41 457 VAL A N 1
ATOM 3521 C CA . VAL A 1 457 ? 6.018 -26.071 2.031 1.00 57.41 457 VAL A CA 1
ATOM 3522 C C . VAL A 1 457 ? 6.929 -26.128 3.264 1.00 57.41 457 VAL A C 1
ATOM 3524 O O . VAL A 1 457 ? 8.150 -26.046 3.100 1.00 57.41 457 VAL A O 1
ATOM 3527 N N . PRO A 1 458 ? 6.383 -26.236 4.488 1.00 61.28 458 PRO A N 1
ATOM 3528 C CA . PRO A 1 458 ? 7.185 -26.234 5.703 1.00 61.28 458 PRO A CA 1
ATOM 3529 C C . PRO A 1 458 ? 8.233 -27.347 5.670 1.00 61.28 458 PRO A C 1
ATOM 3531 O O . PRO A 1 458 ? 7.952 -28.472 5.252 1.00 61.28 458 PRO A O 1
ATOM 3534 N N . LEU A 1 459 ? 9.441 -27.035 6.141 1.00 57.09 459 LEU A N 1
ATOM 3535 C CA . LEU A 1 459 ? 10.595 -27.941 6.173 1.00 57.09 459 LEU A CA 1
ATOM 3536 C C . LEU A 1 459 ? 10.269 -29.299 6.822 1.00 57.09 459 LEU A C 1
ATOM 3538 O O . LEU A 1 459 ? 10.767 -30.336 6.384 1.00 57.09 459 LEU A O 1
ATOM 3542 N N . GLU A 1 460 ? 9.378 -29.303 7.814 1.00 68.12 460 GLU A N 1
ATOM 3543 C CA . GLU A 1 460 ? 8.891 -30.510 8.488 1.00 68.12 460 GLU A CA 1
ATOM 3544 C C . GLU A 1 460 ? 8.148 -31.455 7.533 1.00 68.12 460 GLU A C 1
ATOM 3546 O O . GLU A 1 460 ? 8.321 -32.672 7.595 1.00 68.12 460 GLU A O 1
ATOM 3551 N N . GLN A 1 461 ? 7.384 -30.908 6.587 1.00 60.69 461 GLN A N 1
ATOM 3552 C CA . GLN A 1 461 ? 6.577 -31.679 5.646 1.00 60.69 461 GLN A CA 1
ATOM 3553 C C . GLN A 1 461 ? 7.418 -32.272 4.506 1.00 60.69 461 GLN A C 1
ATOM 3555 O O . GLN A 1 461 ? 7.142 -33.382 4.048 1.00 60.69 461 GLN A O 1
ATOM 3560 N N . LEU A 1 462 ? 8.502 -31.597 4.108 1.00 64.56 462 LEU A N 1
ATOM 3561 C CA . LEU A 1 462 ? 9.486 -32.124 3.153 1.00 64.56 462 LEU A CA 1
ATOM 3562 C C . LEU A 1 462 ? 10.368 -33.225 3.761 1.00 64.56 462 LEU A C 1
ATOM 3564 O O . LEU A 1 462 ? 10.654 -34.222 3.091 1.00 64.56 462 LEU A O 1
ATOM 3568 N N . LEU A 1 463 ? 10.749 -33.086 5.034 1.00 60.16 463 LEU A N 1
ATOM 3569 C CA . LEU A 1 463 ? 11.450 -34.135 5.780 1.00 60.16 463 LEU A CA 1
ATOM 3570 C C . LEU A 1 463 ? 10.590 -35.400 5.918 1.00 60.16 463 LEU A C 1
ATOM 3572 O O . LEU A 1 463 ? 11.092 -36.507 5.704 1.00 60.16 463 LEU A O 1
ATOM 3576 N N . LEU A 1 464 ? 9.288 -35.242 6.182 1.00 66.62 464 LEU A N 1
ATOM 3577 C CA . LEU A 1 464 ? 8.350 -36.363 6.296 1.00 66.62 464 LEU A CA 1
ATOM 3578 C C . LEU A 1 464 ? 8.142 -37.090 4.954 1.00 66.62 464 LEU A C 1
ATOM 3580 O O . LEU A 1 464 ? 8.165 -38.321 4.902 1.00 66.62 464 LEU A O 1
ATOM 3584 N N . MET A 1 465 ? 8.038 -36.342 3.847 1.00 60.84 465 MET A N 1
ATOM 3585 C CA . MET A 1 465 ? 7.923 -36.909 2.493 1.00 60.84 465 MET A CA 1
ATOM 3586 C C . MET A 1 465 ? 9.175 -37.700 2.084 1.00 60.84 465 MET A C 1
ATOM 3588 O O . MET A 1 465 ? 9.092 -38.703 1.371 1.00 60.84 465 MET A O 1
ATOM 3592 N N . GLN A 1 466 ? 10.348 -37.277 2.557 1.00 57.22 466 GLN A N 1
ATOM 3593 C CA . GLN A 1 466 ? 11.608 -37.965 2.298 1.00 57.22 466 GLN A CA 1
ATOM 3594 C C . GLN A 1 466 ? 11.773 -39.235 3.140 1.00 57.22 466 GLN A C 1
ATOM 3596 O O . GLN A 1 466 ? 12.284 -40.237 2.632 1.00 57.22 466 GLN A O 1
ATOM 3601 N N . GLN A 1 467 ? 11.320 -39.222 4.396 1.00 54.19 467 GLN A N 1
ATOM 3602 C CA . GLN A 1 467 ? 11.351 -40.405 5.257 1.00 54.19 467 GLN A CA 1
ATOM 3603 C C . GLN A 1 467 ? 10.471 -41.532 4.696 1.00 54.19 467 GLN A C 1
ATOM 3605 O O . GLN A 1 467 ? 10.844 -42.701 4.772 1.00 54.19 467 GLN A O 1
ATOM 3610 N N . GLN A 1 468 ? 9.353 -41.178 4.055 1.00 53.28 468 GLN A N 1
ATOM 3611 C CA . GLN A 1 468 ? 8.446 -42.137 3.426 1.00 53.28 468 GLN A CA 1
ATOM 3612 C C . GLN A 1 468 ? 9.013 -42.732 2.123 1.00 53.28 468 GLN A C 1
ATOM 3614 O O . GLN A 1 468 ? 8.781 -43.902 1.828 1.00 53.28 468 GLN A O 1
ATOM 3619 N N . LYS A 1 469 ? 9.820 -41.967 1.369 1.00 51.59 469 LYS A N 1
ATOM 3620 C CA . LYS A 1 469 ? 10.437 -42.433 0.114 1.00 51.59 469 LYS A CA 1
ATOM 3621 C C . LYS A 1 469 ? 11.623 -43.386 0.337 1.00 51.59 469 LYS A C 1
ATOM 3623 O O . LYS A 1 469 ? 11.818 -44.303 -0.451 1.00 51.59 469 LYS A O 1
ATOM 3628 N N . LEU A 1 470 ? 12.363 -43.241 1.438 1.00 52.03 470 LEU A N 1
ATOM 3629 C CA . LEU A 1 470 ? 13.475 -44.146 1.775 1.00 52.03 470 LEU A CA 1
ATOM 3630 C C . LEU A 1 470 ? 13.022 -45.540 2.254 1.00 52.03 470 LEU A C 1
ATOM 3632 O O . LEU A 1 470 ? 13.837 -46.456 2.281 1.00 52.03 470 LEU A O 1
ATOM 3636 N N . GLN A 1 471 ? 11.743 -45.724 2.601 1.00 48.25 471 GLN A N 1
ATOM 3637 C CA . GLN A 1 471 ? 11.201 -47.031 3.000 1.00 48.25 471 GLN A CA 1
ATOM 3638 C C . GLN A 1 471 ? 10.715 -47.886 1.814 1.00 48.25 471 GLN A C 1
ATOM 3640 O O . GLN A 1 471 ? 10.536 -49.089 1.985 1.00 48.25 471 GLN A O 1
ATOM 3645 N N . GLN A 1 472 ? 10.525 -47.309 0.618 1.00 47.66 472 GLN A N 1
ATOM 3646 C CA . GLN A 1 472 ? 10.036 -48.047 -0.560 1.00 47.66 472 GLN A CA 1
ATOM 3647 C C . GLN A 1 472 ? 11.144 -48.625 -1.454 1.00 47.66 472 GLN A C 1
ATOM 3649 O O . GLN A 1 472 ? 10.932 -49.672 -2.057 1.00 47.66 472 GLN A O 1
ATOM 3654 N N . ASP A 1 473 ? 12.342 -48.035 -1.478 1.00 41.53 473 ASP A N 1
ATOM 3655 C CA . ASP A 1 473 ? 13.425 -48.470 -2.382 1.00 41.53 473 ASP A CA 1
ATOM 3656 C C . ASP A 1 473 ? 14.340 -49.571 -1.793 1.00 41.53 473 ASP A C 1
ATOM 3658 O O . ASP A 1 473 ? 15.353 -49.937 -2.383 1.00 41.53 473 ASP A O 1
ATOM 3662 N N . GLY A 1 474 ? 13.990 -50.142 -0.634 1.00 41.00 474 GLY A N 1
ATOM 3663 C CA . GLY A 1 474 ? 14.799 -51.155 0.061 1.00 41.00 474 GLY A CA 1
ATOM 3664 C C . GLY A 1 474 ? 14.609 -52.611 -0.389 1.00 41.00 474 GLY A C 1
ATOM 3665 O O . GLY A 1 474 ? 15.272 -53.489 0.158 1.00 41.00 474 GLY A O 1
ATOM 3666 N N . ASN A 1 475 ? 13.716 -52.908 -1.342 1.00 42.72 475 ASN A N 1
ATOM 3667 C CA . ASN A 1 475 ? 13.346 -54.291 -1.673 1.00 42.72 475 ASN A CA 1
ATOM 3668 C C . ASN A 1 475 ? 13.436 -54.618 -3.173 1.00 42.72 475 ASN A C 1
ATOM 3670 O O . ASN A 1 475 ? 12.432 -54.895 -3.826 1.00 42.72 475 ASN A O 1
ATOM 3674 N N . SER A 1 476 ? 14.653 -54.637 -3.715 1.00 37.59 476 SER A N 1
ATOM 3675 C CA . SER A 1 476 ? 14.966 -55.427 -4.916 1.00 37.59 476 SER A CA 1
ATOM 3676 C C . SER A 1 476 ? 16.453 -55.794 -4.955 1.00 37.59 476 SER A C 1
ATOM 3678 O O . SER A 1 476 ? 17.289 -55.109 -5.530 1.00 37.59 476 SER A O 1
ATOM 3680 N N . GLY A 1 477 ? 16.793 -56.901 -4.295 1.00 38.75 477 GLY A N 1
ATOM 3681 C CA . GLY A 1 477 ? 18.053 -57.600 -4.521 1.00 38.75 477 GLY A CA 1
ATOM 3682 C C . GLY A 1 477 ? 17.834 -58.781 -5.462 1.00 38.75 477 GLY A C 1
ATOM 3683 O O . GLY A 1 477 ? 16.925 -59.576 -5.228 1.00 38.75 477 GLY A O 1
ATOM 3684 N N . GLY A 1 478 ? 18.696 -58.932 -6.472 1.00 34.09 478 GLY A N 1
ATOM 3685 C CA . GLY A 1 478 ? 18.945 -60.241 -7.082 1.00 34.09 478 GLY A CA 1
ATOM 3686 C C . GLY A 1 478 ? 19.318 -60.264 -8.566 1.00 34.09 478 GLY A C 1
ATOM 3687 O O . GLY A 1 478 ? 18.447 -60.446 -9.403 1.00 34.09 478 GLY A O 1
ATOM 3688 N N . GLY A 1 479 ? 20.627 -60.272 -8.849 1.00 34.31 479 GLY A N 1
ATOM 3689 C CA . GLY A 1 479 ? 21.215 -61.226 -9.802 1.00 34.31 479 GLY A CA 1
ATOM 3690 C C . GLY A 1 479 ? 21.646 -60.726 -11.189 1.00 34.31 479 GLY A C 1
ATOM 3691 O O . GLY A 1 479 ? 20.808 -60.437 -12.031 1.00 34.31 479 GLY A O 1
ATOM 3692 N N . GLY A 1 480 ? 22.956 -60.828 -11.469 1.00 33.47 480 GLY A N 1
ATOM 3693 C CA . GLY A 1 480 ? 23.447 -61.279 -12.782 1.00 33.47 480 GLY A CA 1
ATOM 3694 C C . GLY A 1 480 ? 24.458 -60.394 -13.526 1.00 33.47 480 GLY A C 1
ATOM 3695 O O . GLY A 1 480 ? 24.064 -59.519 -14.278 1.00 33.47 480 GLY A O 1
ATOM 3696 N N . GLY A 1 481 ? 25.748 -60.747 -13.421 1.00 34.31 481 GLY A N 1
ATOM 3697 C CA . GLY A 1 481 ? 26.686 -60.814 -14.557 1.00 34.31 481 GLY A CA 1
ATOM 3698 C C . GLY A 1 481 ? 27.296 -59.519 -15.114 1.00 34.31 481 GLY A C 1
ATOM 3699 O O . GLY A 1 481 ? 26.674 -58.863 -15.928 1.00 34.31 481 GLY A O 1
ATOM 3700 N N . ALA A 1 482 ? 28.554 -59.247 -14.734 1.00 46.56 482 ALA A N 1
ATOM 3701 C CA . ALA A 1 482 ? 29.728 -58.697 -15.458 1.00 46.56 482 ALA A CA 1
ATOM 3702 C C . ALA A 1 482 ? 29.632 -57.643 -16.602 1.00 46.56 482 ALA A C 1
ATOM 3704 O O . ALA A 1 482 ? 30.670 -57.132 -17.013 1.00 46.56 482 ALA A O 1
ATOM 3705 N N . THR A 1 483 ? 28.462 -57.258 -17.103 1.00 46.12 483 THR A N 1
ATOM 3706 C CA . THR A 1 483 ? 28.228 -56.048 -17.918 1.00 46.12 483 THR A CA 1
ATOM 3707 C C . THR A 1 483 ? 27.576 -54.930 -17.098 1.00 46.12 483 THR A C 1
ATOM 3709 O O . THR A 1 483 ? 27.491 -53.795 -17.556 1.00 46.12 483 THR A O 1
ATOM 3712 N N . ALA A 1 484 ? 27.178 -55.237 -15.859 1.00 49.53 484 ALA A N 1
ATOM 3713 C CA . ALA A 1 484 ? 26.558 -54.318 -14.911 1.00 49.53 484 ALA A CA 1
ATOM 3714 C C . ALA A 1 484 ? 27.527 -53.286 -14.309 1.00 49.53 484 ALA A C 1
ATOM 3716 O O . ALA A 1 484 ? 27.069 -52.275 -13.794 1.00 49.53 484 ALA A O 1
ATOM 3717 N N . ASP A 1 485 ? 28.848 -53.490 -14.369 1.00 53.06 485 ASP A N 1
ATOM 3718 C CA . ASP A 1 485 ? 29.800 -52.592 -13.697 1.00 53.06 485 ASP A CA 1
ATOM 3719 C C . ASP A 1 485 ? 29.889 -51.213 -14.372 1.00 53.06 485 ASP A C 1
ATOM 3721 O O . ASP A 1 485 ? 30.050 -50.209 -13.684 1.00 53.06 485 ASP A O 1
ATOM 3725 N N . PHE A 1 486 ? 29.718 -51.121 -15.697 1.00 48.38 486 PHE A N 1
ATOM 3726 C CA . PHE A 1 486 ? 29.743 -49.834 -16.407 1.00 48.38 486 PHE A CA 1
ATOM 3727 C C . PHE A 1 486 ? 28.435 -49.049 -16.216 1.00 48.38 486 PHE A C 1
ATOM 3729 O O . PHE A 1 486 ? 28.471 -47.872 -15.863 1.00 48.38 486 PHE A O 1
ATOM 3736 N N . GLU A 1 487 ? 27.282 -49.718 -16.328 1.00 55.69 487 GLU A N 1
ATOM 3737 C CA . GLU A 1 487 ? 25.969 -49.121 -16.036 1.00 55.69 487 GLU A CA 1
ATOM 3738 C C . GLU A 1 487 ? 25.809 -48.770 -14.546 1.00 55.69 487 GLU A C 1
ATOM 3740 O O . GLU A 1 487 ? 25.208 -47.752 -14.215 1.00 55.69 487 GLU A O 1
ATOM 3745 N N . SER A 1 488 ? 26.406 -49.552 -13.640 1.00 65.12 488 SER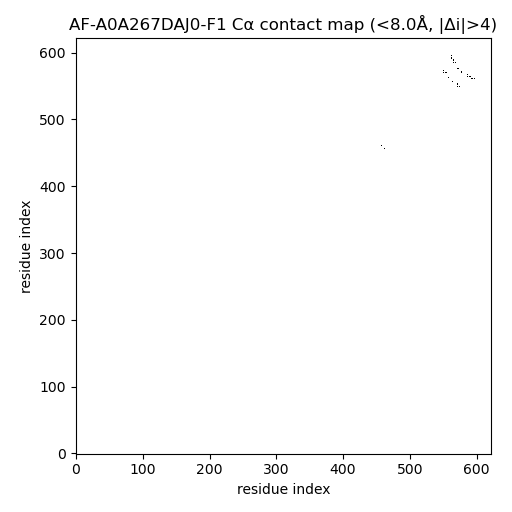 A N 1
ATOM 3746 C CA . SER A 1 488 ? 26.467 -49.272 -12.198 1.00 65.12 488 SER A CA 1
ATOM 3747 C C . SER A 1 488 ? 27.340 -48.056 -11.887 1.00 65.12 488 SER A C 1
ATOM 3749 O O . SER A 1 488 ? 26.954 -47.206 -11.082 1.00 65.12 488 SER A O 1
ATOM 3751 N N . VAL A 1 489 ? 28.488 -47.910 -12.558 1.00 71.94 489 VAL A N 1
ATOM 3752 C CA . VAL A 1 489 ? 29.356 -46.731 -12.409 1.00 71.94 489 VAL A CA 1
ATOM 3753 C C . VAL A 1 489 ? 28.686 -45.477 -12.970 1.00 71.94 489 VAL A C 1
ATOM 3755 O O . VAL A 1 489 ? 28.744 -44.428 -12.328 1.00 71.94 489 VAL A O 1
ATOM 3758 N N . ASP A 1 490 ? 28.004 -45.559 -14.111 1.00 74.81 490 ASP A N 1
ATOM 3759 C CA . ASP A 1 490 ? 27.275 -44.418 -14.674 1.00 74.81 490 ASP A CA 1
ATOM 3760 C C . ASP A 1 490 ? 26.022 -44.064 -13.860 1.00 74.81 490 ASP A C 1
ATOM 3762 O O . ASP A 1 490 ? 25.761 -42.882 -13.614 1.00 74.81 490 ASP A O 1
ATOM 3766 N N . ALA A 1 491 ? 25.309 -45.056 -13.321 1.00 77.62 491 ALA A N 1
ATOM 3767 C CA . ALA A 1 491 ? 24.240 -44.838 -12.348 1.00 77.62 491 ALA A CA 1
ATOM 3768 C C . ALA A 1 491 ? 24.769 -44.183 -11.059 1.00 77.62 491 ALA A C 1
ATOM 3770 O O . ALA A 1 491 ? 24.140 -43.266 -10.524 1.00 77.62 491 ALA A O 1
ATOM 3771 N N . MET A 1 492 ? 25.952 -44.585 -10.587 1.00 76.19 492 MET A N 1
ATOM 3772 C CA . MET A 1 492 ? 26.615 -43.987 -9.426 1.00 76.19 492 MET A CA 1
ATOM 3773 C C . MET A 1 492 ? 27.074 -42.551 -9.706 1.00 76.19 492 MET A C 1
ATOM 3775 O O . MET A 1 492 ? 26.891 -41.677 -8.859 1.00 76.19 492 MET A O 1
ATOM 3779 N N . ARG A 1 493 ? 27.594 -42.264 -10.907 1.00 82.44 493 ARG A N 1
ATOM 3780 C CA . ARG A 1 493 ? 27.925 -40.898 -11.351 1.00 82.44 493 ARG A CA 1
ATOM 3781 C C . ARG A 1 493 ? 26.685 -40.016 -11.414 1.00 82.44 493 ARG A C 1
ATOM 3783 O O . ARG A 1 493 ? 26.715 -38.897 -10.909 1.00 82.44 493 ARG A O 1
ATOM 3790 N N . LEU A 1 494 ? 25.583 -40.515 -11.970 1.00 84.81 494 LEU A N 1
ATOM 3791 C CA . LEU A 1 494 ? 24.307 -39.798 -12.008 1.00 84.81 494 LEU A CA 1
ATOM 3792 C C . LEU A 1 494 ? 23.753 -39.541 -10.601 1.00 84.81 494 LEU A C 1
ATOM 3794 O O . LEU A 1 494 ? 23.291 -38.434 -10.316 1.00 84.81 494 LEU A O 1
ATOM 3798 N N . ALA A 1 495 ? 23.841 -40.522 -9.699 1.00 84.38 495 ALA A N 1
ATOM 3799 C CA . ALA A 1 495 ? 23.457 -40.360 -8.300 1.00 84.38 495 ALA A CA 1
ATOM 3800 C C . ALA A 1 495 ? 24.331 -39.317 -7.583 1.00 84.38 495 ALA A C 1
ATOM 3802 O O . ALA A 1 495 ? 23.804 -38.497 -6.831 1.00 84.38 495 ALA A O 1
ATOM 3803 N N . LEU A 1 496 ? 25.635 -39.289 -7.868 1.00 83.50 496 LEU A N 1
ATOM 3804 C CA . LEU A 1 496 ? 26.576 -38.313 -7.323 1.00 83.50 496 LEU A CA 1
ATOM 3805 C C . LEU A 1 496 ? 26.320 -36.900 -7.866 1.00 83.50 496 LEU A C 1
ATOM 3807 O O . LEU A 1 496 ? 26.287 -35.951 -7.091 1.00 83.50 496 LEU A O 1
ATOM 3811 N N . ILE A 1 497 ? 26.027 -36.751 -9.161 1.00 87.81 497 ILE A N 1
ATOM 3812 C CA . ILE A 1 497 ? 25.602 -35.472 -9.757 1.00 87.81 497 ILE A CA 1
ATOM 3813 C C . ILE A 1 497 ? 24.296 -34.991 -9.113 1.00 87.81 497 ILE A C 1
ATOM 3815 O O . ILE A 1 497 ? 24.162 -33.816 -8.772 1.00 87.81 497 ILE A O 1
ATOM 3819 N N . LYS A 1 498 ? 23.332 -35.892 -8.898 1.00 85.56 498 LYS A N 1
ATOM 3820 C CA . LYS A 1 498 ? 22.064 -35.570 -8.232 1.00 85.56 498 LYS A CA 1
ATOM 3821 C C . LYS A 1 498 ? 22.271 -35.176 -6.766 1.00 85.56 498 LYS A C 1
ATOM 3823 O O . LYS A 1 498 ? 21.611 -34.253 -6.293 1.00 85.56 498 LYS A O 1
ATOM 3828 N N . ALA A 1 499 ? 23.185 -35.841 -6.061 1.00 81.50 499 ALA A N 1
ATOM 3829 C CA . ALA A 1 499 ? 23.567 -35.498 -4.696 1.00 81.50 499 ALA A CA 1
ATOM 3830 C C . ALA A 1 499 ? 24.288 -34.141 -4.628 1.00 81.50 499 ALA A C 1
ATOM 3832 O O . ALA A 1 499 ? 23.937 -33.327 -3.781 1.00 81.50 499 ALA A O 1
ATOM 3833 N N . ASN A 1 500 ? 25.201 -33.849 -5.559 1.00 86.81 500 ASN A N 1
ATOM 3834 C CA . ASN A 1 500 ? 25.893 -32.560 -5.643 1.00 86.81 500 ASN A CA 1
ATOM 3835 C C . ASN A 1 500 ? 24.923 -31.409 -5.927 1.00 86.81 500 ASN A C 1
ATOM 3837 O O . ASN A 1 500 ? 24.907 -30.442 -5.175 1.00 86.81 500 ASN A O 1
ATOM 3841 N N . ARG A 1 501 ? 24.017 -31.560 -6.905 1.00 88.69 501 ARG A N 1
ATOM 3842 C CA . ARG A 1 501 ? 22.946 -30.574 -7.167 1.00 88.69 501 ARG A CA 1
ATOM 3843 C C . ARG A 1 501 ? 22.062 -30.339 -5.943 1.00 88.69 501 ARG A C 1
ATOM 3845 O O . ARG A 1 501 ? 21.588 -29.233 -5.700 1.00 88.69 501 ARG A O 1
ATOM 3852 N N . ARG A 1 502 ? 21.824 -31.388 -5.152 1.00 85.56 502 ARG A N 1
ATOM 3853 C CA . ARG A 1 502 ? 21.058 -31.287 -3.909 1.00 85.56 502 ARG A CA 1
ATOM 3854 C C . ARG A 1 502 ? 21.826 -30.539 -2.820 1.00 85.56 502 ARG A C 1
ATOM 3856 O O . ARG A 1 502 ? 21.216 -29.745 -2.111 1.00 85.56 502 ARG A O 1
ATOM 3863 N N . ILE A 1 503 ? 23.127 -30.785 -2.686 1.00 90.06 503 ILE A N 1
ATOM 3864 C CA . ILE A 1 503 ? 23.996 -30.052 -1.758 1.00 90.06 503 ILE A CA 1
ATOM 3865 C C . ILE A 1 503 ? 24.049 -28.576 -2.158 1.00 90.06 503 ILE A C 1
ATOM 3867 O O . ILE A 1 503 ? 23.852 -27.723 -1.300 1.00 90.06 503 ILE A O 1
ATOM 3871 N N . GLU A 1 504 ? 24.222 -28.268 -3.444 1.00 90.44 504 GLU A N 1
ATOM 3872 C CA . GLU A 1 504 ? 24.187 -26.898 -3.977 1.00 90.44 504 GLU A CA 1
ATOM 3873 C C . GLU A 1 504 ? 22.868 -26.194 -3.640 1.00 90.44 504 GLU A C 1
ATOM 3875 O O . GLU A 1 504 ? 22.878 -25.086 -3.107 1.00 90.44 504 GLU A O 1
ATOM 3880 N N . HIS A 1 505 ? 21.727 -26.857 -3.855 1.00 89.88 505 HIS A N 1
ATOM 3881 C CA . HIS A 1 505 ? 20.422 -26.290 -3.517 1.00 89.88 505 HIS A CA 1
ATOM 3882 C C . HIS A 1 505 ? 20.245 -26.055 -2.008 1.00 89.88 505 HIS A C 1
ATOM 3884 O O . HIS A 1 505 ? 19.792 -24.987 -1.607 1.00 89.88 505 HIS A O 1
ATOM 3890 N N . LEU A 1 506 ? 20.640 -27.011 -1.157 1.00 89.88 506 LEU A N 1
ATOM 3891 C CA . LEU A 1 506 ? 20.580 -26.844 0.302 1.00 89.88 506 LEU A CA 1
ATOM 3892 C C . LEU A 1 506 ? 21.526 -25.747 0.798 1.00 89.88 506 LEU A C 1
ATOM 3894 O O . LEU A 1 506 ? 21.185 -25.026 1.729 1.00 89.88 506 LEU A O 1
ATOM 3898 N N . THR A 1 507 ? 22.686 -25.599 0.162 1.00 92.50 507 THR A N 1
ATOM 3899 C CA . THR A 1 507 ? 23.652 -24.540 0.474 1.00 92.50 507 THR A CA 1
ATOM 3900 C C . THR A 1 507 ? 23.089 -23.178 0.077 1.00 92.50 507 THR A C 1
ATOM 3902 O O . THR A 1 507 ? 23.177 -22.232 0.853 1.00 92.50 507 THR A O 1
ATOM 3905 N N . SER A 1 508 ? 22.430 -23.091 -1.082 1.00 89.94 508 SER A N 1
ATOM 3906 C CA . SER A 1 508 ? 21.716 -21.888 -1.515 1.00 89.94 508 SER A CA 1
ATOM 3907 C C . SER A 1 508 ? 20.607 -21.514 -0.530 1.00 89.94 508 SER A C 1
ATOM 3909 O O . SER A 1 508 ? 20.558 -20.371 -0.086 1.00 89.94 508 SER A O 1
ATOM 3911 N N . LEU A 1 509 ? 19.763 -22.471 -0.130 1.00 89.94 509 LEU A N 1
ATOM 3912 C CA . LEU A 1 509 ? 18.698 -22.236 0.852 1.00 89.94 509 LEU A CA 1
ATOM 3913 C C . LEU A 1 509 ? 19.250 -21.824 2.221 1.00 89.94 509 LEU A C 1
ATOM 3915 O O . LEU A 1 509 ? 18.672 -20.967 2.886 1.00 89.94 509 LEU A O 1
ATOM 3919 N N . LEU A 1 510 ? 20.371 -22.412 2.646 1.00 90.56 510 LEU A N 1
ATOM 3920 C CA . LEU A 1 510 ? 21.036 -22.021 3.884 1.00 90.56 510 LEU A CA 1
ATOM 3921 C C . LEU A 1 510 ? 21.544 -20.580 3.794 1.00 90.56 510 LEU A C 1
ATOM 3923 O O . LEU A 1 510 ? 21.261 -19.793 4.690 1.00 90.56 510 LEU A O 1
ATOM 3927 N N . SER A 1 511 ? 22.212 -20.216 2.695 1.00 93.19 511 SER A N 1
ATOM 3928 C CA . SER A 1 511 ? 22.693 -18.847 2.483 1.00 93.19 511 SER A CA 1
ATOM 3929 C C . SER A 1 511 ? 21.549 -17.825 2.440 1.00 93.19 511 SER A C 1
ATOM 3931 O O . SER A 1 511 ? 21.655 -16.757 3.037 1.00 93.19 511 SER A O 1
ATOM 3933 N N . GLU A 1 512 ? 20.414 -18.180 1.830 1.00 92.00 512 GLU A N 1
ATOM 3934 C CA . GLU A 1 512 ? 19.208 -17.347 1.799 1.00 92.00 512 GLU A CA 1
ATOM 3935 C C . GLU A 1 512 ? 18.589 -17.201 3.200 1.00 92.00 512 GLU A C 1
ATOM 3937 O O . GLU A 1 512 ? 18.200 -16.105 3.608 1.00 92.00 512 GLU A O 1
ATOM 3942 N N . SER A 1 513 ? 18.554 -18.284 3.983 1.00 90.69 513 SER A N 1
ATOM 3943 C CA . SER A 1 513 ? 18.098 -18.256 5.377 1.00 90.69 513 SER A CA 1
ATOM 3944 C C . SER A 1 513 ? 19.020 -17.424 6.273 1.00 90.69 513 SER A C 1
ATOM 3946 O O . SER A 1 513 ? 18.538 -16.716 7.161 1.00 90.69 513 SER A O 1
ATOM 3948 N N . GLU A 1 514 ? 20.335 -17.508 6.075 1.00 91.62 514 GLU A N 1
ATOM 3949 C CA . GLU A 1 514 ? 21.321 -16.696 6.791 1.00 91.62 514 GLU A CA 1
ATOM 3950 C C . GLU A 1 514 ? 21.151 -15.211 6.450 1.00 91.62 514 GLU A C 1
ATOM 3952 O O . GLU A 1 514 ? 21.072 -14.381 7.359 1.00 91.62 514 GLU A O 1
ATOM 3957 N N . GLU A 1 515 ? 20.990 -14.870 5.167 1.00 93.12 515 GLU A N 1
ATOM 3958 C CA . GLU A 1 515 ? 20.728 -13.496 4.728 1.00 93.12 515 GLU A CA 1
ATOM 3959 C C . GLU A 1 515 ? 19.415 -12.954 5.314 1.00 93.12 515 GLU A C 1
ATOM 3961 O O . GLU A 1 515 ? 19.362 -11.831 5.831 1.00 93.12 515 GLU A O 1
ATOM 3966 N N . MET A 1 516 ? 18.351 -13.763 5.300 1.00 93.44 516 MET A N 1
ATOM 3967 C CA . MET A 1 516 ? 17.067 -13.398 5.896 1.00 93.44 516 MET A CA 1
ATOM 3968 C C . MET A 1 516 ? 17.195 -13.155 7.406 1.00 93.44 516 MET A C 1
ATOM 3970 O O . MET A 1 516 ? 16.637 -12.185 7.921 1.00 93.44 516 MET A O 1
ATOM 3974 N N . SER A 1 517 ? 17.961 -13.987 8.114 1.00 91.50 517 SER A N 1
ATOM 3975 C CA . SER A 1 517 ? 18.224 -13.826 9.548 1.00 91.50 517 SER A CA 1
ATOM 3976 C C . SER A 1 517 ? 18.962 -12.517 9.852 1.00 91.50 517 SER A C 1
ATOM 3978 O O . SER A 1 517 ? 18.555 -11.763 10.741 1.00 91.50 517 SER A O 1
ATOM 3980 N N . VAL A 1 518 ? 19.988 -12.179 9.061 1.00 94.12 518 VAL A N 1
ATOM 3981 C CA . VAL A 1 518 ? 20.713 -10.901 9.177 1.00 94.12 518 VAL A CA 1
ATOM 3982 C C . VAL A 1 518 ? 19.774 -9.716 8.939 1.00 94.12 518 VAL A C 1
ATOM 3984 O O . VAL A 1 518 ? 19.774 -8.757 9.714 1.00 94.12 518 VAL A O 1
ATOM 3987 N N . ARG A 1 519 ? 18.910 -9.796 7.921 1.00 94.94 519 ARG A N 1
ATOM 3988 C CA . ARG A 1 519 ? 17.921 -8.752 7.618 1.00 94.94 519 ARG A CA 1
ATOM 3989 C C . ARG A 1 519 ? 16.923 -8.553 8.761 1.00 94.94 519 ARG A C 1
ATOM 3991 O O . ARG A 1 519 ? 16.641 -7.413 9.128 1.00 94.94 519 ARG A O 1
ATOM 3998 N N . LEU A 1 520 ? 16.417 -9.638 9.349 1.00 92.00 520 LEU A N 1
ATOM 3999 C CA . LEU A 1 520 ? 15.523 -9.579 10.511 1.00 92.00 520 LEU A CA 1
ATOM 4000 C C . LEU A 1 520 ? 16.224 -8.970 11.735 1.00 92.00 520 LEU A C 1
ATOM 4002 O O . LEU A 1 520 ? 15.625 -8.167 12.453 1.00 92.00 520 LEU A O 1
ATOM 4006 N N . ALA A 1 521 ? 17.501 -9.291 11.956 1.00 91.06 521 ALA A N 1
ATOM 4007 C CA . ALA A 1 521 ? 18.292 -8.701 13.034 1.00 91.06 521 ALA A CA 1
ATOM 4008 C C . ALA A 1 521 ? 18.509 -7.186 12.842 1.00 91.06 521 ALA A C 1
ATOM 4010 O O . ALA A 1 521 ? 18.366 -6.418 13.798 1.00 91.06 521 ALA A O 1
ATOM 4011 N N . GLU A 1 522 ? 18.788 -6.736 11.614 1.00 94.56 522 GLU A N 1
ATOM 4012 C CA . GLU A 1 522 ? 18.893 -5.313 11.256 1.00 94.56 522 GLU A CA 1
ATOM 4013 C C . GLU A 1 522 ? 17.558 -4.588 11.489 1.00 94.56 522 GLU A C 1
ATOM 4015 O O . GLU A 1 522 ? 17.526 -3.545 12.145 1.00 94.56 522 GLU A O 1
ATOM 4020 N N . GLN A 1 523 ? 16.441 -5.165 11.034 1.00 91.25 523 GLN A N 1
ATOM 4021 C CA . GLN A 1 523 ? 15.102 -4.615 11.269 1.00 91.25 523 GLN A CA 1
ATOM 4022 C C . GLN A 1 523 ? 14.800 -4.492 12.765 1.00 91.25 523 GLN A C 1
ATOM 4024 O O . GLN A 1 523 ? 14.354 -3.439 13.219 1.00 91.25 523 GLN A O 1
ATOM 4029 N N . ALA A 1 524 ? 15.112 -5.518 13.560 1.00 86.25 524 ALA A N 1
ATOM 4030 C CA . ALA A 1 524 ? 14.949 -5.473 15.010 1.00 86.25 524 ALA A CA 1
ATOM 4031 C C . ALA A 1 524 ? 15.824 -4.387 15.662 1.00 86.25 524 ALA A C 1
ATOM 4033 O O . ALA A 1 524 ? 15.391 -3.728 16.611 1.00 86.25 524 ALA A O 1
ATOM 4034 N N . ARG A 1 525 ? 17.046 -4.167 15.160 1.00 96.38 525 ARG A N 1
ATOM 4035 C CA . ARG A 1 525 ? 17.937 -3.097 15.631 1.00 96.38 525 ARG A CA 1
ATOM 4036 C C . ARG A 1 525 ? 17.358 -1.716 15.328 1.00 96.38 525 ARG A C 1
ATOM 4038 O O . ARG A 1 525 ? 17.320 -0.874 16.224 1.00 96.38 525 ARG A O 1
ATOM 4045 N N . VAL A 1 526 ? 16.893 -1.496 14.099 1.00 94.69 526 VAL A N 1
ATOM 4046 C CA . VAL A 1 526 ? 16.281 -0.229 13.671 1.00 94.69 526 VAL A CA 1
ATOM 4047 C C . VAL A 1 526 ? 15.005 0.050 14.461 1.00 94.69 526 VAL A C 1
ATOM 4049 O O . VAL A 1 526 ? 14.848 1.155 14.970 1.00 94.69 526 VAL A O 1
ATOM 4052 N N . LEU A 1 527 ? 14.139 -0.950 14.650 1.00 92.62 527 LEU A N 1
ATOM 4053 C CA . LEU A 1 527 ? 12.922 -0.809 15.455 1.00 92.62 527 LEU A CA 1
ATOM 4054 C C . LEU A 1 527 ? 13.233 -0.443 16.909 1.00 92.62 527 LEU A C 1
ATOM 4056 O O . LEU A 1 527 ? 12.598 0.451 17.460 1.00 92.62 527 LEU A O 1
ATOM 4060 N N . LYS A 1 528 ? 14.240 -1.072 17.530 1.00 97.00 528 LYS A N 1
ATOM 4061 C CA . LYS A 1 528 ? 14.674 -0.708 18.890 1.00 97.00 528 LYS A CA 1
ATOM 4062 C C . LYS A 1 528 ? 15.169 0.737 18.971 1.00 97.00 528 LYS A C 1
ATOM 4064 O O . LYS A 1 528 ? 14.876 1.419 19.948 1.00 97.00 528 LYS A O 1
ATOM 4069 N N . GLU A 1 529 ? 15.914 1.206 17.973 1.00 93.88 529 GLU A N 1
ATOM 4070 C CA . GLU A 1 529 ? 16.381 2.596 17.943 1.00 93.88 529 GLU A CA 1
ATOM 4071 C C . GLU A 1 529 ? 15.234 3.583 17.699 1.00 93.88 529 GLU A C 1
ATOM 4073 O O . GLU A 1 529 ? 15.182 4.641 18.326 1.00 93.88 529 GLU A O 1
ATOM 4078 N N . GLU A 1 530 ? 14.271 3.216 16.855 1.00 94.75 530 GLU A N 1
ATOM 4079 C CA . GLU A 1 530 ? 13.074 4.016 16.615 1.00 94.75 530 GLU A CA 1
ATOM 4080 C C . GLU A 1 530 ? 12.209 4.126 17.876 1.00 94.75 530 GLU A C 1
ATOM 4082 O O . GLU A 1 530 ? 11.787 5.230 18.212 1.00 94.75 530 GLU A O 1
ATOM 4087 N N . ILE A 1 531 ? 12.029 3.037 18.633 1.00 90.25 531 ILE A N 1
ATOM 4088 C CA . ILE A 1 531 ? 11.342 3.062 19.935 1.00 90.25 531 ILE A CA 1
ATOM 4089 C C . ILE A 1 531 ? 12.050 4.032 20.887 1.00 90.25 531 ILE A C 1
ATOM 4091 O O . ILE A 1 531 ? 11.417 4.951 21.397 1.00 90.25 531 ILE A O 1
ATOM 4095 N N . ARG A 1 532 ? 13.377 3.930 21.044 1.00 95.25 532 ARG A N 1
ATOM 4096 C CA . ARG A 1 532 ? 14.145 4.865 21.893 1.00 95.25 532 ARG A CA 1
ATOM 4097 C C . ARG A 1 532 ? 14.042 6.315 21.429 1.00 95.25 532 ARG A C 1
ATOM 4099 O O . ARG A 1 532 ? 14.084 7.249 22.233 1.00 95.25 532 ARG A O 1
ATOM 4106 N N . ARG A 1 533 ? 13.976 6.549 20.117 1.00 96.50 533 ARG A N 1
ATOM 4107 C CA . ARG A 1 533 ? 13.773 7.887 19.549 1.00 96.50 533 ARG A CA 1
ATOM 4108 C C . ARG A 1 533 ? 12.375 8.409 19.877 1.00 96.50 533 ARG A C 1
ATOM 4110 O O . ARG A 1 533 ? 12.250 9.573 20.260 1.00 96.50 533 ARG A O 1
ATOM 4117 N N . GLN A 1 534 ? 11.354 7.567 19.744 1.00 89.62 534 GLN A N 1
ATOM 4118 C CA . GLN A 1 534 ? 9.969 7.897 20.070 1.00 89.62 534 GLN A CA 1
ATOM 4119 C C . GLN A 1 534 ? 9.784 8.161 21.563 1.00 89.62 534 GLN A C 1
ATOM 4121 O O . GLN A 1 534 ? 9.143 9.148 21.904 1.00 89.62 534 GLN A O 1
ATOM 4126 N N . GLU A 1 535 ? 10.417 7.384 22.441 1.00 93.19 535 GLU A N 1
ATOM 4127 C CA . GLU A 1 535 ? 10.421 7.613 23.891 1.00 93.19 535 GLU A CA 1
ATOM 4128 C C . GLU A 1 535 ? 11.022 8.982 24.236 1.00 93.19 535 GLU A C 1
ATOM 4130 O O . GLU A 1 535 ? 10.364 9.804 24.870 1.00 93.19 535 GLU A O 1
ATOM 4135 N N . ARG A 1 536 ? 12.208 9.315 23.705 1.00 93.81 536 ARG A N 1
ATOM 4136 C CA . ARG A 1 536 ? 12.815 10.650 23.892 1.00 93.81 536 ARG A CA 1
ATOM 4137 C C . ARG A 1 536 ? 11.960 11.784 23.323 1.00 93.81 536 ARG A C 1
ATOM 4139 O O . ARG A 1 536 ? 11.977 12.899 23.843 1.00 93.81 536 ARG A O 1
ATOM 4146 N N . ASN A 1 537 ? 11.266 11.549 22.208 1.00 88.56 537 ASN A N 1
ATOM 4147 C CA . ASN A 1 537 ? 10.325 12.521 21.646 1.00 88.56 537 ASN A CA 1
ATOM 4148 C C . ASN A 1 537 ? 9.089 12.675 22.548 1.00 88.56 537 ASN A C 1
ATOM 4150 O O . ASN A 1 537 ? 8.629 13.797 22.742 1.00 88.56 537 ASN A O 1
ATOM 4154 N N . ALA A 1 538 ? 8.573 11.586 23.118 1.00 89.56 538 ALA A N 1
ATOM 4155 C CA . ALA A 1 538 ? 7.446 11.596 24.045 1.00 89.56 538 ALA A CA 1
ATOM 4156 C C . ALA A 1 538 ? 7.802 12.316 25.353 1.00 89.56 538 ALA A C 1
ATOM 4158 O O . ALA A 1 538 ? 7.024 13.145 25.816 1.00 89.56 538 ALA A O 1
ATOM 4159 N N . GLU A 1 539 ? 8.999 12.093 25.897 1.00 87.94 539 GLU A N 1
ATOM 4160 C CA . GLU A 1 539 ? 9.531 12.840 27.044 1.00 87.94 539 GLU A CA 1
ATOM 4161 C C . GLU A 1 539 ? 9.656 14.340 26.741 1.00 87.94 539 GLU A C 1
ATOM 4163 O O . GLU A 1 539 ? 9.258 15.179 27.555 1.00 87.94 539 GLU A O 1
ATOM 4168 N N . ARG A 1 540 ? 10.147 14.698 25.544 1.00 85.81 540 ARG A N 1
ATOM 4169 C CA . ARG A 1 540 ? 10.186 16.095 25.081 1.00 85.81 540 ARG A CA 1
ATOM 4170 C C . ARG A 1 540 ? 8.788 16.696 24.952 1.00 85.81 540 ARG A C 1
ATOM 4172 O O . ARG A 1 540 ? 8.574 17.800 25.438 1.00 85.81 540 ARG A O 1
ATOM 4179 N N . ASN A 1 541 ? 7.829 15.978 24.374 1.00 82.62 541 ASN A N 1
ATOM 4180 C CA . ASN A 1 541 ? 6.440 16.433 24.269 1.00 82.62 541 ASN A CA 1
ATOM 4181 C C . ASN A 1 541 ? 5.770 16.568 25.641 1.00 82.62 541 ASN A C 1
ATOM 4183 O O . ASN A 1 541 ? 5.039 17.526 25.867 1.00 82.62 541 ASN A O 1
ATOM 4187 N N . ASN A 1 542 ? 6.047 15.660 26.577 1.00 86.38 542 ASN A N 1
ATOM 4188 C CA . ASN A 1 542 ? 5.572 15.769 27.953 1.00 86.38 542 ASN A CA 1
ATOM 4189 C C . ASN A 1 542 ? 6.170 17.007 28.642 1.00 86.38 542 ASN A C 1
ATOM 4191 O O . ASN A 1 542 ? 5.454 17.780 29.269 1.00 86.38 542 ASN A O 1
ATOM 4195 N N . SER A 1 543 ? 7.464 17.264 28.440 1.00 78.38 543 SER A N 1
ATOM 4196 C CA . SER A 1 543 ? 8.129 18.476 28.933 1.00 78.38 543 SER A CA 1
ATOM 4197 C C . SER A 1 543 ? 7.538 19.750 28.313 1.00 78.38 543 SER A C 1
ATOM 4199 O O . SER A 1 543 ? 7.324 20.728 29.023 1.00 78.38 543 SER A O 1
ATOM 4201 N N . LEU A 1 544 ? 7.209 19.738 27.016 1.00 79.31 544 LEU A N 1
ATOM 4202 C CA . LEU A 1 544 ? 6.520 20.845 26.341 1.00 79.31 544 LEU A CA 1
ATOM 4203 C C . LEU A 1 544 ? 5.103 21.057 26.888 1.00 79.31 544 LEU A C 1
ATOM 4205 O O . LEU A 1 544 ? 4.731 22.188 27.177 1.00 79.31 544 LEU A O 1
ATOM 4209 N N . ARG A 1 545 ? 4.341 19.985 27.121 1.00 83.00 545 ARG A N 1
ATOM 4210 C CA . ARG A 1 545 ? 3.009 20.057 27.740 1.00 83.00 545 ARG A CA 1
ATOM 4211 C C . ARG A 1 545 ? 3.075 20.577 29.178 1.00 83.00 545 ARG A C 1
ATOM 4213 O O . ARG A 1 545 ? 2.233 21.372 29.587 1.00 83.00 545 ARG A O 1
ATOM 4220 N N . ASN A 1 546 ? 4.101 20.185 29.931 1.00 82.62 546 ASN A N 1
ATOM 4221 C CA . ASN A 1 546 ? 4.373 20.720 31.264 1.00 82.62 546 ASN A CA 1
ATOM 4222 C C . ASN A 1 546 ? 4.749 22.210 31.209 1.00 82.62 546 ASN A C 1
ATOM 4224 O O . ASN A 1 546 ? 4.311 22.972 32.068 1.00 82.62 546 ASN A O 1
ATOM 4228 N N . LEU A 1 547 ? 5.493 22.653 30.187 1.00 84.44 547 LEU A N 1
ATOM 4229 C CA . LEU A 1 547 ? 5.783 24.072 29.944 1.00 84.44 547 LEU A CA 1
ATOM 4230 C C . LEU A 1 547 ? 4.531 24.865 29.548 1.00 84.44 547 LEU A C 1
ATOM 4232 O O . LEU A 1 547 ? 4.363 25.998 29.992 1.00 84.44 547 LEU A O 1
ATOM 4236 N N . GLU A 1 548 ? 3.631 24.287 28.757 1.00 85.56 548 GLU A N 1
ATOM 4237 C CA . GLU A 1 548 ? 2.336 24.896 28.432 1.00 85.56 548 GLU A CA 1
ATOM 4238 C C . GLU A 1 548 ? 1.441 25.014 29.671 1.00 85.56 548 GLU A C 1
ATOM 4240 O O . GLU A 1 548 ? 0.839 26.063 29.904 1.00 85.56 548 GLU A O 1
ATOM 4245 N N . TYR A 1 549 ? 1.403 23.975 30.510 1.00 86.19 549 TYR A N 1
ATOM 4246 C CA . TYR A 1 549 ? 0.712 24.017 31.798 1.00 86.19 549 TYR A CA 1
ATOM 4247 C C . TYR A 1 549 ? 1.303 25.099 32.709 1.00 86.19 549 TYR A C 1
ATOM 4249 O O . TYR A 1 549 ? 0.565 25.929 33.242 1.00 86.19 549 TYR A O 1
ATOM 4257 N N . LEU A 1 550 ? 2.633 25.168 32.813 1.00 86.44 550 LEU A N 1
ATOM 4258 C CA . LEU A 1 550 ? 3.331 26.208 33.562 1.00 86.44 550 LEU A CA 1
ATOM 4259 C C . LEU A 1 550 ? 3.025 27.609 33.016 1.00 86.44 550 LEU A C 1
ATOM 4261 O O . LEU A 1 550 ? 2.745 28.513 33.797 1.00 86.44 550 LEU A O 1
ATOM 4265 N N . LYS A 1 551 ? 3.017 27.797 31.692 1.00 88.69 551 LYS A N 1
ATOM 4266 C CA . LYS A 1 551 ? 2.625 29.061 31.052 1.00 88.69 551 LYS A CA 1
ATOM 4267 C C . LYS A 1 551 ? 1.218 29.476 31.477 1.00 88.69 551 LYS A C 1
ATOM 4269 O O . LYS A 1 551 ? 1.017 30.641 31.813 1.00 88.69 551 LYS A O 1
ATOM 4274 N N . ASN A 1 552 ? 0.262 28.548 31.486 1.00 86.00 552 ASN A N 1
ATOM 4275 C CA . ASN A 1 552 ? -1.113 28.833 31.896 1.00 86.00 552 ASN A CA 1
ATOM 4276 C C . ASN A 1 552 ? -1.195 29.204 33.380 1.00 86.00 552 ASN A C 1
ATOM 4278 O O . ASN A 1 552 ? -1.855 30.183 33.715 1.00 86.00 552 ASN A O 1
ATOM 4282 N N . ILE A 1 553 ? -0.471 28.495 34.252 1.00 85.94 553 ILE A N 1
ATOM 4283 C CA . ILE A 1 553 ? -0.393 28.825 35.682 1.00 85.94 553 ILE A CA 1
ATOM 4284 C C . ILE A 1 553 ? 0.236 30.202 35.895 1.00 85.94 553 ILE A C 1
ATOM 4286 O O . ILE A 1 553 ? -0.278 30.983 36.687 1.00 85.94 553 ILE A O 1
ATOM 4290 N N . VAL A 1 554 ? 1.327 30.527 35.195 1.00 83.75 554 VAL A N 1
ATOM 4291 C CA . VAL A 1 554 ? 1.982 31.842 35.283 1.00 83.75 554 VAL A CA 1
ATOM 4292 C C . VAL A 1 554 ? 1.044 32.939 34.788 1.00 83.75 554 VAL A C 1
ATOM 4294 O O . VAL A 1 554 ? 0.930 33.982 35.429 1.00 83.75 554 VAL A O 1
ATOM 4297 N N . LEU A 1 555 ? 0.332 32.709 33.683 1.00 83.50 555 LEU A N 1
ATOM 4298 C CA . LEU A 1 555 ? -0.645 33.659 33.161 1.00 83.50 555 LEU A CA 1
ATOM 4299 C C . LEU A 1 555 ? -1.782 33.880 34.168 1.00 83.50 555 LEU A C 1
ATOM 4301 O O . LEU A 1 555 ? -2.080 35.027 34.489 1.00 83.50 555 LEU A O 1
ATOM 4305 N N . GLN A 1 556 ? -2.337 32.801 34.728 1.00 81.81 556 GLN A N 1
ATOM 4306 C CA . GLN A 1 556 ? -3.383 32.851 35.751 1.00 81.81 556 GLN A CA 1
ATOM 4307 C C . GLN A 1 556 ? -2.888 33.536 37.032 1.00 81.81 556 GLN A C 1
ATOM 4309 O O . GLN A 1 556 ? -3.604 34.354 37.607 1.00 81.81 556 GLN A O 1
ATOM 4314 N N . PHE A 1 557 ? -1.640 33.281 37.432 1.00 83.12 557 PHE A N 1
ATOM 4315 C CA . PHE A 1 557 ? -0.987 33.948 38.554 1.00 83.12 557 PHE A CA 1
ATOM 4316 C C . PHE A 1 557 ? -0.858 35.453 38.302 1.00 83.12 557 PHE A C 1
ATOM 4318 O O . PHE A 1 557 ? -1.113 36.243 39.203 1.00 83.12 557 PHE A O 1
ATOM 4325 N N . LEU A 1 558 ? -0.533 35.892 37.085 1.00 81.06 558 LEU A N 1
ATOM 4326 C CA . LEU A 1 558 ? -0.459 37.318 36.759 1.00 81.06 558 LEU A CA 1
ATOM 4327 C C . LEU A 1 558 ? -1.847 37.980 36.693 1.00 81.06 558 LEU A C 1
ATOM 4329 O O . LEU A 1 558 ? -1.997 39.097 37.196 1.00 81.06 558 LEU A O 1
ATOM 4333 N N . THR A 1 559 ? -2.863 37.310 36.142 1.00 78.56 559 THR A N 1
ATOM 4334 C CA . THR A 1 559 ? -4.194 37.900 35.907 1.00 78.56 559 THR A CA 1
ATOM 4335 C C . THR A 1 559 ? -5.137 37.838 37.110 1.00 78.56 559 THR A C 1
ATOM 4337 O O . THR A 1 559 ? -5.872 38.796 37.346 1.00 78.56 559 THR A O 1
ATOM 4340 N N . LEU A 1 560 ? -5.133 36.753 37.891 1.00 74.31 560 LEU A N 1
ATOM 4341 C CA . LEU A 1 560 ? -6.074 36.541 38.998 1.00 74.31 560 LEU A CA 1
ATOM 4342 C C . LEU A 1 560 ? -5.404 36.828 40.343 1.00 74.31 560 LEU A C 1
ATOM 4344 O O . LEU A 1 560 ? -4.761 35.962 40.927 1.00 74.31 560 LEU A O 1
ATOM 4348 N N . ARG A 1 561 ? -5.576 38.053 40.860 1.00 67.38 561 ARG A N 1
ATOM 4349 C CA . ARG A 1 561 ? -4.968 38.496 42.132 1.00 67.38 561 ARG A CA 1
ATOM 4350 C C . ARG A 1 561 ? -5.486 37.743 43.365 1.00 67.38 561 ARG A C 1
ATOM 4352 O O . ARG A 1 561 ? -4.713 37.525 44.290 1.00 67.38 561 ARG A O 1
ATOM 4359 N N . GLN A 1 562 ? -6.747 37.302 43.363 1.00 64.19 562 GLN A N 1
ATOM 4360 C CA . GLN A 1 562 ? -7.374 36.643 44.520 1.00 64.19 562 GLN A CA 1
ATOM 4361 C C . GLN A 1 562 ? -6.977 35.162 44.690 1.00 64.19 562 GLN A C 1
ATOM 4363 O O . GLN A 1 562 ? -7.030 34.638 45.799 1.00 64.19 562 GLN A O 1
ATOM 4368 N N . GLU A 1 563 ? -6.510 34.493 43.630 1.00 73.19 563 GLU A N 1
ATOM 4369 C CA . GLU A 1 563 ? -6.156 33.059 43.650 1.00 73.19 563 GLU A CA 1
ATOM 4370 C C . GLU A 1 563 ? -4.637 32.807 43.684 1.00 73.1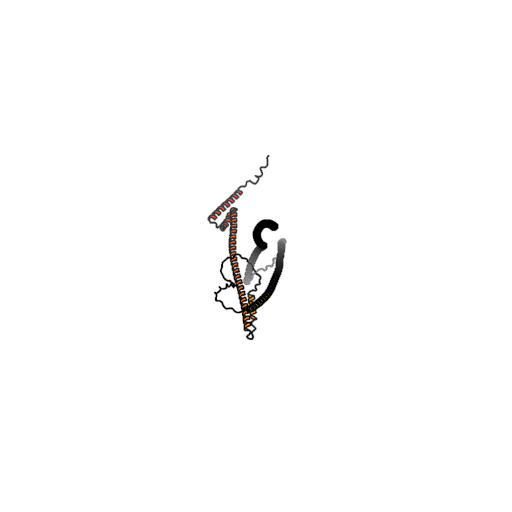9 563 GLU A C 1
ATOM 4372 O O . GLU A 1 563 ? -4.185 31.661 43.731 1.00 73.19 563 GLU A O 1
ATOM 4377 N N . ARG A 1 564 ? -3.816 33.868 43.720 1.00 80.75 564 ARG A N 1
ATOM 4378 C CA . ARG A 1 564 ? -2.344 33.767 43.673 1.00 80.75 564 ARG A CA 1
ATOM 4379 C C . ARG A 1 564 ? -1.767 32.869 44.760 1.00 80.75 564 ARG A C 1
ATOM 4381 O O . ARG A 1 564 ? -0.854 32.101 44.480 1.00 80.75 564 ARG A O 1
ATOM 4388 N N . HIS A 1 565 ? -2.305 32.921 45.980 1.00 75.94 565 HIS A N 1
ATOM 4389 C CA . HIS A 1 565 ? -1.860 32.059 47.079 1.00 75.94 565 HIS A CA 1
ATOM 4390 C C . HIS A 1 565 ? -2.072 30.565 46.812 1.00 75.94 565 HIS A C 1
ATOM 4392 O O . HIS A 1 565 ? -1.244 29.761 47.232 1.00 75.94 565 HIS A O 1
ATOM 4398 N N . GLN A 1 566 ? -3.129 30.191 46.088 1.00 80.25 566 GLN A N 1
ATOM 4399 C CA . GLN A 1 566 ? -3.427 28.792 45.764 1.00 80.25 566 GLN A CA 1
ATOM 4400 C C . GLN A 1 566 ? -2.530 28.258 44.638 1.00 80.25 566 GLN A C 1
ATOM 4402 O O . GLN A 1 566 ? -2.249 27.064 44.581 1.00 80.25 566 GLN A O 1
ATOM 4407 N N . LEU A 1 567 ? -2.029 29.148 43.776 1.00 83.69 567 LEU A N 1
ATOM 4408 C CA . LEU A 1 567 ? -1.139 28.809 42.663 1.00 83.69 567 LEU A CA 1
ATOM 4409 C C . LEU A 1 567 ? 0.346 28.735 43.071 1.00 83.69 567 LEU A C 1
ATOM 4411 O O . LEU A 1 567 ? 1.142 28.138 42.348 1.00 83.69 567 LEU A O 1
ATOM 4415 N N . LEU A 1 568 ? 0.734 29.289 44.230 1.00 80.12 568 LEU A N 1
ATOM 4416 C CA . LEU A 1 568 ? 2.123 29.273 44.722 1.00 80.12 568 LEU A CA 1
ATOM 4417 C C . LEU A 1 568 ? 2.698 27.867 44.954 1.00 80.12 568 LEU A C 1
ATOM 4419 O O . LEU A 1 568 ? 3.828 27.639 44.527 1.00 80.12 568 LEU A O 1
ATOM 4423 N N . PRO A 1 569 ? 1.984 26.913 45.587 1.00 82.00 569 PRO A N 1
ATOM 4424 C CA . PRO A 1 569 ? 2.486 25.549 45.738 1.00 82.00 569 PRO A CA 1
ATOM 4425 C C . PRO A 1 569 ? 2.734 24.877 44.386 1.00 82.00 569 PRO A C 1
ATOM 4427 O O . PRO A 1 569 ? 3.750 24.214 44.212 1.00 82.00 569 PRO A O 1
ATOM 4430 N N . VAL A 1 570 ? 1.854 25.112 43.408 1.00 83.38 570 VAL A N 1
ATOM 4431 C CA . VAL A 1 570 ? 1.959 24.536 42.060 1.00 83.38 570 VAL A CA 1
ATOM 4432 C C . VAL A 1 570 ? 3.144 25.137 41.295 1.00 83.38 570 VAL A C 1
ATOM 4434 O O . VAL A 1 570 ? 3.959 24.399 40.740 1.00 83.38 570 VAL A O 1
ATOM 4437 N N . LEU A 1 571 ? 3.310 26.464 41.339 1.00 82.62 571 LEU A N 1
ATOM 4438 C CA . LEU A 1 571 ? 4.493 27.154 40.809 1.00 82.62 571 LEU A CA 1
ATOM 4439 C C . LEU A 1 571 ? 5.778 26.653 41.464 1.00 82.62 571 LEU A C 1
ATOM 4441 O O . LEU A 1 571 ? 6.752 26.401 40.765 1.00 82.62 571 LEU A O 1
ATOM 4445 N N . ASN A 1 572 ? 5.767 26.445 42.780 1.00 83.06 572 ASN A N 1
ATOM 4446 C CA . ASN A 1 572 ? 6.920 25.919 43.497 1.00 83.06 572 ASN A CA 1
ATOM 4447 C C . ASN A 1 572 ? 7.273 24.494 43.044 1.00 83.06 572 ASN A C 1
ATOM 4449 O O . ASN A 1 572 ? 8.437 24.201 42.797 1.00 83.06 572 ASN A O 1
ATOM 4453 N N . THR A 1 573 ? 6.279 23.621 42.852 1.00 81.69 573 THR A N 1
ATOM 4454 C CA . THR A 1 573 ? 6.526 22.255 42.357 1.00 81.69 573 THR A CA 1
ATOM 4455 C C . THR A 1 573 ? 7.025 22.210 40.911 1.00 81.69 573 THR A C 1
ATOM 4457 O O . THR A 1 573 ? 7.829 21.344 40.580 1.00 81.69 573 THR A O 1
ATOM 4460 N N . MET A 1 574 ? 6.588 23.141 40.055 1.00 80.62 574 MET A N 1
ATOM 4461 C CA . MET A 1 574 ? 6.928 23.153 38.625 1.00 80.62 574 MET A CA 1
ATOM 4462 C C . MET A 1 574 ? 8.229 23.911 38.313 1.00 80.62 574 MET A C 1
ATOM 4464 O O . MET A 1 574 ? 8.915 23.557 37.359 1.00 80.62 574 MET A O 1
ATOM 4468 N N . LEU A 1 575 ? 8.568 24.945 39.093 1.00 81.31 575 LEU A N 1
ATOM 4469 C CA . LEU A 1 575 ? 9.766 25.780 38.905 1.00 81.31 575 LEU A CA 1
ATOM 4470 C C . LEU A 1 575 ? 10.870 25.527 39.939 1.00 81.31 575 LEU A C 1
ATOM 4472 O O . LEU A 1 575 ? 11.953 26.079 39.779 1.00 81.31 575 LEU A O 1
ATOM 4476 N N . GLN A 1 576 ? 10.613 24.715 40.972 1.00 81.12 576 GLN A N 1
ATOM 4477 C CA . GLN A 1 576 ? 11.545 24.445 42.077 1.00 81.12 576 GLN A CA 1
ATOM 4478 C C . GLN A 1 576 ? 12.103 25.741 42.684 1.00 81.12 576 GLN A C 1
ATOM 4480 O O . GLN A 1 576 ? 13.311 25.968 42.720 1.00 81.12 576 GLN A O 1
ATOM 4485 N N . LEU A 1 577 ? 11.199 26.621 43.121 1.00 80.62 577 LEU A N 1
ATOM 4486 C CA . LEU A 1 577 ? 11.564 27.940 43.629 1.00 80.62 577 LEU A CA 1
ATOM 4487 C C . LEU A 1 577 ? 12.356 27.806 44.935 1.00 80.62 577 LEU A C 1
ATOM 4489 O O . LEU A 1 577 ? 12.047 26.977 45.793 1.00 80.62 577 LEU A O 1
ATOM 4493 N N . SER A 1 578 ? 13.368 28.653 45.114 1.00 82.38 578 SER A N 1
ATOM 4494 C CA . SER A 1 578 ? 14.091 28.718 46.384 1.00 82.38 578 SER A CA 1
ATOM 4495 C C . SER A 1 578 ? 13.188 29.247 47.505 1.00 82.38 578 SER A C 1
ATOM 4497 O O . SER A 1 578 ? 12.208 29.959 47.268 1.00 82.38 578 SER A O 1
ATOM 4499 N N . THR A 1 579 ? 13.532 28.946 48.760 1.00 76.69 579 THR A N 1
ATOM 4500 C CA . THR A 1 579 ? 12.762 29.403 49.930 1.00 76.69 579 THR A CA 1
ATOM 4501 C C . THR A 1 579 ? 12.631 30.927 49.987 1.00 76.69 579 THR A C 1
ATOM 4503 O O . THR A 1 579 ? 11.592 31.439 50.405 1.00 76.69 579 THR A O 1
ATOM 4506 N N . ASP A 1 580 ? 13.642 31.657 49.512 1.00 77.44 580 ASP A N 1
ATOM 4507 C CA . ASP A 1 580 ? 13.642 33.121 49.454 1.00 77.44 580 ASP A CA 1
ATOM 4508 C C . ASP A 1 580 ? 12.699 33.656 48.366 1.00 77.44 580 ASP A C 1
ATOM 4510 O O . ASP A 1 580 ? 11.960 34.619 48.590 1.00 77.44 580 ASP A O 1
ATOM 4514 N N . GLU A 1 581 ? 12.680 33.029 47.189 1.00 80.25 581 GLU A N 1
ATOM 4515 C CA . GLU A 1 581 ? 11.768 33.380 46.092 1.00 80.25 581 GLU A CA 1
ATOM 4516 C C . GLU A 1 581 ? 10.316 33.054 46.449 1.00 80.25 581 GLU A C 1
ATOM 4518 O O . GLU A 1 581 ? 9.416 33.865 46.212 1.00 80.25 581 GLU A O 1
ATOM 4523 N N . GLN A 1 582 ? 10.091 31.916 47.106 1.00 79.00 582 GLN A N 1
ATOM 4524 C CA . GLN A 1 582 ? 8.782 31.511 47.606 1.00 79.00 582 GLN A CA 1
ATOM 4525 C C . GLN A 1 582 ? 8.237 32.519 48.631 1.00 79.00 582 GLN A C 1
ATOM 4527 O O . GLN A 1 582 ? 7.068 32.900 48.560 1.00 79.00 582 GLN A O 1
ATOM 4532 N N . GLN A 1 583 ? 9.079 33.016 49.545 1.00 78.81 583 GLN A N 1
ATOM 4533 C CA . GLN A 1 583 ? 8.693 34.054 50.509 1.00 78.81 583 GLN A CA 1
ATOM 4534 C C . GLN A 1 583 ? 8.393 35.404 49.841 1.00 78.81 583 GLN A C 1
ATOM 4536 O O . GLN A 1 583 ? 7.463 36.097 50.257 1.00 78.81 583 GLN A O 1
ATOM 4541 N N . ARG A 1 584 ? 9.145 35.791 48.801 1.00 80.50 584 ARG A N 1
ATOM 4542 C CA . ARG A 1 584 ? 8.892 37.031 48.040 1.00 80.50 584 ARG A CA 1
ATOM 4543 C C . ARG A 1 584 ? 7.553 36.981 47.309 1.00 80.50 584 ARG A C 1
ATOM 4545 O O . ARG A 1 584 ? 6.783 37.936 47.388 1.00 80.50 584 ARG A O 1
ATOM 4552 N N . LEU A 1 585 ? 7.253 35.864 46.648 1.00 79.31 585 LEU A N 1
ATOM 4553 C CA . LEU A 1 585 ? 5.988 35.676 45.937 1.00 79.31 585 LEU A CA 1
ATOM 4554 C C . LEU A 1 585 ? 4.797 35.517 46.898 1.00 79.31 585 LEU A C 1
ATOM 4556 O O . LEU A 1 585 ? 3.708 36.005 46.599 1.00 79.31 585 LEU A O 1
ATOM 4560 N N . ALA A 1 586 ? 5.004 34.917 48.076 1.00 80.31 586 ALA A N 1
ATOM 4561 C CA . ALA A 1 586 ? 3.999 34.869 49.137 1.00 80.31 586 ALA A CA 1
ATOM 4562 C C . ALA A 1 586 ? 3.669 36.264 49.690 1.00 80.31 586 ALA A C 1
ATOM 4564 O O . ALA A 1 586 ? 2.496 36.588 49.834 1.00 80.31 586 ALA A O 1
ATOM 4565 N N . LYS A 1 587 ? 4.666 37.125 49.932 1.00 81.00 587 LYS A N 1
ATOM 4566 C CA . LYS A 1 587 ? 4.418 38.517 50.356 1.00 81.00 587 LYS A CA 1
ATOM 4567 C C . LYS A 1 587 ? 3.655 39.308 49.291 1.00 81.00 587 LYS A C 1
ATOM 4569 O O . LYS A 1 587 ? 2.609 39.867 49.593 1.00 81.00 587 LYS A O 1
ATOM 4574 N N . ALA A 1 588 ? 4.098 39.247 48.033 1.00 77.81 588 ALA A N 1
ATOM 4575 C CA . ALA A 1 588 ? 3.435 39.943 46.928 1.00 77.81 588 ALA A CA 1
ATOM 4576 C C . ALA A 1 588 ? 1.978 39.489 46.714 1.00 77.81 588 ALA A C 1
ATOM 4578 O O . ALA A 1 588 ? 1.106 40.298 46.408 1.00 77.81 588 ALA A O 1
ATOM 4579 N N . ALA A 1 589 ? 1.693 38.196 46.889 1.00 78.44 589 ALA A N 1
ATOM 4580 C CA . ALA A 1 589 ? 0.334 37.677 46.797 1.00 78.44 589 ALA A CA 1
ATOM 4581 C C . ALA A 1 589 ? -0.546 38.074 48.005 1.00 78.44 589 ALA A C 1
ATOM 4583 O O . ALA A 1 589 ? -1.749 38.259 47.831 1.00 78.44 589 ALA A O 1
ATOM 4584 N N . ALA A 1 590 ? 0.036 38.254 49.197 1.00 76.44 590 ALA A N 1
ATOM 4585 C CA . ALA A 1 590 ? -0.680 38.706 50.393 1.00 76.44 590 ALA A CA 1
ATOM 4586 C C . ALA A 1 590 ? -1.007 40.208 50.324 1.00 76.44 590 ALA A C 1
ATOM 4588 O O . ALA A 1 590 ? -2.128 40.612 50.639 1.00 76.44 590 ALA A O 1
ATOM 4589 N N . ASP A 1 591 ? -0.059 41.018 49.843 1.00 75.00 591 ASP A N 1
ATOM 4590 C CA . ASP A 1 591 ? -0.238 42.456 49.617 1.00 75.00 591 ASP A CA 1
ATOM 4591 C C . ASP A 1 591 ? -1.348 42.721 48.585 1.00 75.00 591 ASP A C 1
ATOM 4593 O O . ASP A 1 591 ? -2.173 43.621 48.753 1.00 75.00 591 ASP A O 1
ATOM 4597 N N . ASP A 1 592 ? -1.432 41.886 47.547 1.00 71.75 592 ASP A N 1
ATOM 4598 C CA . ASP A 1 592 ? -2.485 41.970 46.536 1.00 71.75 592 ASP A CA 1
ATOM 4599 C C . ASP A 1 592 ? -3.862 41.536 47.040 1.00 71.75 592 ASP A C 1
ATOM 4601 O O . ASP A 1 592 ? -4.858 42.179 46.701 1.00 71.75 592 ASP A O 1
ATOM 4605 N N . ALA A 1 593 ? -3.934 40.495 47.874 1.00 69.94 593 ALA A N 1
ATOM 4606 C CA . ALA A 1 593 ? -5.179 40.103 48.529 1.00 69.94 593 ALA A CA 1
ATOM 4607 C C . ALA A 1 593 ? -5.707 41.241 49.424 1.00 69.94 593 ALA A C 1
ATOM 4609 O O . ALA A 1 593 ? -6.891 41.590 49.359 1.00 69.94 593 ALA A O 1
ATOM 4610 N N . ALA A 1 594 ? -4.816 41.894 50.179 1.00 70.19 594 ALA A N 1
ATOM 4611 C CA . ALA A 1 594 ? -5.142 43.060 50.995 1.00 70.19 594 ALA A CA 1
ATOM 4612 C C . ALA A 1 594 ? -5.590 44.269 50.149 1.00 70.19 594 ALA A C 1
ATOM 4614 O O . ALA A 1 594 ? -6.569 44.931 50.500 1.00 70.19 594 ALA A O 1
ATOM 4615 N N . ALA A 1 595 ? -4.943 44.526 49.007 1.00 69.31 595 ALA A N 1
ATOM 4616 C CA . ALA A 1 595 ? -5.330 45.593 48.081 1.00 69.31 595 ALA A CA 1
ATOM 4617 C C . ALA A 1 595 ? -6.712 45.351 47.444 1.00 69.31 595 ALA A C 1
ATOM 4619 O O . ALA A 1 595 ? -7.509 46.284 47.326 1.00 69.31 595 ALA A O 1
ATOM 4620 N N . THR A 1 596 ? -7.041 44.104 47.081 1.00 66.38 596 THR A N 1
ATOM 4621 C CA . THR A 1 596 ? -8.379 43.759 46.568 1.00 66.38 596 THR A CA 1
ATOM 4622 C C . THR A 1 596 ? -9.465 43.871 47.638 1.00 66.38 596 THR A C 1
ATOM 4624 O O . THR A 1 596 ? -10.523 44.435 47.363 1.00 66.38 596 THR A O 1
ATOM 4627 N N . ALA A 1 597 ? -9.186 43.448 48.875 1.00 68.12 597 ALA A N 1
ATOM 4628 C CA . ALA A 1 597 ? -10.109 43.606 49.997 1.00 68.12 597 ALA A CA 1
ATOM 4629 C C . ALA A 1 597 ? -10.344 45.088 50.344 1.00 68.12 597 ALA A C 1
ATOM 4631 O O . ALA A 1 597 ? -11.469 45.486 50.644 1.00 68.12 597 ALA A O 1
ATOM 4632 N N . ALA A 1 598 ? -9.311 45.932 50.241 1.00 68.19 598 ALA A N 1
ATOM 4633 C CA . ALA A 1 598 ? -9.433 47.378 50.413 1.00 68.19 598 ALA A CA 1
ATOM 4634 C C . ALA A 1 598 ? -10.250 48.039 49.284 1.00 68.19 598 ALA A C 1
ATOM 4636 O O . ALA A 1 598 ? -11.076 48.907 49.558 1.00 68.19 598 ALA A O 1
ATOM 4637 N N . ALA A 1 599 ? -10.081 47.609 48.029 1.00 65.12 599 ALA A N 1
ATOM 4638 C CA . ALA A 1 599 ? -10.868 48.105 46.896 1.00 65.12 599 ALA A CA 1
ATOM 4639 C C . ALA A 1 599 ? -12.356 47.706 46.987 1.00 65.12 599 ALA A C 1
ATOM 4641 O O . ALA A 1 599 ? -13.238 48.512 46.678 1.00 65.12 599 ALA A O 1
ATOM 4642 N N . GLU A 1 600 ? -12.654 46.493 47.459 1.00 61.31 600 GLU A N 1
ATOM 4643 C CA . GLU A 1 600 ? -14.022 46.036 47.734 1.00 61.31 600 GLU A CA 1
ATOM 4644 C C . GLU A 1 600 ? -14.643 46.743 48.950 1.00 61.31 600 GLU A C 1
ATOM 4646 O O . GLU A 1 600 ? -15.827 47.088 48.926 1.00 61.31 600 GLU A O 1
ATOM 4651 N N . ALA A 1 601 ? -13.852 47.029 49.989 1.00 62.41 601 ALA A N 1
ATOM 4652 C CA . ALA A 1 601 ? -14.291 47.801 51.150 1.00 62.41 601 ALA A CA 1
ATOM 4653 C C . ALA A 1 601 ? -14.578 49.272 50.799 1.00 62.41 601 ALA A C 1
ATOM 4655 O O . ALA A 1 601 ? -15.574 49.822 51.270 1.00 62.41 601 ALA A O 1
ATOM 4656 N N . SER A 1 602 ? -13.775 49.889 49.924 1.00 61.00 602 SER A N 1
ATOM 4657 C CA . SER A 1 602 ? -14.039 51.233 49.391 1.00 61.00 602 SER A CA 1
ATOM 4658 C C . SER A 1 602 ? -15.293 51.265 48.512 1.00 61.00 602 SER A C 1
ATOM 4660 O O . SER A 1 602 ? -16.104 52.171 48.666 1.00 61.00 602 SER A O 1
ATOM 4662 N N . ARG A 1 603 ? -15.548 50.234 47.687 1.00 57.09 603 ARG A N 1
ATOM 4663 C CA . ARG A 1 603 ? -16.820 50.098 46.942 1.00 57.09 603 ARG A CA 1
ATOM 4664 C C . ARG A 1 603 ? -18.053 49.952 47.838 1.00 57.09 603 ARG A C 1
ATOM 4666 O O . ARG A 1 603 ? -19.151 50.279 47.405 1.00 57.09 603 ARG A O 1
ATOM 4673 N N . ARG A 1 604 ? -17.898 49.446 49.065 1.00 54.88 604 ARG A N 1
ATOM 4674 C CA . ARG A 1 604 ? -18.994 49.311 50.043 1.00 54.88 604 ARG A CA 1
ATOM 4675 C C . ARG A 1 604 ? -19.187 50.548 50.928 1.00 54.88 604 ARG A C 1
ATOM 4677 O O . ARG A 1 604 ? -20.174 50.594 51.659 1.00 54.88 604 ARG A O 1
ATOM 4684 N N . ARG A 1 605 ? -18.273 51.525 50.892 1.00 52.59 605 ARG A N 1
ATOM 4685 C CA . ARG A 1 605 ? -18.285 52.708 51.770 1.00 52.59 605 ARG A CA 1
ATOM 4686 C C . ARG A 1 605 ? -18.952 53.952 51.154 1.00 52.59 605 ARG A C 1
ATOM 4688 O O . ARG A 1 605 ? -19.159 54.906 51.894 1.00 52.59 605 ARG A O 1
ATOM 4695 N N . ASP A 1 606 ? -19.393 53.909 49.895 1.00 47.34 606 ASP A N 1
ATOM 4696 C CA . ASP A 1 606 ? -20.244 54.952 49.292 1.00 47.34 606 ASP A CA 1
ATOM 4697 C C . ASP A 1 606 ? -21.723 54.516 49.192 1.00 47.34 606 ASP A C 1
ATOM 4699 O O . ASP A 1 606 ? -22.126 53.893 48.208 1.00 47.34 606 ASP A O 1
ATOM 4703 N N . PRO A 1 607 ? -22.582 54.855 50.175 1.00 51.19 607 PRO A N 1
ATOM 4704 C CA . PRO A 1 607 ? -24.034 54.737 50.070 1.00 51.19 607 PRO A CA 1
ATOM 4705 C C . PRO A 1 607 ? -24.661 56.070 49.614 1.00 51.19 607 PRO A C 1
ATOM 4707 O O . PRO A 1 607 ? -25.613 56.552 50.226 1.00 51.19 607 PRO A O 1
ATOM 4710 N N . GLY A 1 608 ? -24.116 56.704 48.568 1.00 48.97 608 GLY A N 1
ATOM 4711 C CA . GLY A 1 608 ? -24.521 58.058 48.179 1.00 48.97 608 GLY A CA 1
ATOM 4712 C C . GLY A 1 608 ? -24.203 58.435 46.735 1.00 48.97 608 GLY A C 1
ATOM 4713 O O . GLY A 1 608 ? -23.290 59.204 46.496 1.00 48.97 608 GLY A O 1
ATOM 4714 N N . GLY A 1 609 ? -25.008 57.920 45.802 1.00 51.56 609 GLY A N 1
ATOM 4715 C CA . GLY A 1 609 ? -25.428 58.625 44.586 1.00 51.56 609 GLY A CA 1
ATOM 4716 C C . GLY A 1 609 ? -24.365 59.069 43.581 1.00 51.56 609 GLY A C 1
ATOM 4717 O O . GLY A 1 609 ? -23.992 60.227 43.578 1.00 51.56 609 GLY A O 1
ATOM 4718 N N . GLU A 1 610 ? -24.056 58.208 42.608 1.00 51.16 610 GLU A N 1
ATOM 4719 C CA . GLU A 1 610 ? -23.678 58.625 41.246 1.00 51.16 610 GLU A CA 1
ATOM 4720 C C . GLU A 1 610 ? -23.988 57.484 40.259 1.00 51.16 610 GLU A C 1
ATOM 4722 O O . GLU A 1 610 ? -23.135 56.819 39.677 1.00 51.16 610 GLU A O 1
ATOM 4727 N N . GLY A 1 611 ? -25.286 57.199 40.127 1.00 42.00 611 GLY A N 1
ATOM 4728 C CA . GLY A 1 611 ? -25.827 56.321 39.098 1.00 42.00 611 GLY A CA 1
ATOM 4729 C C . GLY A 1 611 ? -26.262 57.133 37.880 1.00 42.00 611 GLY A C 1
ATOM 4730 O O . GLY A 1 611 ? -27.235 57.873 37.958 1.00 42.00 611 GLY A O 1
ATOM 4731 N N . TRP A 1 612 ? -25.552 56.967 36.763 1.00 51.75 612 TRP A N 1
ATOM 4732 C CA . TRP A 1 612 ? -26.051 57.023 35.377 1.00 51.75 612 TRP A CA 1
ATOM 4733 C C . TRP A 1 612 ? -26.785 58.275 34.849 1.00 51.75 612 TRP A C 1
ATOM 4735 O O . TRP A 1 612 ? -27.133 58.292 33.672 1.00 51.75 612 TRP A O 1
ATOM 4745 N N . ASN A 1 613 ? -26.962 59.347 35.626 1.00 43.62 613 ASN A N 1
ATOM 4746 C CA . ASN A 1 613 ? -27.741 60.519 35.196 1.00 43.62 613 ASN A CA 1
ATOM 4747 C C . ASN A 1 613 ? -26.907 61.686 34.616 1.00 43.62 613 ASN A C 1
ATOM 4749 O O . ASN A 1 613 ? -27.445 62.762 34.381 1.00 43.62 613 ASN A O 1
ATOM 4753 N N . SER A 1 614 ? -25.603 61.489 34.370 1.00 50.94 614 SER A N 1
ATOM 4754 C CA . SER A 1 614 ? -24.675 62.547 33.909 1.00 50.94 614 SER A CA 1
ATOM 4755 C C . SER A 1 614 ? -24.368 62.526 32.396 1.00 50.94 614 SER A C 1
ATOM 4757 O O . SER A 1 614 ? -23.693 63.409 31.883 1.00 50.94 614 SER A O 1
ATOM 4759 N N . TYR A 1 615 ? -24.893 61.560 31.631 1.00 48.78 615 TYR A N 1
ATOM 4760 C CA . TYR A 1 615 ? -24.619 61.460 30.183 1.00 48.78 615 TYR A CA 1
ATOM 4761 C C . TYR A 1 615 ? -25.687 62.085 29.261 1.00 48.78 615 TYR A C 1
ATOM 4763 O O . TYR A 1 615 ? -25.502 62.080 28.048 1.00 48.78 615 TYR A O 1
ATOM 4771 N N . PHE A 1 616 ? -26.779 62.655 29.793 1.00 48.34 616 PHE A N 1
ATOM 4772 C CA . PHE A 1 616 ? -27.897 63.176 28.978 1.00 48.34 616 PHE A CA 1
ATOM 4773 C C . PHE A 1 616 ? -28.242 64.661 29.175 1.00 48.34 616 PHE A C 1
ATOM 4775 O O . PHE A 1 616 ? -29.332 65.098 28.812 1.00 48.34 616 PHE A O 1
ATOM 4782 N N . GLN A 1 617 ? -27.318 65.482 29.669 1.00 52.16 617 GLN A N 1
ATOM 4783 C CA . GLN A 1 617 ? -27.461 66.937 29.591 1.00 52.16 617 GLN A CA 1
ATOM 4784 C C . GLN A 1 617 ? -26.328 67.507 28.748 1.00 52.16 617 GLN A C 1
ATOM 4786 O O . GLN A 1 617 ? -25.239 67.727 29.253 1.00 52.16 617 GLN A O 1
ATOM 4791 N N . TRP A 1 618 ? -26.614 67.688 27.455 1.00 47.78 618 TRP A N 1
ATOM 4792 C CA . TRP A 1 618 ? -26.313 68.859 26.614 1.00 47.78 618 TRP A CA 1
ATOM 4793 C C . TRP A 1 618 ? -26.824 68.551 25.197 1.00 47.78 618 TRP A C 1
ATOM 4795 O O . TRP A 1 618 ? -26.105 68.105 24.310 1.00 47.78 618 TRP A O 1
ATOM 4805 N N . SER A 1 619 ? -28.126 68.742 25.003 1.00 44.75 619 SER A N 1
ATOM 4806 C CA . SER A 1 619 ? -28.745 68.918 23.687 1.00 44.75 619 SER A CA 1
ATOM 4807 C C . SER A 1 619 ? -29.943 69.850 23.846 1.00 44.75 619 SER A C 1
ATOM 4809 O O . SER A 1 619 ? -31.062 69.404 24.054 1.00 44.75 619 SER A O 1
ATOM 4811 N N . SER A 1 620 ? -29.681 71.161 23.828 1.00 36.19 620 SER A N 1
ATOM 4812 C CA . SER A 1 620 ? -30.587 72.195 23.305 1.00 36.19 620 SER A CA 1
ATOM 4813 C C . SER A 1 620 ? -30.010 73.585 23.572 1.00 36.19 620 SER A C 1
ATOM 4815 O O . SER A 1 620 ? -29.918 73.974 24.733 1.00 36.19 620 SER A O 1
ATOM 4817 N N . ILE A 1 621 ? -29.718 74.291 22.469 1.00 47.53 621 ILE A N 1
ATOM 4818 C CA . ILE A 1 621 ? -29.636 75.749 22.208 1.00 47.53 621 ILE A CA 1
ATOM 4819 C C . ILE A 1 621 ? -28.348 76.036 21.415 1.00 47.53 621 ILE A C 1
ATOM 4821 O O . ILE A 1 621 ? -27.265 75.668 21.856 1.00 47.53 621 ILE A O 1
ATOM 4825 N N . GLY A 1 622 ? -28.394 76.563 20.188 1.00 41.59 622 GLY A N 1
ATOM 4826 C CA . GLY A 1 622 ? -29.396 77.468 19.615 1.00 41.59 622 GLY A CA 1
ATOM 4827 C C . GLY A 1 622 ? -28.855 78.879 19.681 1.00 41.59 622 GLY A C 1
ATOM 4828 O O . GLY A 1 622 ? -29.092 79.513 20.725 1.00 41.59 622 GLY A O 1
#

Secondary structure (DSSP, 8-state):
--HHHHHHHHHHHHHHHHHHHHHHHHHHHHHHHHHHHHHHHHHHHHHHHHHHHHHHHHHHHHHHHHHHHHHHHHHHHHHHHHHHHHHHHHHHHHHHHHHHHHHHHHHHHHHHHHHHHHHHHHHHHHHHHHHHHHHHHHHHHHHHHHHHHHHHHHHHHHHHHHHHHHHHHHHHHHHHHHHHHHHHHHHHHHHHHHHHHHHHHHHHHHHHHHHHHHHHHHHHHHHHHHHHHHHTTS-------------S-----TTHHHHHHHHHHHHHHHHHHHHHHHHHHHHHHHHHHHHHHHHHHHHHHHHHHHHHHHHHHHHHHHHHHHHHHHHHHHHHHHHHHHHHHHHHHHHHHHHHHHHHHHHHHHHHHHHHHHHHHHHHHHHHHHHHHHHHHHHHHHHHHHHHHHHTTS----------PPPPPP-------------------------------S----HHHHHHHHHHHTTTTT-------TTHHHHHHHHHHHHHHHHHHHHHHHHHHHHHHHHHHHHHHHHHHHHHHHHHHHHHHHHHHHHHHHHHHHHHHHHHHHH-TTSHHHHHHHHHHHH---HHHHHHHHHHHHHHHHHHHHHHHHHTS--S---S-SSS------

Solvent-accessible surface area (backbone atoms only — not comparable to full-atom values): 35663 Å² total; per-residue (Å²): 139,70,65,67,63,58,52,53,55,50,52,50,51,55,49,50,52,52,48,54,50,49,54,50,52,51,48,50,50,51,50,50,52,48,50,50,52,49,47,53,50,48,51,52,49,51,52,50,50,52,52,49,53,49,50,53,49,51,49,54,50,49,51,50,50,51,52,52,51,46,53,52,47,52,53,51,51,52,52,49,51,50,52,49,50,53,51,49,53,51,49,50,49,51,51,52,52,51,52,52,50,52,51,53,50,52,53,47,52,56,50,52,51,51,50,50,52,51,52,51,52,52,52,50,52,50,51,51,51,53,51,50,51,49,53,50,51,53,52,51,51,54,49,53,49,53,50,52,51,50,52,52,53,50,51,52,51,52,53,51,50,51,51,50,54,52,52,50,52,52,51,51,52,50,51,52,51,51,51,51,50,50,51,53,50,52,54,52,49,52,56,50,51,52,51,50,53,52,51,50,53,51,50,52,52,51,51,51,52,50,48,54,50,49,53,50,48,51,53,46,52,52,50,50,54,49,48,54,59,57,64,70,73,67,88,86,85,86,88,79,96,76,73,97,79,86,78,88,84,78,89,84,57,86,62,55,60,47,51,54,49,50,52,50,47,51,52,48,52,52,51,51,50,53,50,50,51,51,49,52,52,51,50,49,54,51,50,54,54,47,53,53,51,53,50,51,50,52,51,52,53,51,51,49,52,53,46,53,52,52,51,52,52,48,53,54,49,50,53,51,51,50,52,51,51,53,52,48,52,54,48,49,50,54,49,50,52,49,53,52,52,52,48,52,53,49,51,51,52,50,51,51,51,52,50,53,50,50,50,52,49,52,54,50,49,55,50,48,52,54,50,52,52,53,50,51,53,50,49,56,49,50,52,52,51,50,51,51,52,49,54,51,50,51,52,54,51,53,52,54,55,58,65,66,74,75,73,84,93,78,82,89,81,82,93,80,81,87,81,82,82,82,83,77,77,79,78,88,74,89,77,91,84,80,91,80,90,81,90,82,89,86,89,84,82,88,80,93,80,88,88,87,87,74,86,76,74,55,69,69,60,55,53,51,56,50,60,59,55,66,69,66,77,76,80,82,85,84,88,84,72,96,68,50,62,61,59,48,50,52,51,49,49,52,50,48,52,52,48,50,56,48,50,51,50,52,49,51,52,49,53,51,52,51,51,52,50,53,51,52,51,50,50,52,51,52,51,54,50,48,50,56,50,49,50,56,48,48,54,50,48,50,52,50,51,52,50,52,51,49,50,51,52,52,49,46,47,72,72,39,52,84,53,27,72,74,45,46,64,57,50,34,71,74,66,66,56,50,74,68,55,49,50,52,54,50,50,56,31,50,56,40,40,51,50,52,52,49,53,53,49,54,67,69,68,66,94,72,87,88,76,87,75,78,84,79,81,86,88,87,84,135

Mean predicted aligned error: 24.59 Å

Sequence (622 aa):
MQLDQQMSDRTAAEEELKKVKRELEESTRAHELEVNLLQERLEAAQTGVSQSKMLDLELAELERNVDVYKNLLDDKEAVLAEKVNELATMTESCRSLETQLQEAQSQRAASEERVGKLKQMLVKSKKELAEVQKSMQETEERSRDSIRERDCLTSEIDDLKLQLSSALALKVSTDQELTNTKNRFQARLQATEEKLNSARAKLEQAEQARQTLAEDFDAYKTKVSAAWRAEKRQPIAAKTSAAANVSTKSATGGESDAADSELLRQRLEQAVASLKEQLAASQAATADAQDERDAVARELDAQRRRGETREAEAAAREARLQARLDQLAEAEARAGERARLEMQSREQAWSQLEAGLRERIAELESRVDSLEEANHELQCAADKANAAAAAEKEKIQQQQQQQKQTHPPQTPPPPAPPPPPPKERRPAAEGSEATTSVSAASATSAATSSPSGSSIVPLEQLLLMQQQKLQQDGNSGGGGGATADFESVDAMRLALIKANRRIEHLTSLLSESEEMSVRLAEQARVLKEEIRRQERNAERNNSLRNLEYLKNIVLQFLTLRQERHQLLPVLNTMLQLSTDEQQRLAKAAADDAAATAAAEASRRRDPGGEGWNSYFQWSSIG